Protein AF-A0A9W6PNP7-F1 (afdb_monomer)

pLDDT: mean 78.69, std 16.57, range [25.91, 98.0]

Sequence (503 aa):
MKEPVLPIDPDLLVRPLHLAGPGTGTDDTIADLVDHFGWRLHRNPHADPILRCPQQMAWLARRVDLLGDSPGWEVDFSNPTWTRDPWWFAFDDATPGEVTATVLPDLAHRPEHSPGEAFRPAPGWDGALALLREGGWALGQRDGHDVLLAPDRLAALTRSLHDEGAPTVLTGAAAHGTWKVTFSSHAPGFLLHSAAAALLRPAVRSPDQVPAAHRERMSLEPLPPSPGPRVLVSPRYLAGPGARGPQPPSPSALWHATEPGQVVSSCGRARVEASPEGGLRVYASPHPLDINSAWRARFTPNTPVEITDAWLEDFLTDSVAADLDLGTAGTFVRDADMMLGEAVEPLTSAGWSAYSDATCLRLLAPGGYASASIPHGRAPHHPSTTTAEALASPLRWGADFDVTAPTGRWHAHLTDHTPPHLVRALISELTDPAALPRDSDRIPRQLLTSVRLASIPPDLSPAAAASRVRSLHAGLPLHTDPSDPQRSPAPTDLSAGRAVRTR

Foldseek 3Di:
DDDDPPPQAFKWWKPQQLQQWAAPQPVVLVVCCCPPLVWDWDDDVPAFIWTAGPVRQKIKTWDCPDPHNFIKIKIWGHDPPDDPDTKMKMWGSGHHSLLVSQLSVVLSPCCVPPVVLQHFADALVVLLVVLVVVVVWDWDDDPQWIWTADPVRQWIWIDGNPDLQAWIKTWGDGLPGIIIMTITSRGRSVSSNRSSVSSSGIDIGRPVSRRPVCVVVMDIDRDDPDQAFKKFKPPPQQQWAAVFFAAADDDDPQWDDDDVRKIAGPQQFKIKGADPQGWIKIFGDQHHPDPDGPKMKTKHRGGYNQLNCCLRVPPVSVLSVVCVVVVGSVQSFEDFPDFQLNLCVLVVVLVWDWWDALFWIKTAHPVRQKIKTFGLDDDSPDGDCGSVNSRRGGGQDKMWIWGQHLQGIIIMTMDGRGYSVSSSSSSCSSNPRQTDIHRPVSGDPVCPVPIDIDGDPPPDDRVRVSVVSVVVVVPDDDPPPPPDPPDDDDDDDDDDDDYDDDD

Mean predicted aligned error: 17.07 Å

Structure (mmCIF, N/CA/C/O backbone):
data_AF-A0A9W6PNP7-F1
#
_entry.id   AF-A0A9W6PNP7-F1
#
loop_
_atom_site.group_PDB
_atom_site.id
_atom_site.type_symbol
_atom_site.label_atom_id
_atom_site.label_alt_id
_atom_site.label_comp_id
_atom_site.label_asym_id
_atom_site.label_entity_id
_atom_site.label_seq_id
_atom_site.pdbx_PDB_ins_code
_atom_site.Cartn_x
_atom_site.Cartn_y
_atom_site.Cartn_z
_atom_site.occupancy
_atom_site.B_iso_or_equiv
_atom_site.auth_seq_id
_atom_site.auth_comp_id
_atom_site.auth_asym_id
_atom_site.auth_atom_id
_atom_site.pdbx_PDB_model_num
ATOM 1 N N . MET A 1 1 ? 29.586 2.158 -1.334 1.00 35.62 1 MET A N 1
ATOM 2 C CA . MET A 1 1 ? 29.034 1.364 -0.217 1.00 35.62 1 MET A CA 1
ATOM 3 C C . MET A 1 1 ? 27.553 1.183 -0.510 1.00 35.62 1 MET A C 1
ATOM 5 O O . MET A 1 1 ? 26.856 2.184 -0.543 1.00 35.62 1 MET A O 1
ATOM 9 N N . LYS A 1 2 ? 27.112 -0.027 -0.883 1.00 32.75 2 LYS A N 1
ATOM 10 C CA . LYS A 1 2 ? 25.686 -0.333 -1.081 1.00 32.75 2 LYS A CA 1
ATOM 11 C C . LYS A 1 2 ? 25.062 -0.478 0.303 1.00 32.75 2 LYS A C 1
ATOM 13 O O . LYS A 1 2 ? 25.510 -1.329 1.065 1.00 32.75 2 LYS A O 1
ATOM 18 N N . GLU A 1 3 ? 24.081 0.352 0.620 1.00 25.91 3 GLU A N 1
ATOM 19 C CA . GLU A 1 3 ? 23.180 0.091 1.738 1.00 25.91 3 GLU A CA 1
ATOM 20 C C . GLU A 1 3 ? 22.341 -1.141 1.356 1.00 25.91 3 GLU A C 1
ATOM 22 O O . GLU A 1 3 ? 21.745 -1.148 0.272 1.00 25.91 3 GLU A O 1
ATOM 27 N N . PRO A 1 4 ? 22.364 -2.232 2.137 1.00 31.20 4 PRO A N 1
ATOM 28 C CA . PRO A 1 4 ? 21.500 -3.368 1.870 1.00 31.20 4 PRO A CA 1
ATOM 29 C C . PRO A 1 4 ? 20.049 -2.930 2.082 1.00 31.20 4 PRO A C 1
ATOM 31 O O . PRO A 1 4 ? 19.698 -2.424 3.145 1.00 31.20 4 PRO A O 1
ATOM 34 N N . VAL A 1 5 ? 19.209 -3.129 1.065 1.00 35.69 5 VAL A N 1
ATOM 35 C CA . VAL A 1 5 ? 17.754 -3.048 1.217 1.00 35.69 5 VAL A CA 1
ATOM 36 C C . VAL A 1 5 ? 17.372 -4.156 2.193 1.00 35.69 5 VAL A C 1
ATOM 38 O O . VAL A 1 5 ? 17.458 -5.336 1.851 1.00 35.69 5 VAL A O 1
ATOM 41 N N . LEU A 1 6 ? 17.058 -3.783 3.434 1.00 34.44 6 LEU A N 1
ATOM 42 C CA . LEU A 1 6 ? 16.580 -4.728 4.435 1.00 34.44 6 LEU A CA 1
ATOM 43 C C . LEU A 1 6 ? 15.274 -5.350 3.917 1.00 34.44 6 LEU A C 1
ATOM 45 O O . LEU A 1 6 ? 14.422 -4.612 3.410 1.00 34.44 6 LEU A O 1
ATOM 49 N N . PRO A 1 7 ? 15.112 -6.683 3.987 1.00 46.88 7 PRO A N 1
ATOM 50 C CA . PRO A 1 7 ? 13.827 -7.300 3.702 1.00 46.88 7 PRO A CA 1
ATOM 51 C C . PRO A 1 7 ? 12.785 -6.679 4.636 1.00 46.88 7 PRO A C 1
ATOM 53 O O . PRO A 1 7 ? 13.013 -6.578 5.838 1.00 46.88 7 PRO A O 1
ATOM 56 N N . ILE A 1 8 ? 11.677 -6.204 4.065 1.00 58.50 8 ILE A N 1
ATOM 57 C CA . ILE A 1 8 ? 10.535 -5.736 4.849 1.00 58.50 8 ILE A CA 1
ATOM 58 C C . ILE A 1 8 ? 10.006 -6.971 5.574 1.00 58.50 8 ILE A C 1
ATOM 60 O O . ILE A 1 8 ? 9.550 -7.912 4.918 1.00 58.50 8 ILE A O 1
ATOM 64 N N . ASP A 1 9 ? 10.133 -7.002 6.899 1.00 71.75 9 ASP A N 1
ATOM 65 C CA . ASP A 1 9 ? 9.554 -8.087 7.678 1.00 71.75 9 ASP A CA 1
ATOM 66 C C . ASP A 1 9 ? 8.027 -8.071 7.482 1.00 71.75 9 ASP A C 1
ATOM 68 O O . ASP A 1 9 ? 7.419 -6.997 7.535 1.00 71.75 9 ASP A O 1
ATOM 72 N N . PRO A 1 10 ? 7.394 -9.226 7.214 1.00 79.50 10 PRO A N 1
ATOM 73 C CA . PRO A 1 10 ? 5.962 -9.277 6.961 1.00 79.50 10 PRO A CA 1
ATOM 74 C C . PRO A 1 10 ? 5.176 -8.875 8.211 1.00 79.50 10 PRO A C 1
ATOM 76 O O . PRO A 1 10 ? 5.578 -9.184 9.338 1.00 79.50 10 PRO A O 1
ATOM 79 N N . ASP A 1 11 ? 4.024 -8.238 7.999 1.00 86.31 11 ASP A N 1
ATOM 80 C CA . ASP A 1 11 ? 3.065 -7.988 9.069 1.00 86.31 11 ASP A CA 1
ATOM 81 C C . ASP A 1 11 ? 2.650 -9.304 9.741 1.00 86.31 11 ASP A C 1
ATOM 83 O O . ASP A 1 11 ? 2.642 -10.379 9.138 1.00 86.31 11 ASP A O 1
ATOM 87 N N . LEU A 1 12 ? 2.303 -9.223 11.018 1.00 90.50 12 LEU A N 1
ATOM 88 C CA . LEU A 1 12 ? 1.948 -10.347 11.867 1.00 90.50 12 LEU A CA 1
ATOM 89 C C . LEU A 1 12 ? 0.468 -10.269 12.230 1.00 90.50 12 LEU A C 1
ATOM 91 O O . LEU A 1 12 ? -0.022 -9.234 12.679 1.00 90.50 12 LEU A O 1
ATOM 95 N N . LEU A 1 13 ? -0.227 -11.393 12.104 1.00 91.88 13 LEU A N 1
ATOM 96 C CA . LEU A 1 13 ? -1.511 -11.624 12.742 1.00 91.88 13 LEU A CA 1
ATOM 97 C C . LEU A 1 13 ? -1.263 -11.965 14.221 1.00 91.88 13 LEU A C 1
ATOM 99 O O . LEU A 1 13 ? -0.628 -12.971 14.542 1.00 91.88 13 LEU A O 1
ATOM 103 N N . VAL A 1 14 ? -1.758 -11.120 15.123 1.00 93.56 14 VAL A N 1
ATOM 104 C CA . VAL A 1 14 ? -1.504 -11.176 16.567 1.00 93.56 14 VAL A CA 1
ATOM 105 C C . VAL A 1 14 ? -2.765 -11.573 17.328 1.00 93.56 14 VAL A C 1
ATOM 107 O O . VAL A 1 14 ? -3.831 -10.977 17.148 1.00 93.56 14 VAL A O 1
ATOM 110 N N . ARG A 1 15 ? -2.647 -12.567 18.217 1.00 94.38 15 ARG A N 1
ATOM 111 C CA . ARG A 1 15 ? -3.708 -12.989 19.148 1.00 94.38 15 ARG A CA 1
ATOM 112 C C . ARG A 1 15 ? -3.141 -13.286 20.541 1.00 94.38 15 ARG A C 1
ATOM 114 O O . ARG A 1 15 ? -2.076 -13.889 20.611 1.00 94.38 15 ARG A O 1
ATOM 121 N N . PRO A 1 16 ? -3.859 -12.991 21.637 1.00 95.44 16 PRO A N 1
ATOM 122 C CA . PRO A 1 16 ? -5.150 -12.297 21.696 1.00 95.44 16 PRO A CA 1
ATOM 123 C C . PRO A 1 16 ? -5.010 -10.764 21.572 1.00 95.44 16 PRO A C 1
ATOM 125 O O . PRO A 1 16 ? -3.956 -10.210 21.884 1.00 95.44 16 PRO A O 1
ATOM 128 N N . LEU A 1 17 ? -6.075 -10.070 21.136 1.00 94.25 17 LEU A N 1
ATOM 129 C CA . LEU A 1 17 ? -6.038 -8.620 20.874 1.00 94.25 17 LEU A CA 1
ATOM 130 C C . LEU A 1 17 ? -5.675 -7.795 22.112 1.00 94.25 17 LEU A C 1
ATOM 132 O O . LEU A 1 17 ? -4.952 -6.809 21.999 1.00 94.25 17 LEU A O 1
ATOM 136 N N . HIS A 1 18 ? -6.139 -8.198 23.300 1.00 94.81 18 HIS A N 1
ATOM 137 C CA . HIS A 1 18 ? -5.904 -7.440 24.534 1.00 94.81 18 HIS A CA 1
ATOM 138 C C . HIS A 1 18 ? -4.426 -7.321 24.925 1.00 94.81 18 HIS A C 1
ATOM 140 O O . HIS A 1 18 ? -4.122 -6.540 25.821 1.00 94.81 18 HIS A O 1
ATOM 146 N N . LEU A 1 19 ? -3.522 -8.053 24.262 1.00 95.75 19 LEU A N 1
ATOM 147 C CA . LEU A 1 19 ? -2.071 -7.954 24.439 1.00 95.75 19 LEU A CA 1
ATOM 148 C C . LEU A 1 19 ? -1.347 -7.295 23.252 1.00 95.75 19 LEU A C 1
ATOM 150 O O . LEU A 1 19 ? -0.149 -7.034 23.345 1.00 95.75 19 LEU A O 1
ATOM 154 N N . ALA A 1 20 ? -2.044 -7.006 22.149 1.00 92.12 20 ALA A N 1
ATOM 155 C CA . ALA A 1 20 ? -1.444 -6.553 20.890 1.00 92.12 20 ALA A CA 1
ATOM 156 C C . ALA A 1 20 ? -0.937 -5.097 20.914 1.00 92.12 20 ALA A C 1
ATOM 158 O O . ALA A 1 20 ? -0.336 -4.639 19.941 1.00 92.12 20 ALA A O 1
ATOM 159 N N . GLY A 1 21 ? -1.180 -4.366 22.007 1.00 90.81 21 GLY A N 1
ATOM 160 C CA . GLY A 1 21 ? -0.845 -2.949 22.135 1.00 90.81 21 GLY A CA 1
ATOM 161 C C . GLY A 1 21 ? -1.712 -2.031 21.257 1.00 90.81 21 GLY A C 1
ATOM 162 O O . GLY A 1 21 ? -2.571 -2.513 20.510 1.00 90.81 21 GLY A O 1
ATOM 163 N N . PRO A 1 22 ? -1.481 -0.708 21.331 1.00 89.00 22 PRO A N 1
ATOM 164 C CA . PRO A 1 22 ? -2.344 0.296 20.704 1.00 89.00 22 PRO A CA 1
ATOM 165 C C . PRO A 1 22 ? -2.311 0.279 19.168 1.00 89.00 22 PRO A C 1
ATOM 167 O O . PRO A 1 22 ? -3.296 0.641 18.530 1.00 89.00 22 PRO A O 1
ATOM 170 N N . GLY A 1 23 ? -1.221 -0.197 18.553 1.00 84.44 23 GLY A N 1
ATOM 171 C CA . GLY A 1 23 ? -1.043 -0.129 17.098 1.0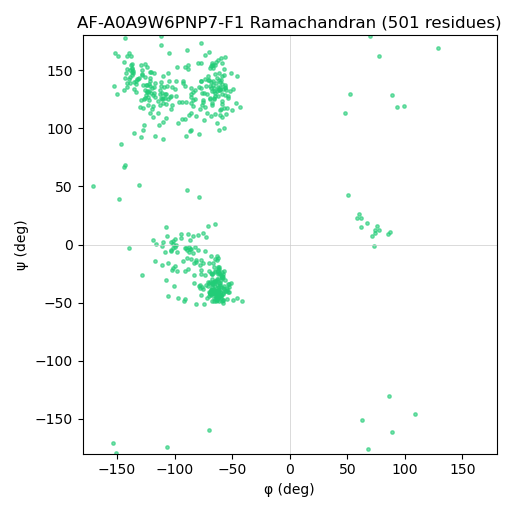0 84.44 23 GLY A CA 1
ATOM 172 C C . GLY A 1 23 ? -0.994 1.322 16.597 1.00 84.44 23 GLY A C 1
ATOM 173 O O . GLY A 1 23 ? -0.581 2.215 17.334 1.00 84.44 23 GLY A O 1
ATOM 174 N N . THR A 1 24 ? -1.414 1.561 15.352 1.00 71.25 24 THR A N 1
ATOM 175 C CA . THR A 1 24 ? -1.529 2.913 14.755 1.00 71.25 24 THR A CA 1
ATOM 176 C C . THR A 1 24 ? -2.965 3.447 14.733 1.00 71.25 24 THR A C 1
ATOM 178 O O . THR A 1 24 ? -3.200 4.570 14.299 1.00 71.25 24 THR A O 1
ATOM 181 N N . GLY A 1 25 ? -3.938 2.648 15.186 1.00 64.06 25 GLY A N 1
ATOM 182 C CA . GLY A 1 25 ? -5.338 2.800 14.782 1.00 64.06 25 GLY A CA 1
ATOM 183 C C . GLY A 1 25 ? -6.057 4.052 15.286 1.00 64.06 25 GLY A C 1
ATOM 184 O O . GLY A 1 25 ? -7.018 4.477 14.651 1.00 64.06 25 GLY A O 1
ATOM 185 N N . THR A 1 26 ? -5.636 4.666 16.395 1.00 67.88 26 THR A N 1
ATOM 186 C CA . THR A 1 26 ? -6.401 5.777 16.991 1.00 67.88 26 THR A CA 1
ATOM 187 C C . THR A 1 26 ? -6.391 7.036 16.120 1.00 67.88 26 THR A C 1
ATOM 189 O O . THR A 1 26 ? -7.449 7.630 15.913 1.00 67.88 26 THR A O 1
ATOM 192 N N . ASP A 1 27 ? -5.238 7.416 15.563 1.00 70.31 27 ASP A N 1
ATOM 193 C CA . ASP A 1 27 ? -5.130 8.603 14.701 1.00 70.31 27 ASP A CA 1
ATOM 194 C C . ASP A 1 27 ? -5.862 8.394 13.365 1.00 70.31 27 ASP A C 1
ATOM 196 O O . ASP A 1 27 ? -6.590 9.282 12.912 1.00 70.31 27 ASP A O 1
ATOM 200 N N . ASP A 1 28 ? -5.741 7.195 12.785 1.00 74.62 28 ASP A N 1
ATOM 201 C CA . ASP A 1 28 ? -6.436 6.815 11.550 1.00 74.62 28 ASP A CA 1
ATOM 202 C C . ASP A 1 28 ? -7.964 6.825 11.752 1.00 74.62 28 ASP A C 1
ATOM 204 O O . ASP A 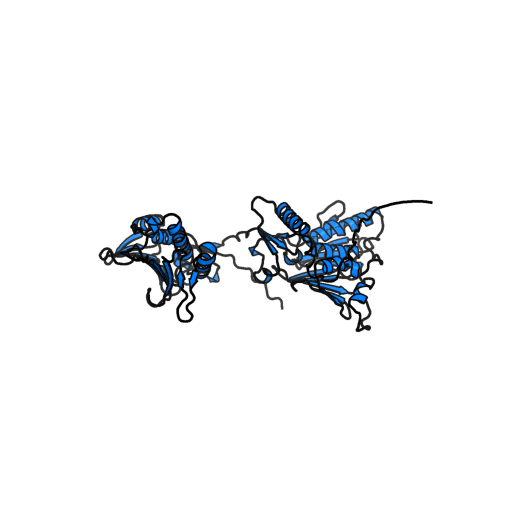1 28 ? -8.704 7.376 10.939 1.00 74.62 28 ASP A O 1
ATOM 208 N N . THR A 1 29 ? -8.447 6.324 12.895 1.00 78.00 29 THR A N 1
ATOM 209 C CA . THR A 1 29 ? -9.886 6.314 13.214 1.00 78.00 29 THR A CA 1
ATOM 210 C C . THR A 1 29 ? -10.449 7.730 13.375 1.00 78.00 29 THR A C 1
ATOM 212 O O . THR A 1 29 ? -11.589 8.001 12.996 1.00 78.00 29 THR A O 1
ATOM 215 N N . ILE A 1 30 ? -9.670 8.664 13.932 1.00 79.81 30 ILE A N 1
ATOM 216 C CA . ILE A 1 30 ? -10.089 10.068 14.044 1.00 79.81 30 ILE A CA 1
ATOM 217 C C . ILE A 1 30 ? -10.198 10.712 12.659 1.00 79.81 30 ILE A C 1
ATOM 219 O O . ILE A 1 30 ? -11.156 11.453 12.414 1.00 79.81 30 ILE A O 1
ATOM 223 N N . ALA A 1 31 ? -9.248 10.434 11.760 1.00 80.69 31 ALA A N 1
ATOM 224 C CA . ALA A 1 31 ? -9.328 10.886 10.374 1.00 80.69 31 ALA A CA 1
ATOM 225 C C . ALA A 1 31 ? -10.584 10.324 9.689 1.00 80.69 31 ALA A C 1
ATOM 227 O O . ALA A 1 31 ? -11.343 11.088 9.093 1.00 80.69 31 ALA A O 1
ATOM 228 N N . ASP A 1 32 ? -10.886 9.038 9.891 1.00 79.88 32 ASP A N 1
ATOM 229 C CA . ASP A 1 32 ? -12.082 8.403 9.336 1.00 79.88 32 ASP A CA 1
ATOM 230 C C . ASP A 1 32 ? -13.383 9.068 9.797 1.00 79.88 32 ASP A C 1
ATOM 232 O O . ASP A 1 32 ? -14.280 9.293 8.980 1.00 79.88 32 ASP A O 1
ATOM 236 N N . LEU A 1 33 ? -13.495 9.450 11.075 1.00 83.12 33 LEU A N 1
ATOM 237 C CA . LEU A 1 33 ? -14.661 10.189 11.579 1.00 83.12 33 LEU A CA 1
ATOM 238 C C . LEU A 1 33 ? -14.892 11.506 10.823 1.00 83.12 33 LEU A C 1
ATOM 240 O O . LEU A 1 33 ? -16.040 11.886 10.573 1.00 83.12 33 LEU A O 1
ATOM 244 N N . VAL A 1 34 ? -13.820 12.208 10.455 1.00 83.31 34 VAL A N 1
ATOM 245 C CA . VAL A 1 34 ? -13.903 13.464 9.698 1.00 83.31 34 VAL A CA 1
ATOM 246 C C . VAL A 1 34 ? -14.246 13.192 8.238 1.00 83.31 34 VAL A C 1
ATOM 248 O O . VAL A 1 34 ? -15.199 13.775 7.716 1.00 83.31 34 VAL A O 1
ATOM 251 N N . ASP A 1 35 ? -13.499 12.293 7.604 1.00 81.38 35 ASP A N 1
ATOM 252 C CA . ASP A 1 35 ? -13.529 12.093 6.157 1.00 81.38 35 ASP A CA 1
ATOM 253 C C . ASP A 1 35 ? -14.776 11.327 5.695 1.00 81.38 35 ASP A C 1
ATOM 255 O O . ASP A 1 35 ? -15.350 11.650 4.653 1.00 81.38 35 ASP A O 1
ATOM 259 N N . HIS A 1 36 ? -15.240 10.354 6.485 1.00 81.62 36 HIS A N 1
ATOM 260 C CA . HIS A 1 36 ? -16.327 9.449 6.098 1.00 81.62 36 HIS A CA 1
ATOM 261 C C . HIS A 1 36 ? -17.646 9.724 6.828 1.00 81.62 36 HIS A C 1
ATOM 263 O O . HIS A 1 36 ? -18.715 9.513 6.257 1.00 81.62 36 HIS A O 1
ATOM 269 N N . PHE A 1 37 ? -17.593 10.227 8.065 1.00 81.12 37 PHE A N 1
ATOM 270 C CA . PHE A 1 37 ? -18.782 10.428 8.909 1.00 81.12 37 PHE A CA 1
ATOM 271 C C . PHE A 1 37 ? -19.150 11.901 9.120 1.00 81.12 37 PHE A C 1
ATOM 273 O O . PHE A 1 37 ? -20.085 12.222 9.856 1.00 81.12 37 PHE A O 1
ATOM 280 N N . GLY A 1 38 ? -18.409 12.823 8.499 1.00 86.31 38 GLY A N 1
ATOM 281 C CA . GLY A 1 38 ? -18.695 14.255 8.535 1.00 86.31 38 GLY A CA 1
ATOM 282 C C . GLY A 1 38 ? -18.519 14.908 9.909 1.00 86.31 38 GLY A C 1
ATOM 283 O O . GLY A 1 38 ? -19.060 15.999 10.136 1.00 86.31 38 GLY A O 1
ATOM 284 N N . TRP A 1 39 ? -17.789 14.275 10.836 1.00 88.50 39 TRP A N 1
ATOM 285 C CA . TRP A 1 39 ? -17.453 14.902 12.111 1.00 88.50 39 TRP A CA 1
ATOM 286 C C . TRP A 1 39 ? -16.590 16.136 11.867 1.00 88.50 39 TRP A C 1
ATOM 288 O O . TRP A 1 39 ? -15.741 16.184 10.979 1.00 88.50 39 TRP A O 1
ATOM 298 N N . ARG A 1 40 ? -16.809 17.176 12.668 1.00 89.06 40 ARG A N 1
ATOM 299 C CA . ARG A 1 40 ? -16.112 18.453 12.507 1.00 89.06 40 ARG A CA 1
ATOM 300 C C . ARG A 1 40 ? -15.102 18.641 13.617 1.00 89.06 40 ARG A C 1
ATOM 302 O O . ARG A 1 40 ? -15.473 18.708 14.788 1.00 89.06 40 ARG A O 1
ATOM 309 N N . LEU A 1 41 ? -13.840 18.789 13.228 1.00 86.12 41 LEU A N 1
ATOM 310 C CA . LEU A 1 41 ? -12.762 19.170 14.129 1.00 86.12 41 LEU A CA 1
ATOM 311 C C . LEU A 1 41 ? -12.908 20.647 14.521 1.00 86.12 41 LEU A C 1
ATOM 313 O O . LEU A 1 41 ? -12.741 21.547 13.696 1.00 86.12 41 LEU A O 1
ATOM 317 N N . HIS A 1 42 ? -13.194 20.904 15.791 1.00 81.44 42 HIS A N 1
ATOM 318 C CA . HIS A 1 42 ? -13.208 22.235 16.375 1.00 81.44 42 HIS A CA 1
ATOM 319 C C . HIS A 1 42 ? -11.872 22.487 17.078 1.00 81.44 42 HIS A C 1
ATOM 321 O O . HIS A 1 42 ? -11.595 21.945 18.150 1.00 81.44 42 HIS A O 1
ATOM 327 N N . ARG A 1 43 ? -11.017 23.297 16.448 1.00 76.25 43 ARG A N 1
ATOM 328 C CA . ARG A 1 43 ? -9.728 23.692 17.022 1.00 76.25 43 ARG A CA 1
ATOM 329 C C . ARG A 1 43 ? -9.923 24.925 17.893 1.00 76.25 43 ARG A C 1
ATOM 331 O O . ARG A 1 43 ? -10.187 26.008 17.376 1.00 76.25 43 ARG A O 1
ATOM 338 N N . ASN A 1 44 ? -9.766 24.761 19.199 1.00 68.88 44 ASN A N 1
ATOM 339 C CA . ASN A 1 44 ? -9.576 25.881 20.107 1.00 68.88 44 ASN A CA 1
ATOM 340 C C . ASN A 1 44 ? -8.060 26.090 20.276 1.00 68.88 44 ASN A C 1
ATOM 342 O O . ASN A 1 44 ? -7.382 25.155 20.681 1.00 68.88 44 ASN A O 1
ATOM 346 N N . PRO A 1 45 ? -7.494 27.274 19.984 1.00 63.22 45 PRO A N 1
ATOM 347 C CA . PRO A 1 45 ? -6.054 27.514 20.133 1.00 63.22 45 PRO A CA 1
ATOM 348 C C . PRO A 1 45 ? -5.544 27.384 21.580 1.00 63.22 45 PRO A C 1
ATOM 350 O O . PRO A 1 45 ? -4.336 27.361 21.798 1.00 63.22 45 PRO A O 1
ATOM 353 N N . HIS A 1 46 ? -6.447 27.308 22.561 1.00 64.75 46 HIS A N 1
ATOM 354 C CA . HIS A 1 46 ? -6.128 27.222 23.985 1.00 64.75 46 HIS A CA 1
ATOM 355 C C . HIS A 1 46 ? -6.638 25.942 24.662 1.00 64.75 46 HIS A C 1
ATOM 357 O O . HIS A 1 46 ? -6.511 25.826 25.878 1.00 64.75 46 HIS A O 1
ATOM 363 N N . ALA A 1 47 ? -7.233 25.007 23.917 1.00 70.31 47 ALA A N 1
ATOM 364 C CA . ALA A 1 47 ? -7.732 23.750 24.469 1.00 70.31 47 ALA A CA 1
ATOM 365 C C . ALA A 1 47 ? -7.475 22.587 23.510 1.00 70.31 47 ALA A C 1
ATOM 367 O O . ALA A 1 47 ? -7.239 22.793 22.318 1.00 70.31 47 ALA A O 1
ATOM 368 N N . ASP A 1 48 ? -7.548 21.366 24.034 1.00 74.88 48 ASP A N 1
ATOM 369 C CA . ASP A 1 48 ? -7.423 20.167 23.216 1.00 74.88 48 ASP A CA 1
ATOM 370 C C . ASP A 1 48 ? -8.478 20.142 22.096 1.00 74.88 48 ASP A C 1
ATOM 372 O O . ASP A 1 48 ? -9.593 20.656 22.266 1.00 74.88 48 ASP A O 1
ATOM 376 N N . PRO A 1 49 ? -8.134 19.588 20.919 1.00 76.00 49 PRO A N 1
ATOM 377 C CA . PRO A 1 49 ? -9.062 19.491 19.805 1.00 76.00 49 PRO A CA 1
ATOM 378 C C . PRO A 1 49 ? -10.312 18.703 20.205 1.00 76.00 49 PRO A C 1
ATOM 380 O O . PRO A 1 49 ? -10.222 17.620 20.782 1.00 76.00 49 PRO A O 1
ATOM 383 N N . ILE A 1 50 ? -11.480 19.238 19.843 1.00 85.88 50 ILE A N 1
ATOM 384 C CA . ILE A 1 50 ? -12.772 18.586 20.064 1.00 85.88 50 ILE A CA 1
ATOM 385 C C . ILE A 1 50 ? -13.367 18.244 18.703 1.00 85.88 50 ILE A C 1
ATOM 387 O O . ILE A 1 50 ? -13.574 19.138 17.882 1.00 85.88 50 ILE A O 1
ATOM 391 N N . LEU A 1 51 ? -13.686 16.978 18.457 1.00 87.69 51 LEU A N 1
ATOM 392 C CA . LEU A 1 51 ? -14.493 16.585 17.305 1.00 87.69 51 LEU A CA 1
ATOM 393 C C . LEU A 1 51 ? -15.964 16.563 17.697 1.00 87.69 51 LEU A C 1
ATOM 395 O O . LEU A 1 51 ? -16.321 16.069 18.761 1.00 87.69 51 LEU A O 1
ATOM 399 N N . ARG A 1 52 ? -16.829 17.093 16.835 1.00 89.06 52 ARG A N 1
ATOM 400 C CA . ARG A 1 52 ? -18.280 17.068 17.041 1.00 89.06 52 ARG A CA 1
ATOM 401 C C . ARG A 1 52 ? -18.963 16.295 15.935 1.00 89.06 52 ARG A C 1
ATOM 403 O O . ARG A 1 52 ? -18.671 16.536 14.762 1.00 89.06 52 ARG A O 1
ATOM 410 N N . CYS A 1 53 ? -19.913 15.441 16.301 1.00 88.06 53 CYS A N 1
ATOM 411 C CA . CYS A 1 53 ? -20.730 14.760 15.307 1.00 88.06 53 CYS A CA 1
ATOM 412 C C . CYS A 1 53 ? -21.590 15.772 14.513 1.00 88.06 53 CYS A C 1
ATOM 414 O O . CYS A 1 53 ? -21.868 16.877 15.010 1.00 88.06 53 CYS A O 1
ATOM 416 N N . PRO A 1 54 ? -22.038 15.431 13.289 1.00 85.06 54 PRO A N 1
ATOM 417 C CA . PRO A 1 54 ? -22.832 16.331 12.447 1.00 85.06 54 PRO A CA 1
ATOM 418 C C . PRO A 1 54 ? -24.073 16.896 13.149 1.00 85.06 54 PRO A C 1
ATOM 420 O O . PRO A 1 54 ? -24.404 18.070 12.985 1.00 85.06 54 PRO A O 1
ATOM 423 N N . GLN A 1 55 ? -24.718 16.084 13.989 1.00 81.44 55 GLN A N 1
ATOM 424 C CA . GLN A 1 55 ? -25.933 16.438 14.723 1.00 81.44 55 GLN A CA 1
ATOM 425 C C . GLN A 1 55 ? -25.656 17.236 16.013 1.00 81.44 55 GLN A C 1
ATOM 427 O O . GLN A 1 55 ? -26.599 17.638 16.688 1.00 81.44 55 GLN A O 1
ATOM 432 N N . GLN A 1 56 ? -24.385 17.494 16.356 1.00 81.69 56 GLN A N 1
ATOM 433 C CA . GLN A 1 56 ? -23.952 18.242 17.551 1.00 81.69 56 GLN A CA 1
ATOM 434 C C . GLN A 1 56 ? -24.395 17.622 18.890 1.00 81.69 56 GLN A C 1
ATOM 436 O O . GLN A 1 56 ? -24.542 18.330 19.882 1.00 81.69 56 GLN A O 1
ATOM 441 N N . MET A 1 57 ? -24.610 16.307 18.917 1.00 79.31 57 MET A N 1
ATOM 442 C CA . MET A 1 57 ? -25.115 15.575 20.090 1.00 79.31 57 MET A CA 1
ATOM 443 C C . MET A 1 57 ? -24.021 14.820 20.846 1.00 79.31 57 MET A C 1
ATOM 445 O O . MET A 1 57 ? -24.191 14.495 22.015 1.00 79.31 57 MET A O 1
ATOM 449 N N . ALA A 1 58 ? -22.916 14.539 20.159 1.00 84.88 58 ALA A N 1
ATOM 450 C CA . ALA A 1 58 ? -21.739 13.888 20.697 1.00 84.88 58 ALA A CA 1
ATOM 451 C C . ALA A 1 58 ? -20.519 14.758 20.425 1.00 84.88 58 ALA A C 1
ATOM 453 O O . ALA A 1 58 ? -20.403 15.371 19.351 1.00 84.88 58 ALA A O 1
ATOM 454 N N . TRP A 1 59 ? -19.595 14.768 21.373 1.00 88.56 59 TRP A N 1
ATOM 455 C CA . TRP A 1 59 ? -18.266 15.306 21.159 1.00 88.56 59 TRP A CA 1
ATOM 456 C C . TRP A 1 59 ? -17.209 14.329 21.661 1.00 88.56 59 TRP A C 1
ATOM 458 O O . TRP A 1 59 ? -17.403 13.658 22.666 1.00 88.56 59 TRP A O 1
ATOM 468 N N . LEU A 1 60 ? -16.106 14.248 20.924 1.00 90.31 60 LEU A N 1
ATOM 469 C CA . LEU A 1 60 ? -14.914 13.474 21.245 1.00 90.31 60 LEU A CA 1
ATOM 470 C C . LEU A 1 60 ? -13.804 14.471 21.574 1.00 90.31 60 LEU A C 1
ATOM 472 O O . LEU A 1 60 ? -13.484 15.320 20.739 1.00 90.31 60 LEU A O 1
ATOM 476 N N . ALA A 1 61 ? -13.224 14.392 22.767 1.00 88.69 61 ALA A N 1
ATOM 477 C CA . ALA A 1 61 ? -12.073 15.210 23.137 1.00 88.69 61 ALA A CA 1
ATOM 478 C C . ALA A 1 61 ? -11.027 14.389 23.877 1.00 88.69 61 ALA A C 1
ATOM 480 O O . ALA A 1 61 ? -11.336 13.396 24.535 1.00 88.69 61 ALA A O 1
ATOM 481 N N . ARG A 1 62 ? -9.782 14.851 23.804 1.00 86.00 62 ARG A N 1
ATOM 482 C CA . ARG A 1 62 ? -8.707 14.320 24.632 1.00 86.00 62 ARG A CA 1
ATOM 483 C C . ARG A 1 62 ? -8.814 14.905 26.041 1.00 86.00 62 ARG A C 1
ATOM 485 O O . ARG A 1 62 ? -9.052 16.102 26.191 1.00 86.00 62 ARG A O 1
ATOM 492 N N . ARG A 1 63 ? -8.668 14.069 27.067 1.00 81.81 63 ARG A N 1
ATOM 493 C CA . ARG A 1 63 ? -8.681 14.452 28.484 1.00 81.81 63 ARG A CA 1
ATOM 494 C C . ARG A 1 63 ? -7.550 13.749 29.228 1.00 81.81 63 ARG A C 1
ATOM 496 O O . ARG A 1 63 ? -7.290 12.570 29.009 1.00 81.81 63 ARG A O 1
ATOM 503 N N . VAL A 1 64 ? -6.899 14.482 30.127 1.00 69.75 64 VAL A N 1
ATOM 504 C CA . VAL A 1 64 ? -5.731 13.990 30.878 1.00 69.75 64 VAL A CA 1
ATOM 505 C C . VAL A 1 64 ? -6.125 13.323 32.206 1.00 69.75 64 VAL A C 1
ATOM 507 O O . VAL A 1 64 ? -5.402 12.451 32.665 1.00 69.75 64 VAL A O 1
ATOM 510 N N . ASP A 1 65 ? -7.302 13.638 32.767 1.00 64.81 65 ASP A N 1
ATOM 511 C CA . ASP A 1 65 ? -7.616 13.314 34.174 1.00 64.81 65 ASP A CA 1
ATOM 512 C C . ASP A 1 65 ? -8.697 12.228 34.387 1.00 64.81 65 ASP A C 1
ATOM 514 O O . ASP A 1 65 ? -9.043 11.906 35.523 1.00 64.81 65 ASP A O 1
ATOM 518 N N . LEU A 1 66 ? -9.295 11.669 33.329 1.00 61.94 66 LEU A N 1
ATOM 519 C CA . LEU A 1 66 ? -10.508 10.838 33.474 1.00 61.94 66 LEU A CA 1
ATOM 520 C C . LEU A 1 66 ? -10.254 9.377 33.846 1.00 61.94 66 LEU A C 1
ATOM 522 O O . LEU A 1 66 ? -11.084 8.747 34.503 1.00 61.94 66 LEU A O 1
ATOM 526 N N . LEU A 1 67 ? -9.146 8.803 33.378 1.00 62.12 67 LEU A N 1
ATOM 527 C CA . LEU A 1 67 ? -8.851 7.374 33.529 1.00 62.12 67 LEU A CA 1
ATOM 528 C C . LEU A 1 67 ? -7.746 7.102 34.561 1.00 62.12 67 LEU A C 1
ATOM 530 O O . LEU A 1 67 ? -7.356 5.947 34.732 1.00 62.12 67 LEU A O 1
ATOM 534 N N . GLY A 1 68 ? -7.308 8.133 35.290 1.00 68.62 68 GLY A N 1
ATOM 535 C CA . GLY A 1 68 ? -6.140 8.121 36.175 1.00 68.62 68 GLY A CA 1
ATOM 536 C C . GLY A 1 68 ? -5.006 8.960 35.583 1.00 68.62 68 GLY A C 1
ATOM 537 O O . GLY A 1 68 ? -5.274 9.939 34.900 1.00 68.62 68 GLY A O 1
ATOM 538 N N . ASP A 1 69 ? -3.754 8.549 35.796 1.00 65.69 69 ASP A N 1
ATOM 539 C CA . ASP A 1 69 ? -2.546 9.275 35.350 1.00 65.69 69 ASP A CA 1
ATOM 540 C C . ASP A 1 69 ? -2.248 9.155 33.836 1.00 65.69 69 ASP A C 1
ATOM 542 O O . ASP A 1 69 ? -1.152 9.496 33.389 1.00 65.69 69 ASP A O 1
ATOM 546 N N . SER A 1 70 ? -3.167 8.603 33.037 1.00 68.06 70 SER A N 1
ATOM 547 C CA . SER A 1 70 ? -2.936 8.326 31.613 1.00 68.06 70 SER A CA 1
ATOM 548 C C . SER A 1 70 ? -3.808 9.208 30.722 1.00 68.06 70 SER A C 1
ATOM 550 O O . SER A 1 70 ? -5.025 9.241 30.920 1.00 68.06 70 SER A O 1
ATOM 552 N N . PRO A 1 71 ? -3.218 9.881 29.714 1.00 73.88 71 PRO A N 1
ATOM 553 C CA . PRO A 1 71 ? -3.990 10.619 28.730 1.00 73.88 71 PRO A CA 1
ATOM 554 C C . PRO A 1 71 ? -4.922 9.666 27.978 1.00 73.88 71 PRO A C 1
ATOM 556 O O . PRO A 1 71 ? -4.553 8.540 27.629 1.00 73.88 71 PRO A O 1
ATOM 559 N N . GLY A 1 72 ? -6.140 10.132 27.734 1.00 84.56 72 GLY A N 1
ATOM 560 C CA . GLY A 1 72 ? -7.138 9.366 27.012 1.00 84.56 72 GLY A CA 1
ATOM 561 C C . GLY A 1 72 ? -8.111 10.245 26.254 1.00 84.56 72 GLY A C 1
ATOM 562 O O . GLY A 1 72 ? -8.035 11.473 26.250 1.00 84.56 72 GLY A O 1
ATOM 563 N N . TRP A 1 73 ? -9.040 9.581 25.599 1.00 89.69 73 TRP A N 1
ATOM 564 C CA . TRP A 1 73 ? -10.110 10.166 24.823 1.00 89.69 73 TRP A CA 1
ATOM 565 C C . TRP A 1 73 ? -11.431 9.903 25.518 1.00 89.69 73 TRP A C 1
ATOM 567 O O . TRP A 1 73 ? -11.669 8.810 26.025 1.00 89.69 73 TRP A O 1
ATOM 577 N N . GLU A 1 74 ? -12.297 10.905 25.521 1.00 91.12 74 GLU A N 1
ATOM 578 C CA . GLU A 1 74 ? -13.654 10.821 26.037 1.00 91.12 74 GLU A CA 1
ATOM 579 C C . GLU A 1 74 ? -14.625 11.204 24.939 1.00 91.12 74 GLU A C 1
ATOM 581 O O . GLU A 1 74 ? -14.476 12.244 24.292 1.00 91.12 74 GLU A O 1
ATOM 586 N N . VAL A 1 75 ? -15.635 10.364 24.764 1.00 89.81 75 VAL A N 1
ATOM 587 C CA . VAL A 1 75 ? -16.852 10.721 24.059 1.00 89.81 75 VAL A CA 1
ATOM 588 C C . VAL A 1 75 ? -17.926 10.986 25.089 1.00 89.81 75 VAL A C 1
ATOM 590 O O . VAL A 1 75 ? -18.318 10.089 25.835 1.00 89.81 75 VAL A O 1
ATOM 593 N N . ASP A 1 76 ? -18.441 12.201 25.072 1.00 87.94 76 ASP A N 1
ATOM 594 C CA . ASP A 1 76 ? -19.604 12.595 25.847 1.00 87.94 76 ASP A CA 1
ATOM 595 C C . ASP A 1 76 ? -20.769 12.784 24.884 1.00 87.94 76 ASP A C 1
ATOM 597 O O . ASP A 1 76 ? -20.668 13.450 23.843 1.00 87.94 76 ASP A O 1
ATOM 601 N N . PHE A 1 77 ? -21.874 12.142 25.234 1.00 83.94 77 PHE A N 1
ATOM 602 C CA . PHE A 1 77 ? -23.115 12.238 24.513 1.00 83.94 77 PHE A CA 1
ATOM 603 C C . PHE A 1 77 ? -24.146 12.943 25.393 1.00 83.94 77 PHE A C 1
ATOM 605 O O . PHE A 1 77 ? -24.761 12.367 26.296 1.00 83.94 77 PHE A O 1
ATOM 612 N N . SER A 1 78 ? -24.368 14.213 25.081 1.00 75.12 78 SER A N 1
ATOM 613 C CA . SER A 1 78 ? -25.269 15.099 25.803 1.00 75.12 78 SER A CA 1
ATOM 614 C C . SER A 1 78 ? -26.253 15.711 24.810 1.00 75.12 78 SER A C 1
ATOM 616 O O . SER A 1 78 ? -25.931 16.623 24.052 1.00 75.12 78 SER A O 1
ATOM 618 N N . ASN A 1 79 ? -27.491 15.204 24.795 1.00 64.94 79 ASN A N 1
ATOM 619 C CA . ASN A 1 79 ? -28.549 15.814 23.997 1.00 64.94 79 ASN A CA 1
ATOM 620 C C . ASN A 1 79 ? -29.204 16.952 24.804 1.00 64.94 79 ASN A C 1
ATOM 622 O O . ASN A 1 79 ? -29.929 16.663 25.760 1.00 64.94 79 ASN A O 1
ATOM 626 N N . PRO A 1 80 ? -29.063 18.228 24.394 1.00 58.12 80 PRO A N 1
ATOM 627 C CA . PRO A 1 80 ? -29.645 19.363 25.116 1.00 58.12 80 PRO A CA 1
ATOM 628 C C . PRO A 1 80 ? -31.181 19.345 25.160 1.00 58.12 80 PRO A C 1
ATOM 630 O O . PRO A 1 80 ? -31.782 20.093 25.925 1.00 58.12 80 PRO A O 1
ATOM 633 N N . THR A 1 81 ? -31.826 18.506 24.344 1.00 58.34 81 THR A N 1
ATOM 634 C CA . THR A 1 81 ? -33.286 18.438 24.225 1.00 58.34 81 THR A CA 1
ATOM 635 C C . THR A 1 81 ? -33.936 17.214 24.887 1.00 58.34 81 THR A C 1
ATOM 637 O O . THR A 1 81 ? -35.146 17.262 25.091 1.00 58.34 81 THR A O 1
ATOM 640 N N . TRP A 1 82 ? -33.199 16.142 25.242 1.00 56.97 82 TRP A N 1
ATOM 641 C CA . TRP A 1 82 ? -33.834 14.849 25.600 1.00 56.97 82 TRP A CA 1
ATOM 642 C C . TRP A 1 82 ? -33.277 14.026 26.773 1.00 56.97 82 TRP A C 1
ATOM 644 O O . TRP A 1 82 ? -33.890 13.005 27.075 1.00 56.97 82 TRP A O 1
ATOM 654 N N . THR A 1 83 ? -32.198 14.375 27.471 1.00 53.97 83 THR A N 1
ATOM 655 C CA . THR A 1 83 ? -31.626 13.411 28.441 1.00 53.97 83 THR A CA 1
ATOM 656 C C . THR A 1 83 ? -31.718 13.872 29.888 1.00 53.97 83 THR A C 1
ATOM 658 O O . THR A 1 83 ? -31.041 14.811 30.295 1.00 53.97 83 THR A O 1
ATOM 661 N N . ARG A 1 84 ? -32.533 13.150 30.675 1.00 59.16 84 ARG A N 1
ATOM 662 C CA . ARG A 1 84 ? -32.378 13.074 32.136 1.00 59.16 84 ARG A CA 1
ATOM 663 C C . ARG A 1 84 ? -31.061 12.387 32.525 1.00 59.16 84 ARG A C 1
ATOM 665 O O . ARG A 1 84 ? -30.540 12.722 33.578 1.00 59.16 84 ARG A O 1
ATOM 672 N N . ASP A 1 85 ? -30.491 11.562 31.638 1.00 71.06 85 ASP A N 1
ATOM 673 C CA . ASP A 1 85 ? -29.281 10.780 31.909 1.00 71.06 85 ASP A CA 1
ATOM 674 C C . ASP A 1 85 ? -28.295 10.864 30.720 1.00 71.06 85 ASP A C 1
ATOM 676 O O . ASP A 1 85 ? -28.475 10.158 29.723 1.00 71.06 85 ASP A O 1
ATOM 680 N N . PRO A 1 86 ? -27.296 11.770 30.743 1.00 84.62 86 PRO A N 1
ATOM 681 C CA . PRO A 1 86 ? -26.223 11.778 29.750 1.00 84.62 86 PRO A CA 1
ATOM 682 C C . PRO A 1 86 ? -25.352 10.526 29.896 1.00 84.62 86 PRO A C 1
ATOM 684 O O . PRO A 1 86 ? -25.203 9.975 30.992 1.00 84.62 86 PRO A O 1
ATOM 687 N N . TRP A 1 87 ? -24.739 10.089 28.799 1.00 89.12 87 TRP A N 1
ATOM 688 C CA . TRP A 1 87 ? -23.796 8.979 28.828 1.00 89.12 87 TRP A CA 1
ATOM 689 C C . TRP A 1 87 ? -22.463 9.366 28.212 1.00 89.12 87 TRP A C 1
ATOM 691 O O . TRP A 1 87 ? -22.369 10.276 27.392 1.00 89.12 87 TRP A O 1
ATOM 701 N N . TRP A 1 88 ? -21.423 8.661 28.633 1.00 90.69 88 TRP A N 1
ATOM 702 C CA . TRP A 1 88 ? -20.073 8.873 28.143 1.00 90.69 88 TRP A CA 1
ATOM 703 C C . TRP A 1 88 ? -19.343 7.537 28.047 1.00 90.69 88 TRP A C 1
ATOM 705 O O . TRP A 1 88 ? -19.694 6.563 28.724 1.00 90.69 88 TRP A O 1
ATOM 715 N N . PHE A 1 89 ? -18.320 7.489 27.204 1.00 92.75 89 PHE A N 1
ATOM 716 C CA . PHE A 1 89 ? -17.303 6.451 27.274 1.00 92.75 89 PHE A CA 1
ATOM 717 C C . PHE A 1 89 ? -15.923 7.064 27.078 1.00 92.75 89 PHE A C 1
ATOM 719 O O . PHE A 1 89 ? -15.778 8.088 26.416 1.00 92.75 89 PHE A O 1
ATOM 726 N N . ALA A 1 90 ? -14.910 6.433 27.652 1.00 93.62 90 ALA A N 1
ATOM 727 C CA . ALA A 1 90 ? -13.534 6.881 27.546 1.00 93.62 90 ALA A CA 1
ATOM 728 C C . ALA A 1 90 ? -12.588 5.708 27.298 1.00 93.62 90 ALA A C 1
ATOM 730 O O . ALA A 1 90 ? -12.860 4.591 27.735 1.00 93.62 90 ALA A O 1
ATOM 731 N N . PHE A 1 91 ? -11.474 5.964 26.625 1.00 93.88 91 PHE A N 1
ATOM 732 C CA . PHE A 1 91 ? -10.396 5.002 26.399 1.00 93.88 91 PHE A CA 1
ATOM 733 C C . PHE A 1 91 ? -9.043 5.703 26.488 1.00 93.88 91 PHE A C 1
ATOM 735 O O . PHE A 1 91 ? -8.938 6.880 26.157 1.00 93.88 91 PHE A O 1
ATOM 742 N N . ASP A 1 92 ? -8.012 5.011 26.957 1.00 91.88 92 ASP A N 1
ATOM 743 C CA . ASP A 1 92 ? -6.660 5.573 27.024 1.00 91.88 92 ASP A CA 1
ATOM 744 C C . ASP A 1 92 ? -5.852 5.334 25.741 1.00 91.88 92 ASP A C 1
ATOM 746 O O . ASP A 1 92 ? -6.213 4.523 24.886 1.00 91.88 92 ASP A O 1
ATOM 750 N N . ASP A 1 93 ? -4.719 6.028 25.619 1.00 89.25 93 ASP A N 1
ATOM 751 C CA . ASP A 1 93 ? -3.806 5.894 24.473 1.00 89.25 93 ASP A CA 1
ATOM 752 C C . ASP A 1 93 ? -3.153 4.496 24.372 1.00 89.25 93 ASP A C 1
ATOM 754 O O . ASP A 1 93 ? -2.544 4.161 23.357 1.00 89.25 93 ASP A O 1
ATOM 758 N N . ALA A 1 94 ? -3.263 3.666 25.416 1.00 91.50 94 ALA A N 1
ATOM 759 C CA . ALA A 1 94 ? -2.751 2.298 25.436 1.00 91.50 94 ALA A CA 1
ATOM 760 C C . ALA A 1 94 ? -3.772 1.266 24.914 1.00 91.50 94 ALA A C 1
ATOM 762 O O . ALA A 1 94 ? -3.407 0.107 24.685 1.00 91.50 94 ALA A O 1
ATOM 763 N N . THR A 1 95 ? -5.031 1.672 24.732 1.00 93.25 95 THR A N 1
ATOM 764 C CA . THR A 1 95 ? -6.120 0.817 24.253 1.00 93.25 95 THR A CA 1
ATOM 765 C C . THR A 1 95 ? -5.823 0.318 22.833 1.00 93.25 95 THR A C 1
ATOM 767 O O . THR A 1 95 ? -5.446 1.125 21.982 1.00 93.25 95 THR A O 1
ATOM 770 N N . PRO A 1 96 ? -5.999 -0.988 22.530 1.00 93.94 96 PRO A N 1
ATOM 771 C CA . PRO A 1 96 ? -5.805 -1.510 21.179 1.00 93.94 96 PRO A CA 1
ATOM 772 C C . PRO A 1 96 ? -6.631 -0.751 20.136 1.00 93.94 96 PRO A C 1
ATOM 774 O O . PRO A 1 96 ? -7.850 -0.626 20.283 1.00 93.94 96 PRO A O 1
ATOM 777 N N . GLY A 1 97 ? -5.982 -0.285 19.066 1.00 90.25 97 GLY A N 1
ATOM 778 C CA . GLY A 1 97 ? -6.611 0.532 18.028 1.00 90.25 97 GLY A CA 1
ATOM 779 C C . GLY A 1 97 ? -7.805 -0.139 17.344 1.00 90.25 97 GLY A C 1
ATOM 780 O O . GLY A 1 97 ? -8.718 0.535 16.900 1.00 90.25 97 GLY A O 1
ATOM 781 N N . GLU A 1 98 ? -7.880 -1.468 17.310 1.00 92.06 98 GLU A N 1
ATOM 782 C CA . GLU A 1 98 ? -9.033 -2.201 16.776 1.00 92.06 98 GLU A CA 1
ATOM 783 C C . GLU A 1 98 ? -10.297 -2.028 17.623 1.00 92.06 98 GLU A C 1
ATOM 785 O O . GLU A 1 98 ? -11.413 -2.098 17.098 1.00 92.06 98 GLU A O 1
ATOM 790 N N . VAL A 1 99 ? -10.141 -1.811 18.934 1.00 92.56 99 VAL A N 1
ATOM 791 C CA . VAL A 1 99 ? -11.268 -1.513 19.824 1.00 92.56 99 VAL A CA 1
ATOM 792 C C . VAL A 1 99 ? -11.837 -0.148 19.451 1.00 92.56 99 VAL A C 1
ATOM 794 O O . VAL A 1 99 ? -13.040 -0.035 19.217 1.00 92.56 99 VAL A O 1
ATOM 797 N N . THR A 1 100 ? -10.986 0.869 19.311 1.00 91.12 100 THR A N 1
ATOM 798 C CA . THR A 1 100 ? -11.412 2.230 18.953 1.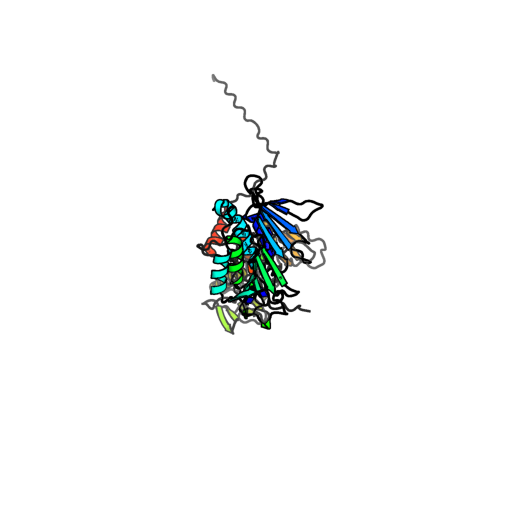00 91.12 100 THR A CA 1
ATOM 799 C C . THR A 1 100 ? -11.945 2.295 17.518 1.00 91.12 100 THR A C 1
ATOM 801 O O . THR A 1 100 ? -13.030 2.836 17.308 1.00 91.12 100 THR A O 1
ATOM 804 N N . ALA A 1 101 ? -11.282 1.631 16.568 1.00 87.44 101 ALA A N 1
ATOM 805 C CA . ALA A 1 101 ? -11.687 1.514 15.165 1.00 87.44 101 ALA A CA 1
ATOM 806 C C . ALA A 1 101 ? -12.979 0.709 14.948 1.00 87.44 101 ALA A C 1
ATOM 808 O O . ALA A 1 101 ? -13.582 0.793 13.884 1.00 87.44 101 ALA A O 1
ATOM 809 N N . THR A 1 102 ? -13.436 -0.071 15.932 1.00 89.69 102 THR A N 1
ATOM 810 C CA . THR A 1 102 ? -14.770 -0.694 15.883 1.00 89.69 102 THR A CA 1
ATOM 811 C C . THR A 1 102 ? -15.813 0.199 16.552 1.00 89.69 102 THR A C 1
ATOM 813 O O . THR A 1 102 ? -16.876 0.449 15.991 1.00 89.69 102 THR A O 1
ATOM 816 N N . VAL A 1 103 ? -15.521 0.691 17.758 1.00 91.69 103 VAL A N 1
ATOM 817 C CA . VAL A 1 103 ? -16.498 1.412 18.585 1.00 91.69 103 VAL A CA 1
ATOM 818 C C . VAL A 1 103 ? -16.860 2.774 17.987 1.00 91.69 103 VAL A C 1
ATOM 820 O O . VAL A 1 103 ? -18.033 3.146 17.996 1.00 91.69 103 VAL A O 1
ATOM 823 N N . LEU A 1 104 ? -15.885 3.524 17.462 1.00 91.06 104 LEU A N 1
ATOM 824 C CA . LEU A 1 104 ? -16.115 4.879 16.950 1.00 91.06 104 LEU A CA 1
ATOM 825 C C . LEU A 1 104 ? -16.937 4.902 15.645 1.00 91.06 104 LEU A C 1
ATOM 827 O O . LEU A 1 104 ? -17.884 5.689 15.578 1.00 91.06 104 LEU A O 1
ATOM 831 N N . PRO A 1 105 ? -16.683 4.041 14.641 1.00 87.44 105 PRO A N 1
ATOM 832 C CA . PRO A 1 105 ? -17.570 3.934 13.481 1.00 87.44 105 PRO A CA 1
ATOM 833 C C . PRO A 1 105 ? -18.980 3.446 13.829 1.00 87.44 105 PRO A C 1
ATOM 835 O O . PRO A 1 105 ? -19.957 3.997 13.320 1.00 87.44 105 PRO A O 1
ATOM 838 N N . ASP A 1 106 ? -19.118 2.474 14.739 1.00 87.44 106 ASP A N 1
ATOM 839 C CA . ASP A 1 106 ? -20.436 2.005 15.193 1.00 87.44 106 ASP A CA 1
ATOM 840 C C . ASP A 1 106 ? -21.228 3.126 15.878 1.00 87.44 106 ASP A C 1
ATOM 842 O O . ASP A 1 106 ? -22.430 3.293 15.637 1.00 87.44 106 ASP A O 1
ATOM 846 N N . LEU A 1 107 ? -20.546 3.938 16.692 1.00 88.81 107 LEU A N 1
ATOM 847 C CA . LEU A 1 107 ? -21.106 5.157 17.262 1.00 88.81 107 LEU A CA 1
ATOM 848 C C . LEU A 1 107 ? -21.551 6.137 16.174 1.00 88.81 107 LEU A C 1
ATOM 850 O O . LEU A 1 107 ? -22.607 6.747 16.313 1.00 88.81 107 LEU A O 1
ATOM 854 N N . ALA A 1 108 ? -20.748 6.336 15.131 1.00 86.25 108 ALA A N 1
ATOM 855 C CA . ALA A 1 108 ? -21.041 7.312 14.091 1.00 86.25 108 ALA A CA 1
ATOM 856 C C . ALA A 1 108 ? -22.215 6.878 13.190 1.00 86.25 108 ALA A C 1
ATOM 858 O O . ALA A 1 108 ? -23.038 7.715 12.826 1.00 86.25 108 ALA A O 1
ATOM 859 N N . HIS A 1 109 ? -22.354 5.581 12.896 1.00 81.19 109 HIS A N 1
ATOM 860 C CA . HIS A 1 109 ? -23.437 5.047 12.060 1.00 81.19 109 HIS A CA 1
ATOM 861 C C . HIS A 1 109 ? -24.803 4.972 12.761 1.00 81.19 109 HIS A C 1
ATOM 863 O O . HIS A 1 109 ? -25.844 5.186 12.129 1.00 81.19 109 HIS A O 1
ATOM 869 N N . ARG A 1 110 ? -24.845 4.618 14.053 1.00 78.69 110 ARG A N 1
ATOM 870 C CA . ARG A 1 110 ? -26.104 4.300 14.760 1.00 78.69 110 ARG A CA 1
ATOM 871 C C . ARG A 1 110 ? -27.101 5.464 14.862 1.00 78.69 110 ARG A C 1
ATOM 873 O O . ARG A 1 110 ? -28.283 5.206 14.638 1.00 78.69 110 ARG A O 1
ATOM 880 N N . PRO A 1 111 ? -26.704 6.718 15.153 1.00 69.88 111 PRO A N 1
ATOM 881 C CA . PRO A 1 111 ? -27.632 7.846 15.215 1.00 69.88 111 PRO A CA 1
ATOM 882 C C . PRO A 1 111 ? -28.395 8.089 13.908 1.00 69.88 111 PRO A C 1
ATOM 884 O O . PRO A 1 111 ? -29.523 8.573 13.949 1.00 69.88 111 PRO A O 1
ATOM 887 N N . GLU A 1 112 ? -27.805 7.735 12.763 1.00 67.25 112 GLU A N 1
ATOM 888 C CA . GLU A 1 112 ? -28.420 7.905 11.442 1.00 67.25 112 GLU A CA 1
ATOM 889 C C . GLU A 1 112 ? -29.457 6.817 11.132 1.00 67.25 112 GLU A C 1
ATOM 891 O O . GLU A 1 112 ? -30.486 7.098 10.522 1.00 67.25 112 GLU A O 1
ATOM 896 N N . HIS A 1 113 ? -29.205 5.583 11.578 1.00 70.31 113 HIS A N 1
ATOM 897 C CA . HIS A 1 113 ? -29.999 4.409 11.198 1.00 70.31 113 HIS A CA 1
ATOM 898 C C . HIS A 1 113 ? -31.015 3.993 12.271 1.00 70.31 113 HIS A C 1
ATOM 900 O O . HIS A 1 113 ? -32.128 3.581 11.950 1.00 70.31 113 HIS A O 1
ATOM 906 N N . SER A 1 114 ? -30.647 4.138 13.545 1.00 71.19 114 SER A N 1
ATOM 907 C CA . SER A 1 114 ? -31.430 3.712 14.707 1.00 71.19 114 SER A CA 1
ATOM 908 C C . SER A 1 114 ? -31.262 4.699 15.871 1.00 71.19 114 SER A C 1
ATOM 910 O O . SER A 1 114 ? -30.722 4.338 16.921 1.00 71.19 114 SER A O 1
ATOM 912 N N . PRO A 1 115 ? -31.749 5.949 15.744 1.00 70.06 115 PRO A N 1
ATOM 913 C CA . PRO A 1 115 ? -31.590 6.973 16.776 1.00 70.06 115 PRO A CA 1
ATOM 914 C C . PRO A 1 115 ? -32.061 6.485 18.154 1.00 70.06 115 PRO A C 1
ATOM 916 O O . PRO A 1 115 ? -31.381 6.686 19.154 1.00 70.06 115 PRO A O 1
ATOM 919 N N . GLY A 1 116 ? -33.177 5.751 18.216 1.00 71.38 116 GLY A N 1
ATOM 920 C CA . GLY A 1 116 ? -33.720 5.223 19.471 1.00 71.38 116 GLY A CA 1
ATOM 921 C C . GLY A 1 116 ? -32.752 4.343 20.274 1.00 71.38 116 GLY A C 1
ATOM 922 O O . GLY A 1 116 ? -32.816 4.364 21.499 1.00 71.38 116 GLY A O 1
ATOM 923 N N . GLU A 1 117 ? -31.843 3.621 19.617 1.00 70.81 117 GLU A N 1
ATOM 924 C CA . GLU A 1 117 ? -30.846 2.757 20.270 1.00 70.81 117 GLU A CA 1
ATOM 925 C C . GLU A 1 117 ? -29.607 3.532 20.730 1.00 70.81 117 GLU A C 1
ATOM 927 O O . GLU A 1 117 ? -28.963 3.141 21.699 1.00 70.81 117 GLU A O 1
ATOM 932 N N . ALA A 1 118 ? -29.292 4.652 20.074 1.00 68.31 118 ALA A N 1
ATOM 933 C CA . ALA A 1 118 ? -28.247 5.569 20.524 1.00 68.31 118 ALA A CA 1
ATOM 934 C C . ALA A 1 118 ? -28.679 6.383 21.762 1.00 68.31 118 ALA A C 1
ATOM 936 O O . ALA A 1 118 ? -27.834 6.802 22.553 1.00 68.31 118 ALA A O 1
ATOM 937 N N . PHE A 1 119 ? -29.992 6.595 21.944 1.00 68.56 119 PHE A N 1
ATOM 938 C CA . PHE A 1 119 ? -30.544 7.409 23.037 1.00 68.56 119 PHE A CA 1
ATOM 939 C C . PHE A 1 119 ? -31.114 6.617 24.212 1.00 68.56 119 PHE A C 1
ATOM 941 O O . PHE A 1 119 ? -31.296 7.194 25.283 1.00 68.56 119 PHE A O 1
ATOM 948 N N . ARG A 1 120 ? -31.460 5.337 24.037 1.00 66.62 120 ARG A N 1
ATOM 949 C CA . ARG A 1 120 ? -31.996 4.521 25.131 1.00 66.62 120 ARG A CA 1
ATOM 950 C C . ARG A 1 120 ? -30.915 3.586 25.659 1.00 66.62 120 ARG A C 1
ATOM 952 O O . ARG A 1 120 ? -30.507 2.696 24.913 1.00 66.62 120 ARG A O 1
ATOM 959 N N . PRO A 1 121 ? -30.495 3.729 26.928 1.00 63.59 121 PRO A N 1
ATOM 960 C CA . PRO A 1 121 ? -29.652 2.729 27.555 1.00 63.59 121 PRO A CA 1
ATOM 961 C C . PRO A 1 121 ? -30.398 1.394 27.539 1.00 63.59 121 PRO A C 1
ATOM 963 O O . PRO A 1 121 ? -31.424 1.216 28.194 1.00 63.59 121 PRO A O 1
ATOM 966 N N . ALA A 1 122 ? -29.907 0.469 26.724 1.00 64.06 122 ALA A N 1
ATOM 967 C CA . ALA A 1 122 ? -30.233 -0.940 26.832 1.00 64.06 122 ALA A CA 1
ATOM 968 C C . ALA A 1 122 ? -29.078 -1.610 27.582 1.00 64.06 122 ALA A C 1
ATOM 970 O O . ALA A 1 122 ? -27.921 -1.260 27.319 1.00 64.06 122 ALA A O 1
ATOM 971 N N . PRO A 1 123 ? -29.348 -2.568 28.484 1.00 62.41 123 PRO A N 1
ATOM 972 C CA . PRO A 1 123 ? -28.291 -3.295 29.170 1.00 62.41 123 PRO A CA 1
ATOM 973 C C . PRO A 1 123 ? -27.438 -4.059 28.144 1.00 62.41 123 PRO A C 1
ATOM 975 O O . PRO A 1 123 ? -27.806 -5.129 27.675 1.00 62.41 123 PRO A O 1
ATOM 978 N N . GLY A 1 124 ? -26.285 -3.496 27.768 1.00 67.81 124 GLY A N 1
ATOM 979 C CA . GLY A 1 124 ? -25.328 -4.136 26.850 1.00 67.81 124 GLY A CA 1
ATOM 980 C C . GLY A 1 124 ? -24.486 -5.220 27.486 1.00 67.81 124 GLY A C 1
ATOM 981 O O . GLY A 1 124 ? -23.830 -5.987 26.782 1.00 67.81 124 GLY A O 1
ATOM 982 N N . TRP A 1 125 ? -24.505 -5.271 28.816 1.00 81.56 125 TRP A N 1
ATOM 983 C CA . TRP A 1 125 ? -23.743 -6.224 29.600 1.00 81.56 125 TRP A CA 1
ATOM 984 C C . TRP A 1 125 ? -24.025 -7.661 29.171 1.00 81.56 125 TRP A C 1
ATOM 986 O O . TRP A 1 125 ? -23.083 -8.401 28.922 1.00 81.56 125 TRP A O 1
ATOM 996 N N . ASP A 1 126 ? -25.294 -8.041 29.004 1.00 86.50 126 ASP A N 1
ATOM 997 C CA . ASP A 1 126 ? -25.658 -9.427 28.690 1.00 86.50 126 ASP A CA 1
ATOM 998 C C . ASP A 1 126 ? -25.155 -9.854 27.304 1.00 86.50 126 ASP A C 1
ATOM 1000 O O . ASP A 1 126 ? -24.650 -10.965 27.140 1.00 86.50 126 ASP A O 1
ATOM 1004 N N . GLY A 1 127 ? -25.221 -8.952 26.318 1.00 87.12 127 GLY A N 1
ATOM 1005 C CA . GLY A 1 127 ? -24.728 -9.205 24.963 1.00 87.12 127 GLY A CA 1
ATOM 1006 C C . GLY A 1 127 ? -23.203 -9.303 24.892 1.00 87.12 127 GLY A C 1
ATOM 1007 O O . GLY A 1 127 ? -22.672 -10.189 24.225 1.00 87.12 127 GLY A O 1
ATOM 1008 N N . ALA A 1 128 ? -22.485 -8.419 25.588 1.00 91.50 128 ALA A N 1
ATOM 1009 C CA . ALA A 1 128 ? -21.027 -8.487 25.679 1.00 91.50 128 ALA A CA 1
ATOM 1010 C C . ALA A 1 128 ? -20.559 -9.710 26.484 1.00 91.50 128 ALA A C 1
ATOM 1012 O O . ALA A 1 128 ? -19.603 -10.381 26.100 1.00 91.50 128 ALA A O 1
ATOM 1013 N N . LEU A 1 129 ? -21.266 -10.043 27.568 1.00 90.75 129 LEU A N 1
ATOM 1014 C CA . LEU A 1 129 ? -20.992 -11.202 28.410 1.00 90.75 129 LEU A CA 1
ATOM 1015 C C . LEU A 1 129 ? -21.182 -12.510 27.644 1.00 90.75 129 LEU A C 1
ATOM 1017 O O . LEU A 1 129 ? -20.326 -13.387 27.744 1.00 90.75 129 LEU A O 1
ATOM 1021 N N . ALA A 1 130 ? -22.266 -12.648 26.877 1.00 92.19 130 ALA A N 1
ATOM 1022 C CA . ALA A 1 130 ? -22.487 -13.821 26.035 1.00 92.19 130 ALA A CA 1
ATOM 1023 C C . ALA A 1 130 ? -21.333 -14.005 25.037 1.00 92.19 130 ALA A C 1
ATOM 1025 O O . ALA A 1 130 ? -20.709 -15.065 25.012 1.00 92.19 130 ALA A O 1
ATOM 1026 N N . LEU A 1 131 ? -20.982 -12.939 24.311 1.00 95.19 131 LEU A N 1
ATOM 1027 C CA . LEU A 1 131 ? -19.933 -12.957 23.294 1.00 95.19 131 LEU A CA 1
ATOM 1028 C C . LEU A 1 131 ? -18.556 -13.306 23.883 1.00 95.19 131 LEU A C 1
ATOM 1030 O O . LEU A 1 131 ? -17.875 -14.204 23.395 1.00 95.19 131 LEU A O 1
ATOM 1034 N N . LEU A 1 132 ? -18.145 -12.664 24.979 1.00 95.81 132 LEU A N 1
ATOM 1035 C CA . LEU A 1 132 ? -16.849 -12.956 25.600 1.00 95.81 132 LEU A CA 1
ATOM 1036 C C . LEU A 1 132 ? -16.791 -14.371 26.196 1.00 95.81 132 LEU A C 1
ATOM 1038 O O . LEU A 1 132 ? -15.744 -15.018 26.134 1.00 95.81 132 LEU A O 1
ATOM 1042 N N . ARG A 1 133 ? -17.903 -14.889 26.733 1.00 96.12 133 ARG A N 1
ATOM 1043 C CA . ARG A 1 133 ? -17.978 -16.281 27.208 1.00 96.12 133 ARG A CA 1
ATOM 1044 C C . ARG A 1 133 ? -17.839 -17.289 26.073 1.00 96.12 133 ARG A C 1
ATOM 1046 O O . ARG A 1 133 ? -17.167 -18.299 26.264 1.00 96.12 133 ARG A O 1
ATOM 1053 N N . GLU A 1 134 ? -18.421 -17.016 24.906 1.00 94.00 134 GLU A N 1
ATOM 1054 C CA . GLU A 1 134 ? -18.179 -17.810 23.691 1.00 94.00 134 GLU A CA 1
ATOM 1055 C C . GLU A 1 134 ? -16.697 -17.770 23.286 1.00 94.00 134 GLU A C 1
ATOM 1057 O O . GLU A 1 134 ? -16.135 -18.789 22.889 1.00 94.00 134 GLU A O 1
ATOM 1062 N N . GLY A 1 135 ? -16.030 -16.631 23.498 1.00 92.75 135 GLY A N 1
ATOM 1063 C CA . GLY A 1 135 ? -14.577 -16.468 23.379 1.00 92.75 135 GLY A CA 1
ATOM 1064 C C . GLY A 1 135 ? -13.741 -17.102 24.503 1.00 92.75 135 GLY A C 1
ATOM 1065 O O . GLY A 1 135 ? -12.531 -16.883 24.558 1.00 92.75 135 GLY A O 1
ATOM 1066 N N . GLY A 1 136 ? -14.354 -17.862 25.417 1.00 96.50 136 GLY A N 1
ATOM 1067 C CA . GLY A 1 136 ? -13.673 -18.582 26.497 1.00 96.50 136 GLY A CA 1
ATOM 1068 C C . GLY A 1 136 ? -13.413 -17.773 27.771 1.00 96.50 136 GLY A C 1
ATOM 1069 O O . GLY A 1 136 ? -12.709 -18.260 28.657 1.00 96.50 136 GLY A O 1
ATOM 1070 N N . TRP A 1 137 ? -13.959 -16.560 27.898 1.00 97.69 137 TRP A N 1
ATOM 1071 C CA . TRP A 1 137 ? -13.820 -15.766 29.120 1.00 97.69 137 TRP A CA 1
ATOM 1072 C C . TRP A 1 137 ? -14.643 -16.369 30.263 1.00 97.69 137 TRP A C 1
ATOM 1074 O O . TRP A 1 137 ? -15.769 -16.838 30.077 1.00 97.69 137 TRP A O 1
ATOM 1084 N N . ALA A 1 138 ? -14.086 -16.335 31.471 1.00 97.56 138 ALA A N 1
ATOM 1085 C CA . ALA A 1 138 ? -14.710 -16.898 32.661 1.00 97.56 138 ALA A CA 1
ATOM 1086 C C . ALA A 1 138 ? -15.402 -15.809 33.488 1.00 97.56 138 ALA A C 1
ATOM 1088 O O . ALA A 1 138 ? -14.777 -14.816 33.856 1.00 97.56 138 ALA A O 1
ATOM 1089 N N . LEU A 1 139 ? -16.680 -16.022 33.817 1.00 96.62 139 LEU A N 1
ATOM 1090 C CA . LEU A 1 139 ? -17.429 -15.174 34.745 1.00 96.62 139 LEU A CA 1
ATOM 1091 C C . LEU A 1 139 ? -17.132 -15.570 36.192 1.00 96.62 139 LEU A C 1
ATOM 1093 O O . LEU A 1 139 ? -17.204 -16.746 36.551 1.00 96.62 139 LEU A O 1
ATOM 1097 N N . GLY A 1 140 ? -16.867 -14.574 37.025 1.00 94.88 140 GLY A N 1
ATOM 1098 C CA . GLY A 1 140 ? -16.795 -14.696 38.471 1.00 94.88 140 GLY A CA 1
ATOM 1099 C C . GLY A 1 140 ? -17.353 -13.457 39.161 1.00 94.88 140 GLY A C 1
ATOM 1100 O O . GLY A 1 140 ? -17.745 -12.485 38.517 1.00 94.88 140 GLY A O 1
ATOM 1101 N N . GLN A 1 141 ? -17.364 -13.498 40.489 1.00 95.25 141 GLN A N 1
ATOM 1102 C CA . GLN A 1 141 ? -17.708 -12.359 41.332 1.00 95.25 141 GLN A CA 1
ATOM 1103 C C . GLN A 1 141 ? -16.569 -12.087 42.303 1.00 95.25 141 GLN A C 1
ATOM 1105 O O . GLN A 1 141 ? -15.989 -13.019 42.866 1.00 95.25 141 GLN A O 1
ATOM 1110 N N . ARG A 1 142 ? -16.231 -10.812 42.489 1.00 93.81 142 ARG A N 1
ATOM 1111 C CA . ARG A 1 142 ? -15.161 -10.386 43.389 1.00 93.81 142 ARG A CA 1
ATOM 1112 C C . ARG A 1 142 ? -15.464 -9.006 43.953 1.00 93.81 142 ARG A C 1
ATOM 1114 O O . ARG A 1 142 ? -15.755 -8.094 43.193 1.00 93.81 142 ARG A O 1
ATOM 1121 N N . ASP A 1 143 ? -15.378 -8.866 45.274 1.00 93.38 143 ASP A N 1
ATOM 1122 C CA . ASP A 1 143 ? -15.473 -7.578 45.975 1.00 93.38 143 ASP A CA 1
ATOM 1123 C C . ASP A 1 143 ? -16.706 -6.743 45.559 1.00 93.38 143 ASP A C 1
ATOM 1125 O O . ASP A 1 143 ? -16.608 -5.545 45.310 1.00 93.38 143 ASP A O 1
ATOM 1129 N N . GLY A 1 144 ? -17.871 -7.389 45.415 1.00 93.94 144 GLY A N 1
ATOM 1130 C CA . GLY A 1 144 ? -19.117 -6.721 45.009 1.00 93.94 144 GLY A CA 1
ATOM 1131 C C . GLY A 1 144 ? -19.212 -6.369 43.519 1.00 93.94 144 GLY A C 1
ATOM 1132 O O . GLY A 1 144 ? -20.051 -5.556 43.143 1.00 93.94 144 GLY A O 1
ATOM 1133 N N . HIS A 1 145 ? -18.367 -6.960 42.674 1.00 94.62 145 HIS A N 1
ATOM 1134 C CA . HIS A 1 145 ? -18.372 -6.766 41.226 1.00 94.62 145 HIS A CA 1
ATOM 1135 C C . HIS A 1 145 ? -18.567 -8.097 40.497 1.00 94.62 145 HIS A C 1
ATOM 1137 O O . HIS A 1 145 ? -17.998 -9.117 40.896 1.00 94.62 145 HIS A O 1
ATOM 1143 N N . ASP A 1 146 ? -19.310 -8.068 39.391 1.00 94.94 146 ASP A N 1
ATOM 1144 C CA . ASP A 1 146 ? -19.194 -9.091 38.357 1.00 94.94 146 ASP A CA 1
ATOM 1145 C C . ASP A 1 146 ? -17.892 -8.844 37.591 1.00 94.94 146 ASP A C 1
ATOM 1147 O O . ASP A 1 146 ? -17.614 -7.722 37.155 1.00 94.94 146 ASP A O 1
ATOM 1151 N N . VAL A 1 147 ? -17.089 -9.894 37.431 1.00 96.56 147 VAL A N 1
ATOM 1152 C CA . VAL A 1 147 ? -15.800 -9.838 36.739 1.00 96.56 147 VAL A CA 1
ATOM 1153 C C . VAL A 1 147 ? -15.741 -10.953 35.706 1.00 96.56 147 VAL A C 1
ATOM 1155 O O . VAL A 1 147 ? -15.786 -12.135 36.047 1.00 96.56 147 VAL A O 1
ATOM 1158 N N . LEU A 1 148 ? -15.604 -10.578 34.439 1.00 97.19 148 LEU A N 1
ATOM 1159 C CA . LEU A 1 148 ? -15.287 -11.489 33.347 1.00 97.19 148 LEU A CA 1
ATOM 1160 C C . LEU A 1 148 ? -13.780 -11.451 33.098 1.00 97.19 148 LEU A C 1
ATOM 1162 O O . LEU A 1 148 ? -13.248 -10.382 32.821 1.00 97.19 148 LEU A O 1
ATOM 1166 N N . LEU A 1 149 ? -13.090 -12.586 33.181 1.00 98.00 149 LEU A N 1
ATOM 1167 C CA . LEU A 1 149 ? -11.642 -12.669 32.965 1.00 98.00 149 LEU A CA 1
ATOM 1168 C C . LEU A 1 149 ? -11.324 -13.376 31.651 1.00 98.00 149 LEU A C 1
ATOM 1170 O O . LEU A 1 149 ? -11.874 -14.445 31.374 1.00 98.00 149 LEU A O 1
ATOM 1174 N N . ALA A 1 150 ? -10.380 -12.819 30.894 1.00 97.25 150 ALA A N 1
ATOM 1175 C CA . ALA A 1 150 ? -9.789 -13.496 29.748 1.00 97.25 150 ALA A CA 1
ATOM 1176 C C . ALA A 1 150 ? -9.122 -14.823 30.174 1.00 97.25 150 ALA A C 1
ATOM 1178 O O . ALA A 1 150 ? -8.714 -14.956 31.336 1.00 97.25 150 ALA A O 1
ATOM 1179 N N . PRO A 1 151 ? -8.960 -15.803 29.264 1.00 96.31 151 PRO A N 1
ATOM 1180 C CA . PRO A 1 151 ? -8.360 -17.103 29.589 1.00 96.31 151 PRO A CA 1
ATOM 1181 C C . PRO A 1 151 ? -6.975 -17.018 30.253 1.00 96.31 151 PRO A C 1
ATOM 1183 O O . PRO A 1 151 ? -6.649 -17.815 31.131 1.00 96.31 151 PRO A O 1
ATOM 1186 N N . ASP A 1 152 ? -6.176 -16.022 29.868 1.00 95.06 152 ASP A N 1
ATOM 1187 C CA . ASP A 1 152 ? -4.842 -15.743 30.411 1.00 95.06 152 ASP A CA 1
ATOM 1188 C C . ASP A 1 152 ? -4.853 -14.852 31.668 1.00 95.06 152 ASP A C 1
ATOM 1190 O O . ASP A 1 152 ? -3.804 -14.619 32.273 1.00 95.06 152 ASP A O 1
ATOM 1194 N N . ARG A 1 153 ? -6.037 -14.372 32.073 1.00 96.25 153 ARG A N 1
ATOM 1195 C CA . ARG A 1 153 ? -6.280 -13.447 33.190 1.00 96.25 153 ARG A CA 1
ATOM 1196 C C . ARG A 1 153 ? -5.539 -12.112 33.068 1.00 96.25 153 ARG A C 1
ATOM 1198 O O . ARG A 1 153 ? -5.320 -11.449 34.080 1.00 96.25 153 ARG A O 1
ATOM 1205 N N . LEU A 1 154 ? -5.157 -11.719 31.852 1.00 96.38 154 LEU A N 1
ATOM 1206 C CA . LEU A 1 154 ? -4.498 -10.440 31.571 1.00 96.38 154 LEU A CA 1
ATOM 1207 C C . LEU A 1 154 ? -5.449 -9.366 31.045 1.00 96.38 154 LEU A C 1
ATOM 1209 O O . LEU A 1 154 ? -5.014 -8.246 30.795 1.00 96.38 154 LEU A O 1
ATOM 1213 N N . ALA A 1 155 ? -6.730 -9.686 30.898 1.00 97.50 155 ALA A N 1
ATOM 1214 C CA . ALA A 1 155 ? -7.784 -8.722 30.637 1.00 97.50 155 ALA A CA 1
ATOM 1215 C C . ALA A 1 155 ? -9.034 -9.057 31.449 1.00 97.50 155 ALA A C 1
ATOM 1217 O O . ALA A 1 155 ? -9.279 -10.221 31.791 1.00 97.50 155 ALA A O 1
ATOM 1218 N N . ALA A 1 156 ? -9.792 -8.019 31.788 1.00 97.50 156 ALA A N 1
ATOM 1219 C CA . ALA A 1 156 ? -10.979 -8.124 32.614 1.00 97.50 156 ALA A CA 1
ATOM 1220 C C . ALA A 1 156 ? -12.070 -7.157 32.152 1.00 97.50 156 ALA A C 1
ATOM 1222 O O . ALA A 1 156 ? -11.791 -6.021 31.787 1.00 97.50 156 ALA A O 1
ATOM 1223 N N . LEU A 1 157 ? -13.320 -7.601 32.230 1.00 97.25 157 LEU A N 1
ATOM 1224 C CA . LEU A 1 157 ? -14.504 -6.759 32.122 1.00 97.25 157 LEU A CA 1
ATOM 1225 C C . LEU A 1 157 ? -15.198 -6.737 33.488 1.00 97.25 157 LEU A C 1
ATOM 1227 O O . LEU A 1 157 ? -15.584 -7.791 33.992 1.00 97.25 157 LEU A O 1
ATOM 1231 N N . THR A 1 158 ? -15.346 -5.562 34.097 1.00 95.94 158 THR A N 1
ATOM 1232 C CA . THR A 1 158 ? -15.873 -5.397 35.456 1.00 95.94 158 THR A CA 1
ATOM 1233 C C . THR A 1 158 ? -17.124 -4.522 35.493 1.00 95.94 158 THR A C 1
ATOM 1235 O O . THR A 1 158 ? -17.214 -3.508 34.798 1.00 95.94 158 THR A O 1
ATOM 1238 N N . ARG A 1 159 ? -18.089 -4.906 36.337 1.00 94.50 159 ARG A N 1
ATOM 1239 C CA . ARG A 1 159 ? -19.318 -4.147 36.623 1.00 94.50 159 ARG A CA 1
ATOM 1240 C C . ARG A 1 159 ? -19.673 -4.251 38.104 1.00 94.50 159 ARG A C 1
ATOM 1242 O O . ARG A 1 159 ? -19.640 -5.344 38.662 1.00 94.50 159 ARG A O 1
ATOM 1249 N N . SER A 1 160 ? -20.037 -3.135 38.733 1.00 93.06 160 SER A N 1
ATOM 1250 C CA . SER A 1 160 ? -20.506 -3.123 40.128 1.00 93.06 160 SER A CA 1
ATOM 1251 C C . SER A 1 160 ? -21.867 -3.811 40.270 1.00 93.06 160 SER A C 1
ATOM 1253 O O . SER A 1 160 ? -22.752 -3.619 39.440 1.00 93.06 160 SER A O 1
ATOM 1255 N N . LEU A 1 161 ? -22.047 -4.591 41.338 1.00 90.12 161 LEU A N 1
ATOM 1256 C CA . LEU A 1 161 ? -23.333 -5.192 41.722 1.00 90.12 161 LEU A CA 1
ATOM 1257 C C . LEU A 1 161 ? -24.123 -4.330 42.715 1.00 90.12 161 LEU A C 1
ATOM 1259 O O . LEU A 1 161 ? -25.295 -4.602 42.964 1.00 90.12 161 LEU A O 1
ATOM 1263 N N . HIS A 1 162 ? -23.475 -3.339 43.332 1.00 90.44 162 HIS A N 1
ATOM 1264 C CA . HIS A 1 162 ? -24.049 -2.552 44.429 1.00 90.44 162 HIS A CA 1
ATOM 1265 C C . HIS A 1 162 ? -24.352 -1.104 44.054 1.00 90.44 162 HIS A C 1
ATOM 1267 O O . HIS A 1 162 ? -25.109 -0.441 44.758 1.00 90.44 162 HIS A O 1
ATOM 1273 N N . ASP A 1 163 ? -23.759 -0.622 42.969 1.00 89.44 163 ASP A N 1
ATOM 1274 C CA . ASP A 1 163 ? -23.923 0.740 42.485 1.00 89.44 163 ASP A CA 1
ATOM 1275 C C . ASP A 1 163 ? -24.325 0.685 41.012 1.00 89.44 163 ASP A C 1
ATOM 1277 O O . ASP A 1 163 ? -23.479 0.502 40.138 1.00 89.44 163 ASP A O 1
ATOM 1281 N N . GLU A 1 164 ? -25.627 0.818 40.744 1.00 82.88 164 GLU A N 1
ATOM 1282 C CA . GLU A 1 164 ? -26.163 0.885 39.377 1.00 82.88 164 GLU A CA 1
ATOM 1283 C C . GLU A 1 164 ? -25.617 2.095 38.602 1.00 82.88 164 GLU A C 1
ATOM 1285 O O . GLU A 1 164 ? -25.618 2.089 37.373 1.00 82.88 164 GLU A O 1
ATOM 1290 N N . GLY A 1 165 ? -25.121 3.123 39.301 1.00 86.62 165 GLY A N 1
ATOM 1291 C CA . GLY A 1 165 ? -24.476 4.288 38.707 1.00 86.62 165 GLY A CA 1
ATOM 1292 C C . GLY A 1 165 ? -23.010 4.062 38.331 1.00 86.62 165 GLY A C 1
ATOM 1293 O O . GLY A 1 165 ? -22.448 4.874 37.593 1.00 86.62 165 GLY A O 1
ATOM 1294 N N . ALA A 1 166 ? -22.387 2.978 38.801 1.00 90.31 166 ALA A N 1
ATOM 1295 C CA . ALA A 1 166 ? -20.978 2.724 38.552 1.00 90.31 166 ALA A CA 1
ATOM 1296 C C . ALA A 1 166 ? -20.721 2.374 37.077 1.00 90.31 166 ALA A C 1
ATOM 1298 O O . ALA A 1 166 ? -21.496 1.640 36.453 1.00 90.31 166 ALA A O 1
ATOM 1299 N N . PRO A 1 167 ? -19.607 2.858 36.504 1.00 92.50 167 PRO A N 1
ATOM 1300 C CA . PRO A 1 167 ? -19.266 2.551 35.131 1.00 92.50 167 PRO A CA 1
ATOM 1301 C C . PRO A 1 167 ? -18.884 1.076 34.961 1.00 92.50 167 PRO A C 1
ATOM 1303 O O . PRO A 1 167 ? -18.337 0.434 35.860 1.00 92.50 167 PRO A O 1
ATOM 1306 N N . THR A 1 168 ? -19.117 0.560 33.758 1.00 94.38 168 THR A N 1
ATOM 1307 C CA . THR A 1 168 ? -18.545 -0.711 33.312 1.00 94.38 168 THR A CA 1
ATOM 1308 C C . THR A 1 168 ? -17.143 -0.458 32.773 1.00 94.38 168 THR A C 1
ATOM 1310 O O . THR A 1 168 ? -16.941 0.443 31.959 1.00 94.38 168 THR A O 1
ATOM 1313 N N . VAL A 1 169 ? -16.163 -1.244 33.215 1.00 95.25 169 VAL A N 1
ATOM 1314 C CA . VAL A 1 169 ? -14.753 -1.029 32.877 1.00 95.25 169 VAL A CA 1
ATOM 1315 C C . VAL A 1 169 ? -14.180 -2.271 32.209 1.00 95.25 169 VAL A C 1
ATOM 1317 O O . VAL A 1 169 ? -14.239 -3.369 32.754 1.00 95.25 169 VAL A O 1
ATOM 1320 N N . LEU A 1 170 ? -13.588 -2.088 31.036 1.00 96.44 170 LEU A N 1
ATOM 1321 C CA . LEU A 1 170 ? -12.812 -3.094 30.328 1.00 96.44 170 LEU A CA 1
ATOM 1322 C C . LEU A 1 170 ? -11.326 -2.737 30.440 1.00 96.44 170 LEU A C 1
ATOM 1324 O O . LEU A 1 170 ? -10.932 -1.630 30.085 1.00 96.44 170 LEU A O 1
ATOM 1328 N N . THR A 1 171 ? -10.501 -3.658 30.924 1.00 96.50 171 THR A N 1
ATOM 1329 C CA . THR A 1 171 ? -9.053 -3.466 31.074 1.00 96.50 171 THR A CA 1
ATOM 1330 C C . THR A 1 171 ? -8.267 -4.606 30.458 1.00 96.50 171 THR A C 1
ATOM 1332 O O . THR A 1 171 ? -8.739 -5.742 30.388 1.00 96.50 171 THR A O 1
ATOM 1335 N N . GLY A 1 172 ? -7.028 -4.317 30.073 1.00 95.81 172 GLY A N 1
ATOM 1336 C CA . GLY A 1 172 ? -6.066 -5.335 29.675 1.00 95.81 172 GLY A CA 1
ATOM 1337 C C . GLY A 1 172 ? -4.626 -4.918 29.925 1.00 95.81 172 GLY A C 1
ATOM 1338 O O . GLY A 1 172 ? -4.326 -3.755 30.193 1.00 95.81 172 GLY A O 1
ATOM 1339 N N . ALA A 1 173 ? -3.721 -5.891 29.887 1.00 94.06 173 ALA A N 1
ATOM 1340 C CA . ALA A 1 173 ? -2.299 -5.650 30.065 1.00 94.06 173 ALA A CA 1
ATOM 1341 C C . ALA A 1 173 ? -1.727 -4.854 28.882 1.00 94.06 173 ALA A C 1
ATOM 1343 O O . ALA A 1 173 ? -1.929 -5.202 27.721 1.00 94.06 173 ALA A O 1
ATOM 1344 N N . ALA A 1 174 ? -0.963 -3.807 29.184 1.00 89.19 174 ALA A N 1
ATOM 1345 C CA . ALA A 1 174 ? -0.241 -3.002 28.203 1.00 89.19 174 ALA A CA 1
ATOM 1346 C C . ALA A 1 174 ? 1.274 -3.205 28.354 1.00 89.19 174 ALA A C 1
ATOM 1348 O O . ALA A 1 174 ? 1.732 -3.844 29.304 1.00 89.19 174 ALA A O 1
ATOM 1349 N N . ALA A 1 175 ? 2.076 -2.669 27.427 1.00 85.19 175 ALA A N 1
ATOM 1350 C CA . ALA A 1 175 ? 3.540 -2.687 27.553 1.00 85.19 175 ALA A CA 1
ATOM 1351 C C . ALA A 1 175 ? 4.010 -2.004 28.854 1.00 85.19 175 ALA A C 1
ATOM 1353 O O . ALA A 1 175 ? 4.961 -2.452 29.494 1.00 85.19 175 ALA A O 1
ATOM 1354 N N . HIS A 1 176 ? 3.299 -0.948 29.259 1.00 85.31 176 HIS A N 1
ATOM 1355 C CA . HIS A 1 176 ? 3.543 -0.184 30.475 1.00 85.31 176 HIS A CA 1
ATOM 1356 C C . HIS A 1 176 ? 2.232 -0.047 31.262 1.00 85.31 176 HIS A C 1
ATOM 1358 O O . HIS A 1 176 ? 1.449 0.862 31.017 1.00 85.31 176 HIS A O 1
ATOM 1364 N N . GLY A 1 177 ? 1.977 -0.973 32.190 1.00 89.31 177 GLY A N 1
ATOM 1365 C CA . GLY A 1 177 ? 0.776 -0.957 33.032 1.00 89.31 177 GLY A CA 1
ATOM 1366 C C . GLY A 1 177 ? -0.427 -1.646 32.385 1.00 89.31 177 GLY A C 1
ATOM 1367 O O . GLY A 1 177 ? -0.331 -2.791 31.936 1.00 89.31 177 GLY A O 1
ATOM 1368 N N . THR A 1 178 ? -1.571 -0.967 32.374 1.00 92.62 178 THR A N 1
ATOM 1369 C CA . THR A 1 178 ? -2.842 -1.485 31.853 1.00 92.62 178 THR A CA 1
ATOM 1370 C C . THR A 1 178 ? -3.489 -0.459 30.947 1.00 92.62 178 THR A C 1
ATOM 1372 O O . THR A 1 178 ? -3.463 0.721 31.281 1.00 92.62 178 THR A O 1
ATOM 1375 N N . TRP A 1 179 ? -4.111 -0.913 29.866 1.00 94.25 179 TRP A N 1
ATOM 1376 C CA . TRP A 1 179 ? -5.043 -0.090 29.107 1.00 94.25 179 TRP A CA 1
ATOM 1377 C C . TRP A 1 179 ? -6.457 -0.234 29.674 1.00 94.25 179 TRP A C 1
ATOM 1379 O O . TRP A 1 179 ? -6.788 -1.253 30.299 1.00 94.25 179 TRP A O 1
ATOM 1389 N N . LYS A 1 180 ? -7.293 0.783 29.467 1.00 94.62 180 LYS A N 1
ATOM 1390 C CA . LYS A 1 180 ? -8.635 0.885 30.036 1.00 94.62 180 LYS A CA 1
ATOM 1391 C C . LYS A 1 180 ? -9.614 1.541 29.068 1.00 94.62 180 LYS A C 1
ATOM 1393 O O . LYS A 1 180 ? -9.378 2.635 28.569 1.00 94.62 180 LYS A O 1
ATOM 1398 N N . VAL A 1 181 ? -10.777 0.912 28.926 1.00 95.38 181 VAL A N 1
ATOM 1399 C CA . VAL A 1 181 ? -11.979 1.475 28.306 1.00 95.38 181 VAL A CA 1
ATOM 1400 C C . VAL A 1 181 ? -13.088 1.511 29.352 1.00 95.38 181 VAL A C 1
ATOM 1402 O O . VAL A 1 181 ? -13.356 0.520 30.026 1.00 95.38 181 VAL A O 1
ATOM 1405 N N . THR A 1 182 ? -13.722 2.663 29.525 1.00 94.75 182 THR A N 1
ATOM 1406 C CA . THR A 1 182 ? -14.755 2.891 30.538 1.00 94.75 182 THR A CA 1
ATOM 1407 C C . THR A 1 182 ? -16.037 3.336 29.879 1.00 94.75 182 THR A C 1
ATOM 1409 O O . THR A 1 182 ? -16.024 4.249 29.064 1.00 94.75 182 THR A O 1
ATOM 1412 N N . PHE A 1 183 ? -17.140 2.717 30.267 1.00 93.75 183 PHE A N 1
ATOM 1413 C CA . PHE A 1 183 ? -18.480 3.030 29.802 1.00 93.75 183 PHE A CA 1
ATOM 1414 C C . PHE A 1 183 ? -19.295 3.492 31.004 1.00 93.75 183 PHE A C 1
ATOM 1416 O O . PHE A 1 183 ? -19.336 2.786 32.014 1.00 93.75 183 PHE A O 1
ATOM 1423 N N . SER A 1 184 ? -19.940 4.655 30.925 1.00 92.31 184 SER A N 1
ATOM 1424 C CA . SER A 1 184 ? -20.861 5.073 31.984 1.00 92.31 184 SER A CA 1
ATOM 1425 C C . SER A 1 184 ? -22.003 4.060 32.145 1.00 92.31 184 SER A C 1
ATOM 1427 O O . SER A 1 184 ? -22.293 3.277 31.239 1.00 92.31 184 SER A O 1
ATOM 1429 N N . SER A 1 185 ? -22.690 4.075 33.287 1.00 88.81 185 SER A N 1
ATOM 1430 C CA . SER A 1 185 ? -23.852 3.207 33.543 1.00 88.81 185 SER A CA 1
ATOM 1431 C C . SER A 1 185 ? -24.986 3.360 32.518 1.00 88.81 185 SER A C 1
ATOM 1433 O O . SER A 1 185 ? -25.771 2.437 32.315 1.00 88.81 185 SER A O 1
ATOM 1435 N N . HIS A 1 186 ? -25.040 4.504 31.833 1.00 88.44 186 HIS A N 1
ATOM 1436 C CA . HIS A 1 186 ? -26.028 4.823 30.804 1.00 88.44 186 HIS A CA 1
ATOM 1437 C C . HIS A 1 186 ? -25.492 4.659 29.373 1.00 88.44 186 HIS A C 1
ATOM 1439 O O . HIS A 1 186 ? -26.206 4.967 28.417 1.00 88.44 186 HIS A O 1
ATOM 1445 N N . ALA A 1 187 ? -24.247 4.204 29.199 1.00 89.62 187 ALA A N 1
ATOM 1446 C CA . ALA A 1 187 ? -23.673 3.999 27.876 1.00 89.62 187 ALA A CA 1
ATOM 1447 C C . ALA A 1 187 ? -24.491 2.956 27.087 1.00 89.62 187 ALA A C 1
ATOM 1449 O O . ALA A 1 187 ? -24.825 1.894 27.625 1.00 89.62 187 ALA A O 1
ATOM 1450 N N . PRO A 1 188 ? -24.815 3.219 25.808 1.00 89.31 188 PRO A N 1
ATOM 1451 C CA . PRO A 1 188 ? -25.561 2.291 24.982 1.00 89.31 188 PRO A CA 1
ATOM 1452 C C . PRO A 1 188 ? -24.890 0.928 24.901 1.00 89.31 188 PRO A C 1
ATOM 1454 O O . PRO A 1 188 ? -23.691 0.808 24.637 1.00 89.31 188 PRO A O 1
ATOM 1457 N N . GLY A 1 189 ? -25.692 -0.121 25.059 1.00 88.62 189 GLY A N 1
ATOM 1458 C CA . GLY A 1 189 ? -25.166 -1.469 25.155 1.00 88.62 189 GLY A CA 1
ATOM 1459 C C . GLY A 1 189 ? -24.394 -1.966 23.931 1.00 88.62 189 GLY A C 1
ATOM 1460 O O . GLY A 1 189 ? -23.516 -2.820 24.064 1.00 88.62 189 GLY A O 1
ATOM 1461 N N . PHE A 1 190 ? -24.674 -1.406 22.751 1.00 89.31 190 PHE A N 1
ATOM 1462 C CA . PHE A 1 190 ? -23.949 -1.752 21.533 1.00 89.31 190 PHE A CA 1
ATOM 1463 C C . PHE A 1 190 ? -22.472 -1.343 21.600 1.00 89.31 190 PHE A C 1
ATOM 1465 O O . PHE A 1 190 ? -21.652 -2.069 21.065 1.00 89.31 190 PHE A O 1
ATOM 1472 N N . LEU A 1 191 ? -22.106 -0.256 22.295 1.00 93.00 191 LEU A N 1
ATOM 1473 C CA . LEU A 1 191 ? -20.704 0.179 22.397 1.00 93.00 191 LEU A CA 1
ATOM 1474 C C . LEU A 1 191 ? -19.862 -0.865 23.134 1.00 93.00 191 LEU A C 1
ATOM 1476 O O . LEU A 1 191 ? -18.785 -1.249 22.676 1.00 93.00 191 LEU A O 1
ATOM 1480 N N . LEU A 1 192 ? -20.391 -1.369 24.252 1.00 93.88 192 LEU A N 1
ATOM 1481 C CA . LEU A 1 192 ? -19.749 -2.430 25.018 1.00 93.88 192 LEU A CA 1
ATOM 1482 C C . LEU A 1 192 ? -19.692 -3.739 24.216 1.00 93.88 192 LEU A C 1
ATOM 1484 O O . LEU A 1 192 ? -18.671 -4.425 24.227 1.00 93.88 192 LEU A O 1
ATOM 1488 N N . HIS A 1 193 ? -20.765 -4.071 23.492 1.00 92.88 193 HIS A N 1
ATOM 1489 C CA . HIS A 1 193 ? -20.794 -5.234 22.607 1.00 92.88 193 HIS A CA 1
ATOM 1490 C C . HIS A 1 193 ? -19.743 -5.136 21.488 1.00 92.88 193 HIS A C 1
ATOM 1492 O O . HIS A 1 193 ? -19.012 -6.096 21.258 1.00 92.88 193 HIS A O 1
ATOM 1498 N N . SER A 1 194 ? -19.607 -3.979 20.838 1.00 93.50 194 SER A N 1
ATOM 1499 C CA . SER A 1 194 ? -18.622 -3.725 19.781 1.00 93.50 194 SER A CA 1
ATOM 1500 C C . SER A 1 194 ? -17.187 -3.805 20.298 1.00 93.50 194 SER A C 1
ATOM 1502 O O . SER A 1 194 ? -16.338 -4.435 19.663 1.00 93.50 194 SER A O 1
ATOM 1504 N N . ALA A 1 195 ? -16.918 -3.252 21.486 1.00 95.50 195 ALA A N 1
ATOM 1505 C CA . ALA A 1 195 ? -15.622 -3.390 22.148 1.00 95.50 195 ALA A CA 1
ATOM 1506 C C . ALA A 1 195 ? -15.298 -4.862 22.458 1.00 95.50 195 ALA A C 1
ATOM 1508 O O . ALA A 1 195 ? -14.204 -5.338 22.157 1.00 95.50 195 ALA A O 1
ATOM 1509 N N . ALA A 1 196 ? -16.266 -5.613 22.988 1.00 95.50 196 ALA A N 1
ATOM 1510 C CA . ALA A 1 196 ? -16.117 -7.044 23.236 1.00 95.50 196 ALA A CA 1
ATOM 1511 C C . ALA A 1 196 ? -15.867 -7.838 21.938 1.00 95.50 196 ALA A C 1
ATOM 1513 O O . ALA A 1 196 ? -14.975 -8.684 21.889 1.00 95.50 196 ALA A O 1
ATOM 1514 N N . ALA A 1 197 ? -16.601 -7.530 20.866 1.00 93.12 197 ALA A N 1
ATOM 1515 C CA . ALA A 1 197 ? -16.429 -8.148 19.552 1.00 93.12 197 ALA A CA 1
ATOM 1516 C C . ALA A 1 197 ? -15.069 -7.825 18.919 1.00 93.12 197 ALA A C 1
ATOM 1518 O O . ALA A 1 197 ? -14.518 -8.641 18.178 1.00 93.12 197 ALA A O 1
ATOM 1519 N N . ALA A 1 198 ? -14.505 -6.645 19.188 1.00 93.50 198 ALA A N 1
ATOM 1520 C CA . ALA A 1 198 ? -13.140 -6.319 18.791 1.00 93.50 198 ALA A CA 1
ATOM 1521 C C . ALA A 1 198 ? -12.126 -7.235 19.494 1.00 93.50 198 ALA A C 1
ATOM 1523 O O . ALA A 1 198 ? -11.294 -7.828 18.816 1.00 93.50 198 ALA A O 1
ATOM 1524 N N . LEU A 1 199 ? -12.246 -7.453 20.810 1.00 95.06 199 LEU A N 1
ATOM 1525 C CA . LEU A 1 199 ? -11.308 -8.289 21.582 1.00 95.06 199 LEU A CA 1
ATOM 1526 C C . LEU A 1 199 ? -11.178 -9.739 21.108 1.00 95.06 199 LEU A C 1
ATOM 1528 O O . LEU A 1 199 ? -10.135 -10.357 21.322 1.00 95.06 199 LEU A O 1
ATOM 1532 N N . LEU A 1 200 ? -12.216 -10.286 20.477 1.00 93.00 200 LEU A N 1
ATOM 1533 C CA . LEU A 1 200 ? -12.190 -11.651 19.949 1.00 93.00 200 LEU A CA 1
ATOM 1534 C C . LEU A 1 200 ? -11.563 -11.757 18.551 1.00 93.00 200 LEU A C 1
ATOM 1536 O O . LEU A 1 200 ? -11.362 -12.867 18.051 1.00 93.00 200 LEU A O 1
ATOM 1540 N N . ARG A 1 201 ? -11.247 -10.631 17.904 1.00 91.56 201 ARG A N 1
ATOM 1541 C CA . ARG A 1 201 ? -10.613 -10.599 16.583 1.00 91.56 201 ARG A CA 1
ATOM 1542 C C . ARG A 1 201 ? -9.083 -10.564 16.702 1.00 91.56 201 ARG A C 1
ATOM 1544 O O . ARG A 1 201 ? -8.551 -10.104 17.706 1.00 91.56 201 ARG A O 1
ATOM 1551 N N . PRO A 1 202 ? -8.346 -11.079 15.702 1.00 91.94 202 PRO A N 1
ATOM 1552 C CA . PRO A 1 202 ? -6.911 -10.831 15.611 1.00 91.94 202 PRO A CA 1
ATOM 1553 C C . PRO A 1 202 ? -6.603 -9.360 15.300 1.00 91.94 202 PRO A C 1
ATOM 1555 O O . PRO A 1 202 ? -7.397 -8.691 14.642 1.00 91.94 202 PRO A O 1
ATOM 1558 N N . ALA A 1 203 ? -5.413 -8.914 15.701 1.00 90.19 203 ALA A N 1
ATOM 1559 C CA . ALA A 1 203 ? -4.799 -7.663 15.257 1.00 90.19 203 ALA A CA 1
ATOM 1560 C C . ALA A 1 203 ? -3.792 -7.916 14.130 1.00 90.19 203 ALA A C 1
ATOM 1562 O O . ALA A 1 203 ? -3.179 -8.981 14.086 1.00 90.19 203 ALA A O 1
ATOM 1563 N N . VAL A 1 204 ? -3.572 -6.923 13.269 1.00 88.94 204 VAL A N 1
ATOM 1564 C CA . VAL A 1 204 ? -2.426 -6.905 12.345 1.00 88.94 204 VAL A CA 1
ATOM 1565 C C . VAL A 1 204 ? -1.386 -5.936 12.897 1.00 88.94 204 VAL A C 1
ATOM 1567 O O . VAL A 1 204 ? -1.719 -4.807 13.258 1.00 88.94 204 VAL A O 1
ATOM 1570 N N . ARG A 1 205 ? -0.137 -6.382 13.031 1.00 88.44 205 ARG A N 1
ATOM 1571 C CA . ARG A 1 205 ? 0.963 -5.585 13.590 1.00 88.44 205 ARG A CA 1
ATOM 1572 C C . ARG A 1 205 ? 2.230 -5.791 12.789 1.00 88.44 205 ARG A C 1
ATOM 1574 O O . ARG A 1 205 ? 2.579 -6.933 12.503 1.00 88.44 205 ARG A O 1
ATOM 1581 N N . SER A 1 206 ? 2.979 -4.725 12.551 1.00 88.19 206 SER A N 1
ATOM 1582 C CA . SER A 1 206 ? 4.371 -4.890 12.146 1.00 88.19 206 SER A CA 1
ATOM 1583 C C . SER A 1 206 ? 5.192 -5.461 13.323 1.00 88.19 206 SER A C 1
ATOM 1585 O O . SER A 1 206 ? 4.816 -5.294 14.492 1.00 88.19 206 SER A O 1
ATOM 1587 N N . PRO A 1 207 ? 6.308 -6.171 13.078 1.00 87.75 207 PRO A N 1
ATOM 1588 C CA . PRO A 1 207 ? 7.061 -6.840 14.147 1.00 87.75 207 PRO A CA 1
ATOM 1589 C C . PRO A 1 207 ? 7.577 -5.923 15.266 1.00 87.75 207 PRO A C 1
ATOM 1591 O O . PRO A 1 207 ? 7.740 -6.376 16.404 1.00 87.75 207 PRO A O 1
ATOM 1594 N N . ASP A 1 208 ? 7.825 -4.652 14.961 1.00 87.06 208 ASP A N 1
ATOM 1595 C CA . ASP A 1 208 ? 8.246 -3.601 15.891 1.00 87.06 208 ASP A CA 1
ATOM 1596 C C . ASP A 1 208 ? 7.099 -3.063 16.762 1.00 87.06 208 ASP A C 1
ATOM 1598 O O . ASP A 1 208 ? 7.345 -2.567 17.860 1.00 87.06 208 ASP A O 1
ATOM 1602 N N . GLN A 1 209 ? 5.846 -3.225 16.328 1.00 87.19 209 GLN A N 1
ATOM 1603 C CA . GLN A 1 209 ? 4.663 -2.808 17.084 1.00 87.19 209 GLN A CA 1
ATOM 1604 C C . GLN A 1 209 ? 4.215 -3.835 18.128 1.00 87.19 209 GLN A C 1
ATOM 1606 O O . GLN A 1 209 ? 3.421 -3.500 19.006 1.00 87.19 209 GLN A O 1
ATOM 1611 N N . VAL A 1 210 ? 4.689 -5.084 18.052 1.00 90.50 210 VAL A N 1
ATOM 1612 C CA . VAL A 1 210 ? 4.294 -6.140 18.996 1.00 90.50 210 VAL A CA 1
ATOM 1613 C C . VAL A 1 210 ? 4.969 -5.907 20.356 1.00 90.50 210 VAL A C 1
ATOM 1615 O O . VAL A 1 210 ? 6.200 -5.984 20.438 1.00 90.50 210 VAL A O 1
ATOM 1618 N N . PRO A 1 211 ? 4.209 -5.697 21.452 1.00 91.31 211 PRO A N 1
ATOM 1619 C CA . PRO A 1 211 ? 4.786 -5.460 22.773 1.00 91.31 211 PRO A CA 1
ATOM 1620 C C . PRO A 1 211 ? 5.713 -6.591 23.233 1.00 91.31 211 PRO A C 1
ATOM 1622 O O . PRO A 1 211 ? 5.277 -7.720 23.471 1.00 91.31 211 PRO A O 1
ATOM 1625 N N . ALA A 1 212 ? 6.997 -6.275 23.429 1.00 90.94 212 ALA A N 1
ATOM 1626 C CA . ALA A 1 212 ? 8.010 -7.261 23.810 1.00 90.94 212 ALA A CA 1
ATOM 1627 C C . ALA A 1 212 ? 7.658 -8.008 25.111 1.00 90.94 212 ALA A C 1
ATOM 1629 O O . ALA A 1 212 ? 7.859 -9.217 25.191 1.00 90.94 212 ALA A O 1
ATOM 1630 N N . ALA A 1 213 ? 7.074 -7.309 26.092 1.00 90.75 213 ALA A N 1
ATOM 1631 C CA . ALA A 1 213 ? 6.697 -7.864 27.396 1.00 90.75 213 ALA A CA 1
ATOM 1632 C C . ALA A 1 213 ? 5.664 -9.004 27.318 1.00 90.75 213 ALA A C 1
ATOM 1634 O O . ALA A 1 213 ? 5.601 -9.841 28.216 1.00 90.75 213 ALA A O 1
ATOM 1635 N N . HIS A 1 214 ? 4.870 -9.046 26.246 1.00 91.06 214 HIS A N 1
ATOM 1636 C CA . HIS A 1 214 ? 3.754 -9.981 26.096 1.00 91.06 214 HIS A CA 1
ATOM 1637 C C . HIS A 1 214 ? 3.949 -10.959 24.934 1.00 91.06 214 HIS A C 1
ATOM 1639 O O . HIS A 1 214 ? 3.097 -11.815 24.710 1.00 91.06 214 HIS A O 1
ATOM 1645 N N . ARG A 1 215 ? 5.070 -10.867 24.205 1.00 91.81 215 ARG A N 1
ATOM 1646 C CA . ARG A 1 215 ? 5.339 -11.647 22.986 1.00 91.81 215 ARG A CA 1
ATOM 1647 C C . ARG A 1 215 ? 5.226 -13.160 23.205 1.00 91.81 215 ARG A C 1
ATOM 1649 O O . ARG A 1 215 ? 4.644 -13.844 22.377 1.00 91.81 215 ARG A O 1
ATOM 1656 N N . GLU A 1 216 ? 5.711 -13.674 24.336 1.00 92.94 216 GLU A N 1
ATOM 1657 C CA . GLU A 1 216 ? 5.636 -15.107 24.683 1.00 92.94 216 GLU A CA 1
ATOM 1658 C C . GLU A 1 216 ? 4.213 -15.597 25.002 1.00 92.94 216 GLU A C 1
ATOM 1660 O O . GLU A 1 216 ? 3.959 -16.798 25.042 1.00 92.94 216 GLU A O 1
ATOM 1665 N N . ARG A 1 217 ? 3.280 -14.671 25.249 1.00 92.69 217 ARG A N 1
ATOM 1666 C CA . ARG A 1 217 ? 1.873 -14.956 25.571 1.00 92.69 217 ARG A CA 1
ATOM 1667 C C . ARG A 1 217 ? 0.949 -14.755 24.371 1.00 92.69 217 ARG A C 1
ATOM 1669 O O . ARG A 1 217 ? -0.259 -14.938 24.502 1.00 92.69 217 ARG A O 1
ATOM 1676 N N . MET A 1 218 ? 1.508 -14.374 23.224 1.00 94.12 218 MET A N 1
ATOM 1677 C CA . MET A 1 218 ? 0.776 -14.147 21.987 1.00 94.12 218 MET A CA 1
ATOM 1678 C C . MET A 1 218 ? 1.084 -15.226 20.951 1.00 94.12 218 MET A C 1
ATOM 1680 O O . MET A 1 218 ? 2.208 -15.706 20.825 1.00 94.12 218 MET A O 1
ATOM 1684 N N . SER A 1 219 ? 0.075 -15.567 20.161 1.00 94.88 219 SER A N 1
ATOM 1685 C CA . SER A 1 219 ? 0.251 -16.227 18.876 1.00 94.88 219 SER A CA 1
ATOM 1686 C C . SER A 1 219 ? 0.569 -15.162 17.830 1.00 94.88 219 SER A C 1
ATOM 1688 O O . SER A 1 219 ? -0.171 -14.185 17.697 1.00 94.88 219 SER A O 1
ATOM 1690 N N . LEU A 1 220 ? 1.689 -15.353 17.132 1.00 94.00 220 LEU A N 1
ATOM 1691 C CA . LEU A 1 220 ? 2.164 -14.502 16.048 1.00 94.00 220 LEU A CA 1
ATOM 1692 C C . LEU A 1 220 ? 2.237 -15.348 14.780 1.00 94.00 220 LEU A C 1
ATOM 1694 O O . LEU A 1 220 ? 3.082 -16.237 14.675 1.00 94.00 220 LEU A O 1
ATOM 1698 N N . GLU A 1 221 ? 1.341 -15.090 13.838 1.00 91.81 221 GLU A N 1
ATOM 1699 C CA . GLU A 1 221 ? 1.315 -15.763 12.541 1.00 91.81 221 GLU A CA 1
ATOM 1700 C C . GLU A 1 221 ? 1.719 -14.758 11.453 1.00 91.81 221 GLU A C 1
ATOM 1702 O O . GLU A 1 221 ? 1.120 -13.687 11.389 1.00 91.81 221 GLU A O 1
ATOM 1707 N N . PRO A 1 222 ? 2.726 -15.044 10.608 1.00 87.81 222 PRO A N 1
ATOM 1708 C CA . PRO A 1 222 ? 3.069 -14.163 9.497 1.00 87.81 222 PRO A CA 1
ATOM 1709 C C . PRO A 1 222 ? 1.869 -13.996 8.568 1.00 87.81 222 PRO A C 1
ATOM 1711 O O . PRO A 1 222 ? 1.362 -14.975 8.017 1.00 87.81 222 PRO A O 1
ATOM 1714 N N . LEU A 1 223 ? 1.419 -12.759 8.386 1.00 78.81 223 LEU A N 1
ATOM 1715 C CA . LEU A 1 223 ? 0.378 -12.450 7.427 1.00 78.81 223 LEU A CA 1
ATOM 1716 C C . LEU A 1 223 ? 1.012 -12.503 6.029 1.00 78.81 223 LEU A C 1
ATOM 1718 O O . LEU A 1 223 ? 1.990 -11.792 5.773 1.00 78.81 223 LEU A O 1
ATOM 1722 N N . PRO A 1 224 ? 0.508 -13.343 5.105 1.00 69.50 224 PRO A N 1
ATOM 1723 C CA . PRO A 1 224 ? 0.966 -13.276 3.728 1.00 69.50 224 PRO A CA 1
ATOM 1724 C C . PRO A 1 224 ? 0.683 -11.862 3.201 1.00 69.50 224 PRO A C 1
ATOM 1726 O O . PRO A 1 224 ? -0.389 -11.327 3.496 1.00 69.50 224 PRO A O 1
ATOM 1729 N N . PRO A 1 225 ? 1.608 -11.246 2.440 1.00 60.09 225 PRO A N 1
ATOM 1730 C CA . PRO A 1 225 ? 1.388 -9.915 1.891 1.00 60.09 225 PRO A CA 1
ATOM 1731 C C . PRO A 1 225 ? 0.090 -9.941 1.088 1.00 60.09 225 PRO A C 1
ATOM 1733 O O . PRO A 1 225 ? -0.019 -10.650 0.083 1.00 60.09 225 PRO A O 1
ATOM 1736 N N . SER A 1 226 ? -0.922 -9.227 1.579 1.00 54.03 226 SER A N 1
ATOM 1737 C CA . SER A 1 226 ? -2.179 -9.091 0.858 1.00 54.03 226 SER A CA 1
ATOM 1738 C C . SER A 1 226 ? -1.871 -8.259 -0.384 1.00 54.03 226 SER A C 1
ATOM 1740 O O . SER A 1 226 ? -1.367 -7.146 -0.225 1.00 54.03 226 SER A O 1
ATOM 1742 N N . PRO A 1 227 ? -2.097 -8.766 -1.609 1.00 56.69 227 PRO A N 1
ATOM 1743 C CA . PRO A 1 227 ? -1.868 -7.961 -2.797 1.00 56.69 227 PRO A CA 1
ATOM 1744 C C . PRO A 1 227 ? -2.787 -6.742 -2.704 1.00 56.69 227 PRO A C 1
ATOM 1746 O O . PRO A 1 227 ? -4.011 -6.890 -2.656 1.00 56.69 227 PRO A O 1
ATOM 1749 N N . GLY A 1 228 ? -2.199 -5.546 -2.611 1.00 60.69 228 GLY A N 1
ATOM 1750 C CA . GLY A 1 228 ? -2.960 -4.304 -2.537 1.00 60.69 228 GLY A CA 1
ATOM 1751 C C . GLY A 1 228 ? -3.916 -4.163 -3.730 1.00 60.69 228 GLY A C 1
ATOM 1752 O O . GLY A 1 228 ? -3.741 -4.836 -4.754 1.00 60.69 228 GLY A O 1
ATOM 1753 N N . PRO A 1 229 ? -4.944 -3.297 -3.643 1.00 69.75 229 PRO A N 1
ATOM 1754 C CA . PRO A 1 229 ? -5.806 -3.032 -4.785 1.00 69.75 229 PRO A CA 1
ATOM 1755 C C . PRO A 1 229 ? -4.961 -2.665 -6.008 1.00 69.75 229 PRO A C 1
ATOM 1757 O O . PRO A 1 229 ? -4.045 -1.841 -5.943 1.00 69.75 229 PRO A O 1
ATOM 1760 N N . ARG A 1 230 ? -5.267 -3.293 -7.146 1.00 78.62 230 ARG A N 1
ATOM 1761 C CA . ARG A 1 230 ? -4.576 -2.988 -8.395 1.00 78.62 230 ARG A CA 1
ATOM 1762 C C . ARG A 1 230 ? -4.970 -1.594 -8.873 1.00 78.62 230 ARG A C 1
ATOM 1764 O O . ARG A 1 230 ? -6.149 -1.288 -9.060 1.00 78.62 230 ARG A O 1
ATOM 1771 N N . VAL A 1 231 ? -3.966 -0.768 -9.115 1.00 85.31 231 VAL A N 1
ATOM 1772 C CA . VAL A 1 231 ? -4.092 0.596 -9.623 1.00 85.31 231 VAL A CA 1
ATOM 1773 C C . VAL A 1 231 ? -3.389 0.713 -10.967 1.00 85.31 231 VAL A C 1
ATOM 1775 O O . VAL A 1 231 ? -2.397 0.044 -11.234 1.00 85.31 231 VAL A O 1
ATOM 1778 N N . LEU A 1 232 ? -3.905 1.567 -11.837 1.00 86.12 232 LEU A N 1
ATOM 1779 C CA . LEU A 1 232 ? -3.211 1.996 -13.042 1.00 86.12 232 LEU A CA 1
ATOM 1780 C C . LEU A 1 232 ? -2.301 3.171 -12.695 1.00 86.12 232 LEU A C 1
ATOM 1782 O O . LEU A 1 232 ? -2.774 4.159 -12.136 1.00 86.12 232 LEU A O 1
ATOM 1786 N N . VAL A 1 233 ? -1.026 3.061 -13.054 1.00 86.12 233 VAL A N 1
ATOM 1787 C CA . VAL A 1 233 ? 0.021 4.053 -12.804 1.00 86.12 233 VAL A CA 1
ATOM 1788 C C . VAL A 1 233 ? 0.408 4.724 -14.115 1.00 86.12 233 VAL A C 1
ATOM 1790 O O . VAL A 1 233 ? 0.760 4.058 -15.089 1.00 86.12 233 VAL A O 1
ATOM 1793 N N . SER A 1 234 ? 0.354 6.052 -14.140 1.00 86.06 234 SER A N 1
ATOM 1794 C CA . SER A 1 234 ? 0.843 6.880 -15.246 1.00 86.06 234 SER A CA 1
ATOM 1795 C C . SER A 1 234 ? 1.689 8.030 -14.689 1.00 86.06 234 SER A C 1
ATOM 1797 O O . SER A 1 234 ? 1.308 8.588 -13.657 1.00 86.06 234 SER A O 1
ATOM 1799 N N . PRO A 1 235 ? 2.810 8.412 -15.327 1.00 85.69 235 PRO A N 1
ATOM 1800 C CA . PRO A 1 235 ? 3.362 7.877 -16.581 1.00 85.69 235 PRO A CA 1
ATOM 1801 C C . PRO A 1 235 ? 4.081 6.520 -16.426 1.00 85.69 235 PRO A C 1
ATOM 1803 O O . PRO A 1 235 ? 4.561 6.188 -15.342 1.00 85.69 235 PRO A O 1
ATOM 1806 N N . ARG A 1 236 ? 4.178 5.739 -17.521 1.00 87.69 236 ARG A N 1
ATOM 1807 C CA . ARG A 1 236 ? 4.702 4.349 -17.534 1.00 87.69 236 ARG A CA 1
ATOM 1808 C C . ARG A 1 236 ? 6.082 4.208 -16.905 1.00 87.69 236 ARG A C 1
ATOM 1810 O O . ARG A 1 236 ? 6.324 3.269 -16.151 1.00 87.69 236 ARG A O 1
ATOM 1817 N N . TYR A 1 237 ? 6.976 5.159 -17.174 1.00 86.75 237 TYR A N 1
ATOM 1818 C CA . TYR A 1 237 ? 8.345 5.129 -16.656 1.00 86.75 237 TYR A CA 1
ATOM 1819 C C . TYR A 1 237 ? 8.415 5.194 -15.118 1.00 86.75 237 TYR A C 1
ATOM 1821 O O . TYR A 1 237 ? 9.397 4.730 -14.539 1.00 86.75 237 TYR A O 1
ATOM 1829 N N . LEU A 1 238 ? 7.369 5.693 -14.444 1.00 87.12 238 LEU A N 1
ATOM 1830 C CA . LEU A 1 238 ? 7.245 5.702 -12.981 1.00 87.12 238 LEU A CA 1
ATOM 1831 C C . LEU A 1 238 ? 6.475 4.500 -12.426 1.00 87.12 238 LEU A C 1
ATOM 1833 O O . LEU A 1 238 ? 6.234 4.453 -11.229 1.00 87.12 238 LEU A O 1
ATOM 1837 N N . ALA A 1 239 ? 6.081 3.517 -13.235 1.00 84.12 239 ALA A N 1
ATOM 1838 C CA . ALA A 1 239 ? 5.339 2.364 -12.727 1.00 84.12 239 ALA A CA 1
ATOM 1839 C C . ALA A 1 239 ? 6.221 1.366 -11.951 1.00 84.12 239 ALA A C 1
ATOM 1841 O O . ALA A 1 239 ? 5.697 0.505 -11.248 1.00 84.12 239 ALA A O 1
ATOM 1842 N N . GLY A 1 240 ? 7.550 1.451 -12.081 1.00 79.62 240 GLY A N 1
ATOM 1843 C CA . GLY A 1 240 ? 8.475 0.453 -11.534 1.00 79.62 240 GLY A CA 1
ATOM 1844 C C . GLY A 1 240 ? 8.374 -0.920 -12.233 1.00 79.62 240 GLY A C 1
ATOM 1845 O O . GLY A 1 240 ? 7.619 -1.071 -13.203 1.00 79.62 240 GLY A O 1
ATOM 1846 N N . PRO A 1 241 ? 9.122 -1.934 -11.763 1.00 76.31 241 PRO A N 1
ATOM 1847 C CA . PRO A 1 241 ? 9.082 -3.295 -12.255 1.00 76.31 241 PRO A CA 1
ATOM 1848 C C . PRO A 1 241 ? 7.697 -3.881 -11.982 1.00 76.31 241 PRO A C 1
ATOM 1850 O O . PRO A 1 241 ? 7.089 -3.653 -10.932 1.00 76.31 241 PRO A O 1
ATOM 1853 N N . GLY A 1 242 ? 7.181 -4.622 -12.958 1.00 75.38 242 GLY A N 1
ATOM 1854 C CA . GLY A 1 242 ? 5.918 -5.333 -12.813 1.00 75.38 242 GLY A CA 1
ATOM 1855 C C . GLY A 1 242 ? 6.033 -6.508 -11.837 1.00 75.38 242 GLY A C 1
ATOM 1856 O O . GLY A 1 242 ? 6.952 -6.616 -11.025 1.00 75.38 242 GLY A O 1
ATOM 1857 N N . ALA A 1 243 ? 5.106 -7.461 -11.941 1.00 71.62 243 ALA A N 1
ATOM 1858 C CA . ALA A 1 243 ? 5.189 -8.712 -11.178 1.00 71.62 243 ALA A CA 1
ATOM 1859 C C . ALA A 1 243 ? 6.448 -9.540 -11.514 1.00 71.62 243 ALA A C 1
ATOM 1861 O O . ALA A 1 243 ? 6.841 -10.414 -10.743 1.00 71.62 243 ALA A O 1
ATOM 1862 N N . ARG A 1 244 ? 7.066 -9.270 -12.668 1.00 79.06 244 ARG A N 1
ATOM 1863 C CA . ARG A 1 244 ? 8.304 -9.881 -13.149 1.00 79.06 244 ARG A CA 1
ATOM 1864 C C . ARG A 1 244 ? 9.276 -8.768 -13.537 1.00 79.06 244 ARG A C 1
ATOM 1866 O O . ARG A 1 244 ? 8.844 -7.704 -13.976 1.00 79.06 244 ARG A O 1
ATOM 1873 N N . GLY A 1 245 ? 10.570 -9.017 -13.347 1.00 78.88 245 GLY A N 1
ATOM 1874 C CA . GLY A 1 245 ? 11.616 -8.154 -13.895 1.00 78.88 245 GLY A CA 1
ATOM 1875 C C . GLY A 1 245 ? 11.810 -8.395 -15.398 1.00 78.88 245 GLY A C 1
ATOM 1876 O O . GLY A 1 245 ? 11.249 -9.357 -15.927 1.00 78.88 245 GLY A O 1
ATOM 1877 N N . PRO A 1 246 ? 12.636 -7.575 -16.067 1.00 85.75 246 PRO A N 1
ATOM 1878 C CA . PRO A 1 246 ? 12.970 -7.735 -17.482 1.00 85.75 246 PRO A CA 1
ATOM 1879 C C . PRO A 1 246 ? 13.403 -9.166 -17.832 1.00 85.75 246 PRO A C 1
ATOM 1881 O O . PRO A 1 246 ? 14.212 -9.752 -17.105 1.00 85.75 246 PRO A O 1
ATOM 1884 N N . GLN A 1 247 ? 12.877 -9.728 -18.924 1.00 87.62 247 GLN A N 1
ATOM 1885 C CA . GLN A 1 247 ? 13.230 -11.061 -19.429 1.00 87.62 247 GLN A CA 1
ATOM 1886 C C . GLN A 1 247 ? 13.709 -11.010 -20.890 1.00 87.62 247 GLN A C 1
ATOM 1888 O O . GLN A 1 247 ? 13.326 -10.102 -21.624 1.00 87.62 247 GLN A O 1
ATOM 1893 N N . PRO A 1 248 ? 14.560 -11.958 -21.325 1.00 89.12 248 PRO A N 1
ATOM 1894 C CA . PRO A 1 248 ? 14.891 -12.100 -22.739 1.00 89.12 248 PRO A CA 1
ATOM 1895 C C . PRO A 1 248 ? 13.644 -12.451 -23.573 1.00 89.12 248 PRO A C 1
ATOM 1897 O O . PRO A 1 248 ? 12.703 -13.024 -23.013 1.00 89.12 248 PRO A O 1
ATOM 1900 N N . PRO A 1 249 ? 13.667 -12.190 -24.896 1.00 88.19 249 PRO A N 1
ATOM 1901 C CA . PRO A 1 249 ? 12.615 -12.624 -25.806 1.00 88.19 249 PRO A CA 1
ATOM 1902 C C . PRO A 1 249 ? 12.303 -14.111 -25.669 1.00 88.19 249 PRO A C 1
ATOM 1904 O O . PRO A 1 249 ? 13.196 -14.932 -25.415 1.00 88.19 249 PRO A O 1
ATOM 1907 N N . SER A 1 250 ? 11.043 -14.474 -25.888 1.00 87.38 250 SER A N 1
ATOM 1908 C CA . SER A 1 250 ? 10.654 -15.884 -25.875 1.00 87.38 250 SER A CA 1
ATOM 1909 C C . SER A 1 250 ? 11.285 -16.640 -27.056 1.00 87.38 250 SER A C 1
ATOM 1911 O O . SER A 1 250 ? 11.335 -16.111 -28.170 1.00 87.38 250 SER A O 1
ATOM 1913 N N . PRO A 1 251 ? 11.743 -17.896 -26.869 1.00 89.12 251 PRO A N 1
ATOM 1914 C CA . PRO A 1 251 ? 12.254 -18.704 -27.973 1.00 89.12 251 PRO A CA 1
ATOM 1915 C C . PRO A 1 251 ? 11.230 -18.838 -29.107 1.00 89.12 251 PRO A C 1
ATOM 1917 O O . PRO A 1 251 ? 10.059 -19.140 -28.871 1.00 89.12 251 PRO A O 1
ATOM 1920 N N . SER A 1 252 ? 11.678 -18.631 -30.343 1.00 90.12 252 SER A N 1
ATOM 1921 C CA . SER A 1 252 ? 10.832 -18.573 -31.537 1.00 90.12 252 SER A CA 1
ATOM 1922 C C . SER A 1 252 ? 11.614 -18.974 -32.797 1.00 90.12 252 SER A C 1
ATOM 1924 O O . SER A 1 252 ? 12.745 -19.453 -32.723 1.00 90.12 252 SER A O 1
ATOM 1926 N N . ALA A 1 253 ? 11.024 -18.782 -33.983 1.00 89.00 253 ALA A N 1
ATOM 1927 C CA . ALA A 1 253 ? 11.743 -18.952 -35.249 1.00 89.00 253 ALA A CA 1
ATOM 1928 C C . ALA A 1 253 ? 12.887 -17.931 -35.428 1.00 89.00 253 ALA A C 1
ATOM 1930 O O . ALA A 1 253 ? 13.832 -18.197 -36.167 1.00 89.00 253 ALA A O 1
ATOM 1931 N N . LEU A 1 254 ? 12.802 -16.780 -34.753 1.00 89.69 254 LEU A N 1
ATOM 1932 C CA . LEU A 1 254 ? 13.792 -15.703 -34.825 1.00 89.69 254 LEU A CA 1
ATOM 1933 C C . LEU A 1 254 ? 14.759 -15.699 -33.638 1.00 89.69 254 LEU A C 1
ATOM 1935 O O . LEU A 1 254 ? 15.828 -15.107 -33.754 1.00 89.69 254 LEU A O 1
ATOM 1939 N N . TRP A 1 255 ? 14.419 -16.365 -32.530 1.00 92.69 255 TRP A N 1
ATOM 1940 C CA . TRP A 1 255 ? 15.215 -16.387 -31.301 1.00 92.69 255 TRP A CA 1
ATOM 1941 C C . TRP A 1 255 ? 15.456 -17.811 -30.806 1.00 92.69 255 TRP A C 1
ATOM 1943 O O . TRP A 1 255 ? 14.522 -18.561 -30.528 1.00 92.69 255 TRP A O 1
ATOM 1953 N N . HIS A 1 256 ? 16.720 -18.177 -30.622 1.00 93.19 256 HIS A N 1
ATOM 1954 C CA . HIS A 1 256 ? 17.125 -19.491 -30.136 1.00 93.19 256 HIS A CA 1
ATOM 1955 C C . HIS A 1 256 ? 17.719 -19.381 -28.735 1.00 93.19 256 HIS A C 1
ATOM 1957 O O . HIS A 1 256 ? 18.668 -18.630 -28.515 1.00 93.19 256 HIS A O 1
ATOM 1963 N N . ALA A 1 257 ? 17.178 -20.150 -27.789 1.00 92.62 257 ALA A N 1
ATOM 1964 C CA . ALA A 1 257 ? 17.778 -20.287 -26.467 1.00 92.62 257 ALA A CA 1
ATOM 1965 C C . ALA A 1 257 ? 19.098 -21.060 -26.571 1.00 92.62 257 ALA A C 1
ATOM 1967 O O . ALA A 1 257 ? 19.125 -22.174 -27.097 1.00 92.62 257 ALA A O 1
ATOM 1968 N N . THR A 1 258 ? 20.180 -20.470 -26.069 1.00 89.00 258 THR A N 1
ATOM 1969 C CA . THR A 1 258 ? 21.520 -21.081 -26.064 1.00 89.00 258 THR A CA 1
ATOM 1970 C C . THR A 1 258 ? 21.910 -21.560 -24.673 1.00 89.00 258 THR A C 1
ATOM 1972 O O . THR A 1 258 ? 22.381 -22.682 -24.510 1.00 89.00 258 THR A O 1
ATOM 1975 N N . GLU A 1 259 ? 21.653 -20.732 -23.663 1.00 87.25 259 GLU A N 1
ATOM 1976 C CA . GLU A 1 259 ? 21.926 -20.996 -22.251 1.00 87.25 259 GLU A CA 1
ATOM 1977 C C . GLU A 1 259 ? 20.760 -20.476 -21.389 1.00 87.25 259 GLU A C 1
ATOM 1979 O O . GLU A 1 259 ? 19.934 -19.692 -21.872 1.00 87.25 259 GLU A O 1
ATOM 1984 N N . PRO A 1 260 ? 20.646 -20.884 -20.111 1.00 84.56 260 PRO A N 1
ATOM 1985 C CA . PRO A 1 260 ? 19.623 -20.350 -19.217 1.00 84.56 260 PRO A CA 1
ATOM 1986 C C . PRO A 1 260 ? 19.671 -18.816 -19.142 1.00 84.56 260 PRO A C 1
ATOM 1988 O O . PRO A 1 260 ? 20.656 -18.235 -18.694 1.00 84.56 260 PRO A O 1
ATOM 1991 N N . GLY A 1 261 ? 18.591 -18.158 -19.572 1.00 84.50 261 GLY A N 1
ATOM 1992 C CA . GLY A 1 261 ? 18.497 -16.695 -19.588 1.00 84.50 261 GLY A CA 1
ATOM 1993 C C . GLY A 1 261 ? 19.243 -16.015 -20.741 1.00 84.50 261 GLY A C 1
ATOM 1994 O O . GLY A 1 261 ? 19.404 -14.798 -20.695 1.00 84.50 261 GLY A O 1
ATOM 1995 N N . GLN A 1 262 ? 19.680 -16.763 -21.759 1.00 92.38 262 GLN A N 1
ATOM 1996 C CA . GLN A 1 262 ? 20.328 -16.235 -22.957 1.00 92.38 262 GLN A CA 1
ATOM 1997 C C . GLN A 1 262 ? 19.613 -16.707 -24.226 1.00 92.38 262 GLN A C 1
ATOM 1999 O O . GLN A 1 262 ? 19.344 -17.898 -24.406 1.00 92.38 262 GLN A O 1
ATOM 2004 N N . VAL A 1 263 ? 19.358 -15.765 -25.133 1.00 93.94 263 VAL A N 1
ATOM 2005 C CA . VAL A 1 263 ? 18.845 -16.039 -26.476 1.00 93.94 263 VAL A CA 1
ATOM 2006 C C . VAL A 1 263 ? 19.701 -15.351 -27.533 1.00 93.94 263 VAL A C 1
ATOM 2008 O O . VAL A 1 263 ? 20.229 -14.255 -27.327 1.00 93.94 263 VAL A O 1
ATOM 2011 N N . VAL A 1 264 ? 19.838 -16.005 -28.681 1.00 93.12 264 VAL A N 1
ATOM 2012 C CA . VAL A 1 264 ? 20.571 -15.509 -29.849 1.00 93.12 264 VAL A CA 1
ATOM 2013 C C . VAL A 1 264 ? 19.621 -15.472 -31.036 1.00 93.12 264 VAL A C 1
ATOM 2015 O O . VAL A 1 264 ? 18.819 -16.389 -31.216 1.00 93.12 264 VAL A O 1
ATOM 2018 N N . SER A 1 265 ? 19.689 -14.412 -31.835 1.00 92.19 265 SER A N 1
ATOM 2019 C CA . SER A 1 265 ? 18.861 -14.297 -33.030 1.00 92.19 265 SER A CA 1
ATOM 2020 C C . SER A 1 265 ? 19.223 -15.366 -34.065 1.00 92.19 265 SER A C 1
ATOM 2022 O O . SER A 1 265 ? 20.362 -15.830 -34.128 1.00 92.19 265 SER A O 1
ATOM 2024 N N . SER A 1 266 ? 18.281 -15.734 -34.929 1.00 89.62 266 SER A N 1
ATOM 2025 C CA . SER A 1 266 ? 18.486 -16.720 -36.000 1.00 89.62 266 SER A CA 1
ATOM 2026 C C . SER A 1 266 ? 19.597 -16.318 -36.978 1.00 89.62 266 SER A C 1
ATOM 2028 O O . SER A 1 266 ? 20.321 -17.169 -37.491 1.00 89.62 266 SER A O 1
ATOM 2030 N N . CYS A 1 267 ? 19.799 -15.013 -37.184 1.00 85.69 267 CYS A N 1
ATOM 2031 C CA . CYS A 1 267 ? 20.907 -14.473 -37.972 1.00 85.69 267 CYS A CA 1
ATOM 2032 C C . CYS A 1 267 ? 22.246 -14.416 -37.208 1.00 85.69 267 CYS A C 1
ATOM 2034 O O . CYS A 1 267 ? 23.264 -14.046 -37.791 1.00 85.69 267 CYS A O 1
ATOM 2036 N N . GLY A 1 268 ? 22.268 -14.755 -35.914 1.00 87.31 268 GLY A N 1
ATOM 2037 C CA . GLY A 1 268 ? 23.457 -14.792 -35.055 1.00 87.31 268 GLY A CA 1
ATOM 2038 C C . GLY A 1 268 ? 24.034 -13.423 -34.688 1.00 87.31 268 GLY A C 1
ATOM 2039 O O . GLY A 1 268 ? 25.130 -13.353 -34.132 1.00 87.31 268 GLY A O 1
ATOM 2040 N N . ARG A 1 269 ? 23.342 -12.335 -35.034 1.00 86.81 269 ARG A N 1
ATOM 2041 C CA . ARG A 1 269 ? 23.846 -10.956 -34.928 1.00 86.81 269 ARG A CA 1
ATOM 2042 C C . ARG A 1 269 ? 23.391 -10.223 -33.685 1.00 86.81 269 ARG A C 1
ATOM 2044 O O . ARG A 1 269 ? 24.069 -9.286 -33.286 1.00 86.81 269 ARG A O 1
ATOM 2051 N N . ALA A 1 270 ? 22.286 -10.643 -33.078 1.00 90.31 270 ALA A N 1
ATOM 2052 C CA . ALA A 1 270 ? 21.797 -10.098 -31.824 1.00 90.31 270 ALA A CA 1
ATOM 2053 C C . ALA A 1 270 ? 21.808 -11.186 -30.750 1.00 90.31 270 ALA A C 1
ATOM 2055 O O . ALA A 1 270 ? 21.443 -12.336 -30.997 1.00 90.31 270 ALA A O 1
ATOM 2056 N N . ARG A 1 271 ? 22.222 -10.816 -29.543 1.00 92.44 271 ARG A N 1
ATOM 2057 C CA . ARG A 1 271 ? 22.200 -11.672 -28.361 1.00 92.44 271 ARG A CA 1
ATOM 2058 C C . ARG A 1 271 ? 21.613 -10.899 -27.198 1.00 92.44 271 ARG A C 1
ATOM 2060 O O . ARG A 1 271 ? 22.049 -9.783 -26.923 1.00 92.44 271 ARG A O 1
ATOM 2067 N N . VAL A 1 272 ? 20.667 -11.516 -26.503 1.00 93.56 272 VAL A N 1
ATOM 2068 C CA . VAL A 1 272 ? 20.057 -10.980 -25.288 1.00 93.56 272 VAL A CA 1
ATOM 2069 C C . VAL A 1 272 ? 20.362 -11.934 -24.147 1.00 93.56 272 VAL A C 1
ATOM 2071 O O . VAL A 1 272 ? 20.160 -13.139 -24.274 1.00 93.56 272 VAL A O 1
ATOM 2074 N N . GLU A 1 273 ? 20.858 -11.407 -23.036 1.00 93.38 273 GLU A N 1
ATOM 2075 C CA . GLU A 1 273 ? 21.169 -12.199 -21.850 1.00 93.38 273 GLU A CA 1
ATOM 2076 C C . GLU A 1 273 ? 20.718 -11.509 -20.564 1.00 93.38 273 GLU A C 1
ATOM 2078 O O . GLU A 1 273 ? 20.774 -10.281 -20.427 1.00 93.38 273 GLU A O 1
ATOM 2083 N N . ALA A 1 274 ? 20.291 -12.316 -19.597 1.00 89.62 274 ALA A N 1
ATOM 2084 C CA . ALA A 1 274 ? 20.068 -11.870 -18.235 1.00 89.62 274 ALA A CA 1
ATOM 2085 C C . ALA A 1 274 ? 21.397 -11.430 -17.602 1.00 89.62 274 ALA A C 1
ATOM 2087 O O . ALA A 1 274 ? 22.408 -12.131 -17.645 1.00 89.62 274 ALA A O 1
ATOM 2088 N N . SER A 1 275 ? 21.406 -10.246 -16.993 1.00 84.88 275 SER A N 1
ATOM 2089 C CA . SER A 1 275 ? 22.586 -9.731 -16.296 1.00 84.88 275 SER A CA 1
ATOM 2090 C C . SER A 1 275 ? 22.750 -10.426 -14.932 1.00 84.88 275 SER A C 1
ATOM 2092 O O . SER A 1 275 ? 21.758 -10.577 -14.219 1.00 84.88 275 SER A O 1
ATOM 2094 N N . PRO A 1 276 ? 23.981 -10.758 -14.488 1.00 76.19 276 PRO A N 1
ATOM 2095 C CA . PRO A 1 276 ? 24.229 -11.340 -13.159 1.00 76.19 276 PRO A CA 1
ATOM 2096 C C . PRO A 1 276 ? 23.763 -10.459 -11.991 1.00 76.19 276 PRO A C 1
ATOM 2098 O O . PRO A 1 276 ? 23.433 -10.950 -10.919 1.00 76.19 276 PRO A O 1
ATOM 2101 N N . GLU A 1 277 ? 23.728 -9.142 -12.200 1.00 77.56 277 GLU A N 1
ATOM 2102 C CA . GLU A 1 277 ? 23.230 -8.155 -11.229 1.00 77.56 277 GLU A CA 1
ATOM 2103 C C . GLU A 1 277 ? 21.696 -7.987 -11.290 1.00 77.56 277 GLU A C 1
ATOM 2105 O O . GLU A 1 277 ? 21.146 -7.081 -10.667 1.00 77.56 277 GLU A O 1
ATOM 2110 N N . GLY A 1 278 ? 21.024 -8.834 -12.077 1.00 79.38 278 GLY A N 1
ATOM 2111 C CA . GLY A 1 278 ? 19.647 -8.692 -12.536 1.00 79.38 278 GLY A CA 1
ATOM 2112 C C . GLY A 1 278 ? 19.501 -7.679 -13.684 1.00 79.38 278 GLY A C 1
ATOM 2113 O O . GLY A 1 278 ? 20.389 -6.856 -13.937 1.00 79.38 278 GLY A O 1
ATOM 2114 N N . GLY A 1 279 ? 18.371 -7.754 -14.394 1.00 87.44 279 GLY A N 1
ATOM 2115 C CA . GLY A 1 279 ? 18.099 -6.974 -15.607 1.00 87.44 279 GLY A CA 1
ATOM 2116 C C . GLY A 1 279 ? 18.578 -7.664 -16.890 1.00 87.44 279 GLY A C 1
ATOM 2117 O O . GLY A 1 279 ? 18.824 -8.870 -16.894 1.00 87.44 279 GLY A O 1
ATOM 2118 N N . LEU A 1 280 ? 18.733 -6.903 -17.974 1.00 93.69 280 LEU A N 1
ATOM 2119 C CA . LEU A 1 280 ? 19.057 -7.423 -19.308 1.00 93.69 280 LEU A CA 1
ATOM 2120 C C . LEU A 1 280 ? 20.251 -6.719 -19.938 1.00 93.69 280 LEU A C 1
ATOM 2122 O O . LEU A 1 280 ? 20.490 -5.530 -19.711 1.00 93.69 280 LEU A O 1
ATOM 2126 N N . ARG A 1 281 ? 20.978 -7.460 -20.772 1.00 94.06 281 ARG A N 1
ATOM 2127 C CA . ARG A 1 281 ? 21.997 -6.937 -21.679 1.00 94.06 281 ARG A CA 1
ATOM 2128 C C . ARG A 1 281 ? 21.715 -7.418 -23.088 1.00 94.06 281 ARG A C 1
ATOM 2130 O O . ARG A 1 281 ? 21.411 -8.588 -23.299 1.00 94.06 281 ARG A O 1
ATOM 2137 N N . VAL A 1 282 ? 21.856 -6.508 -24.037 1.00 93.56 282 VAL A N 1
ATOM 2138 C CA . VAL A 1 282 ? 21.726 -6.773 -25.464 1.00 93.56 282 VAL A CA 1
ATOM 2139 C C . VAL A 1 282 ? 23.040 -6.440 -26.134 1.00 93.56 282 VAL A C 1
ATOM 2141 O O . VAL A 1 282 ? 23.636 -5.395 -25.869 1.00 93.56 282 VAL A O 1
ATOM 2144 N N . TYR A 1 283 ? 23.479 -7.337 -27.000 1.00 91.75 283 TYR A N 1
ATOM 2145 C CA . TYR A 1 283 ? 24.672 -7.205 -27.814 1.00 91.75 283 TYR A CA 1
ATOM 2146 C C . TYR A 1 283 ? 24.261 -7.378 -29.262 1.00 91.75 283 TYR A C 1
ATOM 2148 O O . TYR A 1 283 ? 23.592 -8.357 -29.586 1.00 91.75 283 TYR A O 1
ATOM 2156 N N . ALA A 1 284 ? 24.689 -6.466 -30.126 1.00 89.44 284 ALA A N 1
ATOM 2157 C CA . ALA A 1 284 ? 24.479 -6.613 -31.554 1.00 89.44 284 ALA A CA 1
ATOM 2158 C C . ALA A 1 284 ? 25.772 -6.383 -32.330 1.00 89.44 284 ALA A C 1
ATOM 2160 O O . ALA A 1 284 ? 26.577 -5.520 -31.969 1.00 89.44 284 ALA A O 1
ATOM 2161 N N . SER A 1 285 ? 25.969 -7.152 -33.398 1.00 86.06 285 SER A N 1
ATOM 2162 C CA . SER A 1 285 ? 27.104 -7.023 -34.310 1.00 86.06 285 SER A CA 1
ATOM 2163 C C . SER A 1 285 ? 26.661 -7.110 -35.777 1.00 86.06 285 SER A C 1
ATOM 2165 O O . SER A 1 285 ? 25.711 -7.831 -36.086 1.00 86.06 285 SER A O 1
ATOM 2167 N N . PRO A 1 286 ? 27.352 -6.429 -36.714 1.00 79.44 286 PRO A N 1
ATOM 2168 C CA . PRO A 1 286 ? 27.111 -6.575 -38.147 1.00 79.44 286 PRO A CA 1
ATOM 2169 C C . PRO A 1 286 ? 27.381 -7.998 -38.647 1.00 79.44 286 PRO A C 1
ATOM 2171 O O . PRO A 1 286 ? 26.821 -8.412 -39.663 1.00 79.44 286 PRO A O 1
ATOM 2174 N N . HIS A 1 287 ? 28.242 -8.745 -37.949 1.00 81.12 287 HIS A N 1
ATOM 2175 C CA . HIS A 1 287 ? 28.644 -10.093 -38.327 1.00 81.12 287 HIS A CA 1
ATOM 2176 C C . HIS A 1 287 ? 28.104 -11.132 -37.335 1.00 81.12 287 HIS A C 1
ATOM 2178 O O . HIS A 1 287 ? 28.177 -10.917 -36.122 1.00 81.12 287 HIS A O 1
ATOM 2184 N N . PRO A 1 288 ? 27.565 -12.267 -37.825 1.00 80.19 288 PRO A N 1
ATOM 2185 C CA . PRO A 1 288 ? 27.094 -13.336 -36.953 1.00 80.19 288 PRO A CA 1
ATOM 2186 C C . PRO A 1 288 ? 28.202 -13.820 -36.013 1.00 80.19 288 PRO A C 1
ATOM 2188 O O . PRO A 1 288 ? 29.322 -14.062 -36.461 1.00 80.19 288 PRO A O 1
ATOM 2191 N N . LEU A 1 289 ? 27.867 -14.011 -34.734 1.00 70.75 289 LEU A N 1
ATOM 2192 C CA . LEU A 1 289 ? 28.748 -14.568 -33.696 1.00 70.75 289 LEU A CA 1
ATOM 2193 C C . LEU A 1 289 ? 30.017 -13.751 -33.398 1.00 70.75 289 LEU A C 1
ATOM 2195 O O . LEU A 1 289 ? 30.934 -14.258 -32.749 1.00 70.75 289 LEU A O 1
ATOM 2199 N N . ASP A 1 290 ? 30.082 -12.494 -33.835 1.00 76.50 290 ASP A N 1
ATOM 2200 C CA . ASP A 1 290 ? 31.206 -11.628 -33.498 1.00 76.50 290 ASP A CA 1
ATOM 2201 C C . ASP A 1 290 ? 31.225 -11.319 -31.993 1.00 76.50 290 ASP A C 1
ATOM 2203 O O . ASP A 1 290 ? 30.208 -11.026 -31.358 1.00 76.50 290 ASP A O 1
ATOM 2207 N N . ILE A 1 291 ? 32.424 -11.366 -31.422 1.00 70.56 291 ILE A N 1
ATOM 2208 C CA . ILE A 1 291 ? 32.687 -11.054 -30.017 1.00 70.56 291 ILE A CA 1
ATOM 2209 C C . ILE A 1 291 ? 32.677 -9.527 -29.817 1.00 70.56 291 ILE A C 1
ATOM 2211 O O . ILE A 1 291 ? 32.365 -9.033 -28.728 1.00 70.56 291 ILE A O 1
ATOM 2215 N N . ASN A 1 292 ? 32.966 -8.766 -30.878 1.00 78.12 292 ASN A N 1
ATOM 2216 C CA . ASN A 1 292 ? 32.935 -7.311 -30.882 1.00 78.12 292 ASN A CA 1
ATOM 2217 C C . ASN A 1 292 ? 31.544 -6.808 -31.278 1.00 78.12 292 ASN A C 1
ATOM 2219 O O . ASN A 1 292 ? 31.217 -6.631 -32.448 1.00 78.12 292 ASN A O 1
ATOM 2223 N N . SER A 1 293 ? 30.710 -6.552 -30.274 1.00 81.81 293 SER A N 1
ATOM 2224 C CA . SER A 1 293 ? 29.426 -5.878 -30.476 1.00 81.81 293 SER A CA 1
ATOM 2225 C C . SER A 1 293 ? 29.637 -4.458 -31.021 1.00 81.81 293 SER A C 1
ATOM 2227 O O . SER A 1 293 ? 30.354 -3.677 -30.387 1.00 81.81 293 SER A O 1
ATOM 2229 N N . ALA A 1 294 ? 28.972 -4.104 -32.120 1.00 84.44 294 ALA A N 1
ATOM 2230 C CA . ALA A 1 294 ? 28.942 -2.735 -32.634 1.00 84.44 294 ALA A CA 1
ATOM 2231 C C . ALA A 1 294 ? 28.190 -1.782 -31.699 1.00 84.44 294 ALA A C 1
ATOM 2233 O O . ALA A 1 294 ? 28.580 -0.626 -31.573 1.00 84.44 294 ALA A O 1
ATOM 2234 N N . TRP A 1 295 ? 27.159 -2.275 -31.014 1.00 89.19 295 TRP A N 1
ATOM 2235 C CA . TRP A 1 295 ? 26.456 -1.539 -29.969 1.00 89.19 295 TRP A CA 1
ATOM 2236 C C . TRP A 1 295 ? 25.909 -2.490 -28.902 1.00 89.19 295 TRP A C 1
ATOM 2238 O O . TRP A 1 295 ? 25.828 -3.711 -29.093 1.00 89.19 295 TRP A O 1
ATOM 2248 N N . ARG A 1 296 ? 25.577 -1.926 -27.740 1.00 91.50 296 ARG A N 1
ATOM 2249 C CA . ARG A 1 296 ? 25.021 -2.640 -26.592 1.00 91.50 296 ARG A CA 1
ATOM 2250 C C . ARG A 1 296 ? 23.868 -1.856 -25.991 1.00 91.50 296 ARG A C 1
ATOM 2252 O O . ARG A 1 296 ? 23.922 -0.631 -25.939 1.00 91.50 296 ARG A O 1
ATOM 2259 N N . ALA A 1 297 ? 22.889 -2.573 -25.455 1.00 92.94 297 ALA A N 1
ATOM 2260 C CA . ALA A 1 297 ? 21.895 -2.005 -24.554 1.00 92.94 297 ALA A CA 1
ATOM 2261 C C . ALA A 1 297 ? 21.944 -2.712 -23.196 1.00 92.94 297 ALA A C 1
ATOM 2263 O O . ALA A 1 297 ? 22.262 -3.899 -23.108 1.00 92.94 297 ALA A O 1
ATOM 2264 N N . ARG A 1 298 ? 21.642 -1.991 -22.122 1.00 94.06 298 ARG A N 1
ATOM 2265 C CA . ARG A 1 298 ? 21.547 -2.520 -20.762 1.00 94.06 298 ARG A CA 1
ATOM 2266 C C . ARG A 1 298 ? 20.300 -1.967 -20.096 1.00 94.06 298 ARG A C 1
ATOM 2268 O O . ARG A 1 298 ? 20.098 -0.761 -20.110 1.00 94.06 298 ARG A O 1
ATOM 2275 N N . PHE A 1 299 ? 19.543 -2.837 -19.440 1.00 93.38 299 PHE A N 1
ATOM 2276 C CA . PHE A 1 299 ? 18.383 -2.489 -18.625 1.00 93.38 299 PHE A CA 1
ATOM 2277 C C . PHE A 1 299 ? 18.579 -3.040 -17.216 1.00 93.38 299 PHE A C 1
ATOM 2279 O O . PHE A 1 299 ? 18.971 -4.193 -17.039 1.00 93.38 299 PHE A O 1
ATOM 2286 N N . THR A 1 300 ? 18.349 -2.219 -16.199 1.00 90.50 300 THR A N 1
ATOM 2287 C CA . THR A 1 300 ? 18.429 -2.648 -14.792 1.00 90.50 300 THR A CA 1
ATOM 2288 C C . THR A 1 300 ? 17.242 -3.527 -14.368 1.00 90.50 300 THR A C 1
ATOM 2290 O O . THR A 1 300 ? 16.206 -3.497 -15.024 1.00 90.50 300 THR A O 1
ATOM 2293 N N . PRO A 1 301 ? 17.331 -4.266 -13.241 1.00 86.69 301 PRO A N 1
ATOM 2294 C CA . PRO A 1 301 ? 16.232 -5.119 -12.769 1.00 86.69 301 PRO A CA 1
ATOM 2295 C C . PRO A 1 301 ? 14.912 -4.376 -12.512 1.00 86.69 301 PRO A C 1
ATOM 2297 O O . PRO A 1 301 ? 13.846 -4.974 -12.603 1.00 86.69 301 PRO A O 1
ATOM 2300 N N . ASN A 1 302 ? 14.991 -3.084 -12.182 1.00 86.56 302 ASN A N 1
ATOM 2301 C CA . ASN A 1 302 ? 13.837 -2.252 -11.842 1.00 86.56 302 ASN A CA 1
ATOM 2302 C C . ASN A 1 302 ? 13.170 -1.604 -13.063 1.00 86.56 302 ASN A C 1
ATOM 2304 O O . ASN A 1 302 ? 12.188 -0.879 -12.902 1.00 86.56 302 ASN A O 1
ATOM 2308 N N . THR A 1 303 ? 13.707 -1.812 -14.269 1.00 88.25 303 THR A N 1
ATOM 2309 C CA . THR A 1 303 ? 13.095 -1.281 -15.487 1.00 88.25 303 THR A CA 1
ATOM 2310 C C . THR A 1 303 ? 11.709 -1.920 -15.664 1.00 88.25 303 THR A C 1
ATOM 2312 O O . THR A 1 303 ? 11.600 -3.141 -15.525 1.00 88.25 303 THR A O 1
ATOM 2315 N N . PRO A 1 304 ? 10.646 -1.137 -15.946 1.00 89.25 304 PRO A N 1
ATOM 2316 C CA . PRO A 1 304 ? 9.321 -1.686 -16.208 1.00 89.25 304 PRO A CA 1
ATOM 2317 C C . PRO A 1 304 ? 9.375 -2.745 -17.310 1.00 89.25 304 PRO A C 1
ATOM 2319 O O . PRO A 1 304 ? 9.885 -2.485 -18.400 1.00 89.25 304 PRO A O 1
ATOM 2322 N N . VAL A 1 305 ? 8.848 -3.933 -17.011 1.00 89.00 305 VAL A N 1
ATOM 2323 C CA . VAL A 1 305 ? 8.911 -5.086 -17.918 1.00 89.00 305 VAL A CA 1
ATOM 2324 C C . VAL A 1 305 ? 8.186 -4.799 -19.230 1.00 89.00 305 VAL A C 1
ATOM 2326 O O . VAL A 1 305 ? 8.651 -5.184 -20.287 1.00 89.00 305 VAL A O 1
ATOM 2329 N N . GLU A 1 306 ? 7.120 -4.002 -19.188 1.00 90.56 306 GLU A N 1
ATOM 2330 C CA . GLU A 1 306 ? 6.354 -3.613 -20.371 1.00 90.56 306 GLU A CA 1
ATOM 2331 C C . GLU A 1 306 ? 7.146 -2.710 -21.327 1.00 90.56 306 GLU A C 1
ATOM 2333 O O . GLU A 1 306 ? 6.859 -2.701 -22.518 1.00 90.56 306 GLU A O 1
ATOM 2338 N N . ILE A 1 307 ? 8.143 -1.969 -20.826 1.00 90.44 307 ILE A N 1
ATOM 2339 C CA . ILE A 1 307 ? 9.050 -1.173 -21.668 1.00 90.44 307 ILE A CA 1
ATOM 2340 C C . ILE A 1 307 ? 10.082 -2.093 -22.319 1.00 90.44 307 ILE A C 1
ATOM 2342 O O . ILE A 1 307 ? 10.374 -1.952 -23.504 1.00 90.44 307 ILE A O 1
ATOM 2346 N N . THR A 1 308 ? 10.644 -3.036 -21.558 1.00 91.38 308 THR A N 1
ATOM 2347 C CA . THR A 1 308 ? 11.645 -3.963 -22.096 1.00 91.38 308 THR A CA 1
ATOM 2348 C C . THR A 1 308 ? 11.041 -4.955 -23.074 1.00 91.38 308 THR A C 1
ATOM 2350 O O . THR A 1 308 ? 11.647 -5.201 -24.109 1.00 91.38 308 THR A O 1
ATOM 2353 N N . ASP A 1 309 ? 9.853 -5.478 -22.780 1.00 90.38 309 ASP A N 1
ATOM 2354 C CA . ASP A 1 309 ? 9.158 -6.442 -23.629 1.00 90.38 309 ASP A CA 1
ATOM 2355 C C . ASP A 1 309 ? 8.765 -5.792 -24.955 1.00 90.38 309 ASP A C 1
ATOM 2357 O O . ASP A 1 309 ? 9.117 -6.328 -25.997 1.00 90.38 309 ASP A O 1
ATOM 2361 N N . ALA A 1 310 ? 8.149 -4.602 -24.937 1.00 89.88 310 ALA A N 1
ATOM 2362 C CA . ALA A 1 310 ? 7.831 -3.879 -26.170 1.00 89.88 310 ALA A CA 1
ATOM 2363 C C . ALA A 1 310 ? 9.102 -3.572 -26.981 1.00 89.88 310 ALA A C 1
ATOM 2365 O O . ALA A 1 310 ? 9.175 -3.850 -28.175 1.00 89.88 310 ALA A O 1
ATOM 2366 N N . TRP A 1 311 ? 10.164 -3.072 -26.336 1.00 93.25 311 TRP A N 1
ATOM 2367 C CA . TRP A 1 311 ? 11.416 -2.763 -27.034 1.00 93.25 311 TRP A CA 1
ATOM 2368 C C . TRP A 1 311 ? 12.081 -3.998 -27.674 1.00 93.25 311 TRP A C 1
ATOM 2370 O O . TRP A 1 311 ? 12.617 -3.913 -28.781 1.00 93.25 311 TRP A O 1
ATOM 2380 N N . LEU A 1 312 ? 12.050 -5.150 -26.997 1.00 91.94 312 LEU A N 1
ATOM 2381 C CA . LEU A 1 312 ? 12.671 -6.392 -27.462 1.00 91.94 312 LEU A CA 1
ATOM 2382 C C . LEU A 1 312 ? 11.808 -7.155 -28.475 1.00 91.94 312 LEU A C 1
ATOM 2384 O O . LEU A 1 312 ? 12.303 -7.543 -29.535 1.00 91.94 312 LEU A O 1
ATOM 2388 N N . GLU A 1 313 ? 10.543 -7.399 -28.147 1.00 87.06 313 GLU A N 1
ATOM 2389 C CA . GLU A 1 313 ? 9.637 -8.228 -28.945 1.00 87.06 313 GLU A CA 1
ATOM 2390 C C . GLU A 1 313 ? 9.105 -7.466 -30.160 1.00 87.06 313 GLU A C 1
ATOM 2392 O O . GLU A 1 313 ? 9.039 -8.055 -31.231 1.00 87.06 313 GLU A O 1
ATOM 2397 N N . ASP A 1 314 ? 8.820 -6.164 -30.047 1.00 85.44 314 ASP A N 1
ATOM 2398 C CA . ASP A 1 314 ? 8.252 -5.416 -31.173 1.00 85.44 314 ASP A CA 1
ATOM 2399 C C . ASP A 1 314 ? 9.353 -4.790 -32.038 1.00 85.44 314 ASP A C 1
ATOM 2401 O O . ASP A 1 314 ? 9.348 -4.929 -33.252 1.00 85.44 314 ASP A O 1
ATOM 2405 N N . PHE A 1 315 ? 10.362 -4.135 -31.454 1.00 87.94 315 PHE A N 1
ATOM 2406 C CA . PHE A 1 315 ? 11.306 -3.343 -32.261 1.00 87.94 315 PHE A CA 1
ATOM 2407 C C . PHE A 1 315 ? 12.601 -4.076 -32.617 1.00 87.94 315 PHE A C 1
ATOM 2409 O O . PHE A 1 315 ? 13.064 -4.028 -33.765 1.00 87.94 315 PHE A O 1
ATOM 2416 N N . LEU A 1 316 ? 13.225 -4.750 -31.647 1.00 88.69 316 LEU A N 1
ATOM 2417 C CA . LEU A 1 316 ? 14.455 -5.497 -31.912 1.00 88.69 316 LEU A CA 1
ATOM 2418 C C . LEU A 1 316 ? 14.173 -6.729 -32.780 1.00 88.69 316 LEU A C 1
ATOM 2420 O O . LEU A 1 316 ? 14.933 -6.998 -33.709 1.00 88.69 316 LEU A O 1
ATOM 2424 N N . THR A 1 317 ? 13.087 -7.453 -32.510 1.00 88.38 317 THR A N 1
ATOM 2425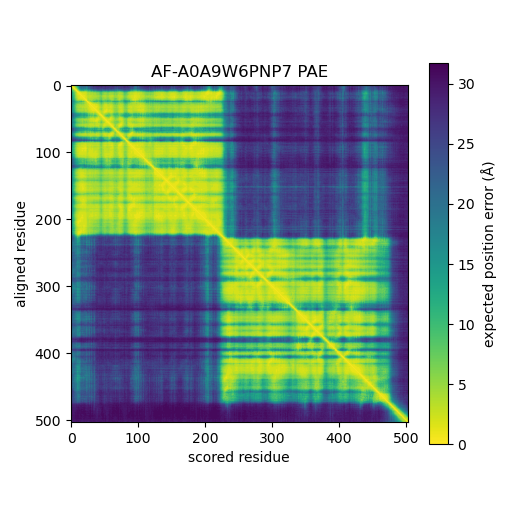 C CA . THR A 1 317 ? 12.707 -8.638 -33.292 1.00 88.38 317 THR A CA 1
ATOM 2426 C C . THR A 1 317 ? 12.299 -8.277 -34.719 1.00 88.38 317 THR A C 1
ATOM 2428 O O . THR A 1 317 ? 12.747 -8.953 -35.644 1.00 88.38 317 THR A O 1
ATOM 2431 N N . ASP A 1 318 ? 11.577 -7.174 -34.931 1.00 87.12 318 ASP A N 1
ATOM 2432 C CA . ASP A 1 318 ? 11.283 -6.679 -36.283 1.00 87.12 318 ASP A CA 1
ATOM 2433 C C . ASP A 1 318 ? 12.561 -6.303 -37.044 1.00 87.12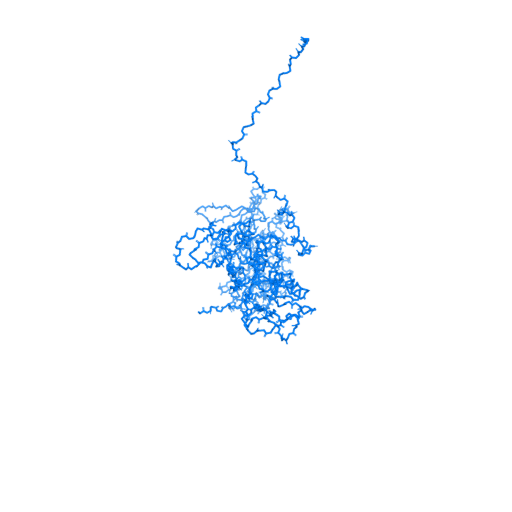 318 ASP A C 1
ATOM 2435 O O . ASP A 1 318 ? 12.691 -6.599 -38.232 1.00 87.12 318 ASP A O 1
ATOM 2439 N N . SER A 1 319 ? 13.556 -5.729 -36.356 1.00 85.25 319 SER A N 1
ATOM 2440 C CA . SER A 1 319 ? 14.869 -5.449 -36.960 1.00 85.25 319 SER A CA 1
ATOM 2441 C C . SER A 1 319 ? 15.599 -6.742 -37.351 1.00 85.25 319 SER A C 1
ATOM 2443 O O . SER A 1 319 ? 16.148 -6.842 -38.447 1.00 85.25 319 SER A O 1
ATOM 2445 N N . VAL A 1 320 ? 15.564 -7.771 -36.489 1.00 84.69 320 VAL A N 1
ATOM 2446 C CA . VAL A 1 320 ? 16.100 -9.109 -36.808 1.00 84.69 320 VAL A CA 1
ATOM 2447 C C . VAL A 1 320 ? 15.414 -9.685 -38.048 1.00 84.69 320 VAL A C 1
ATOM 2449 O O . VAL A 1 320 ? 16.105 -10.194 -38.932 1.00 84.69 320 VAL A O 1
ATOM 2452 N N . ALA A 1 321 ? 14.082 -9.621 -38.109 1.00 84.69 321 ALA A N 1
ATOM 2453 C CA . ALA A 1 321 ? 13.295 -10.153 -39.216 1.00 84.69 321 ALA A CA 1
ATOM 2454 C C . ALA A 1 321 ? 13.611 -9.429 -40.532 1.00 84.69 321 ALA A C 1
ATOM 2456 O O . ALA A 1 321 ? 13.914 -10.078 -41.530 1.00 84.69 321 ALA A O 1
ATOM 2457 N N . ALA A 1 322 ? 13.638 -8.094 -40.513 1.00 82.44 322 ALA A N 1
ATOM 2458 C CA . ALA A 1 322 ? 13.950 -7.282 -41.684 1.00 82.44 322 ALA A CA 1
ATOM 2459 C C . ALA A 1 322 ? 15.352 -7.579 -42.245 1.00 82.44 322 ALA A C 1
ATOM 2461 O O . ALA A 1 322 ? 15.517 -7.743 -43.456 1.00 82.44 322 ALA A O 1
ATOM 2462 N N . ASP A 1 323 ? 16.368 -7.701 -41.385 1.00 78.44 323 ASP A N 1
ATOM 2463 C CA . ASP A 1 323 ? 17.725 -8.043 -41.829 1.00 78.44 323 ASP A CA 1
ATOM 2464 C C . ASP A 1 323 ? 17.826 -9.475 -42.369 1.00 78.44 323 ASP A C 1
ATOM 2466 O O . ASP A 1 323 ? 18.588 -9.718 -43.311 1.00 78.44 323 ASP A O 1
ATOM 2470 N N . LEU A 1 324 ? 17.056 -10.413 -41.804 1.00 79.31 324 LEU A N 1
ATOM 2471 C CA . LEU A 1 324 ? 16.967 -11.788 -42.297 1.00 79.31 324 LEU A CA 1
ATOM 2472 C C . LEU A 1 324 ? 16.357 -11.831 -43.706 1.00 79.31 324 LEU A C 1
ATOM 2474 O O . LEU A 1 324 ? 16.938 -12.453 -44.596 1.00 79.31 324 LEU A O 1
ATOM 2478 N N . ASP A 1 325 ? 15.237 -11.137 -43.914 1.00 77.81 325 ASP A N 1
ATOM 2479 C CA . ASP A 1 325 ? 14.510 -11.094 -45.188 1.00 77.81 325 ASP A CA 1
ATOM 2480 C C . ASP A 1 325 ? 15.321 -10.411 -46.296 1.00 77.81 325 ASP A C 1
ATOM 2482 O O . ASP A 1 325 ? 15.332 -10.856 -47.446 1.00 77.81 325 ASP A O 1
ATOM 2486 N N . LEU A 1 326 ? 16.039 -9.340 -45.952 1.00 75.56 326 LEU A N 1
ATOM 2487 C CA . LEU A 1 326 ? 16.878 -8.601 -46.896 1.00 75.56 326 LEU A CA 1
ATOM 2488 C C . LEU A 1 326 ? 18.248 -9.263 -47.116 1.00 75.56 326 LEU A C 1
ATOM 2490 O O . LEU A 1 326 ? 18.959 -8.902 -48.054 1.00 75.56 326 LEU A O 1
ATOM 2494 N N . GLY A 1 327 ? 18.654 -10.201 -46.252 1.00 68.94 327 GLY A N 1
ATOM 2495 C CA . GLY A 1 327 ? 19.997 -10.784 -46.254 1.00 68.94 327 GLY A CA 1
ATOM 2496 C C . GLY A 1 327 ? 21.109 -9.759 -45.987 1.00 68.94 327 GLY A C 1
ATOM 2497 O O . GLY A 1 327 ? 22.257 -9.973 -46.383 1.00 68.94 327 GLY A O 1
ATOM 2498 N N . THR A 1 328 ? 20.789 -8.631 -45.345 1.00 70.69 328 THR A N 1
ATOM 2499 C CA . THR A 1 328 ? 21.729 -7.518 -45.116 1.00 70.69 328 THR A CA 1
ATOM 2500 C C . THR A 1 328 ? 22.093 -7.363 -43.639 1.00 70.69 328 THR A C 1
ATOM 2502 O O . THR A 1 328 ? 21.712 -8.174 -42.801 1.00 70.69 328 THR A O 1
ATOM 2505 N N . ALA A 1 329 ? 22.945 -6.382 -43.328 1.00 62.97 329 ALA A N 1
ATOM 2506 C CA . ALA A 1 329 ? 23.200 -5.878 -41.972 1.00 62.97 329 ALA A CA 1
ATOM 2507 C C . ALA A 1 329 ? 22.591 -4.485 -41.757 1.00 62.97 329 ALA A C 1
ATOM 2509 O O . ALA A 1 329 ? 23.037 -3.758 -40.870 1.00 62.97 329 ALA A O 1
ATOM 2510 N N . GLY A 1 330 ? 21.687 -4.069 -42.650 1.00 62.41 330 GLY A N 1
ATOM 2511 C CA . GLY A 1 330 ? 21.298 -2.673 -42.806 1.00 62.41 330 GLY A CA 1
ATOM 2512 C C . GLY A 1 330 ? 20.666 -2.094 -41.549 1.00 62.41 330 GLY A C 1
ATOM 2513 O O . GLY A 1 330 ? 20.949 -0.951 -41.219 1.00 62.41 330 GLY A O 1
ATOM 2514 N N . THR A 1 331 ? 19.882 -2.886 -40.812 1.00 66.31 331 THR A N 1
ATOM 2515 C CA . THR A 1 331 ? 19.169 -2.411 -39.616 1.00 66.31 331 THR A CA 1
ATOM 2516 C C . THR A 1 331 ? 19.987 -2.534 -38.325 1.00 66.31 331 THR A C 1
ATOM 2518 O O . THR A 1 331 ? 19.720 -1.804 -37.370 1.00 66.31 331 THR A O 1
ATOM 2521 N N . PHE A 1 332 ? 21.019 -3.392 -38.281 1.00 66.81 332 PHE A N 1
ATOM 2522 C CA . PHE A 1 332 ? 21.976 -3.459 -37.158 1.00 66.81 332 PHE A CA 1
ATOM 2523 C C . PHE A 1 332 ? 23.144 -2.475 -37.279 1.00 66.81 332 PHE A C 1
ATOM 2525 O O . PHE A 1 332 ? 23.881 -2.277 -36.307 1.00 66.81 332 PHE A O 1
ATOM 2532 N N . VAL A 1 333 ? 23.327 -1.875 -38.456 1.00 62.28 333 VAL A N 1
ATOM 2533 C CA . VAL A 1 333 ? 24.369 -0.889 -38.748 1.00 62.28 333 VAL A CA 1
ATOM 2534 C C . VAL A 1 333 ? 23.742 0.501 -38.837 1.00 62.28 333 VAL A C 1
ATOM 2536 O O . VAL A 1 333 ? 22.590 0.670 -39.209 1.00 62.28 333 VAL A O 1
ATOM 2539 N N . ARG A 1 334 ? 24.514 1.512 -38.433 1.00 60.81 334 ARG A N 1
ATOM 2540 C CA . ARG A 1 334 ? 24.111 2.920 -38.384 1.00 60.81 334 ARG A CA 1
ATOM 2541 C C . ARG A 1 334 ? 23.476 3.381 -39.701 1.00 60.81 334 ARG A C 1
ATOM 2543 O O . ARG A 1 334 ? 24.197 3.540 -40.684 1.00 60.81 334 ARG A O 1
ATOM 2550 N N . ASP A 1 335 ? 22.197 3.737 -39.647 1.00 56.62 335 ASP A N 1
ATOM 2551 C CA . ASP A 1 335 ? 21.584 4.605 -40.649 1.00 56.62 335 ASP A CA 1
ATOM 2552 C C . ASP A 1 335 ? 21.826 6.073 -40.259 1.00 56.62 335 ASP A C 1
ATOM 2554 O O . ASP A 1 335 ? 21.689 6.460 -39.091 1.00 56.62 335 ASP A O 1
ATOM 2558 N N . ALA A 1 336 ? 22.330 6.874 -41.197 1.00 54.59 336 ALA A N 1
ATOM 2559 C CA . ALA A 1 336 ? 22.965 8.163 -40.901 1.00 54.59 336 ALA A CA 1
ATOM 2560 C C . ALA A 1 336 ? 22.002 9.363 -40.889 1.00 54.59 336 ALA A C 1
ATOM 2562 O O . ALA A 1 336 ? 22.437 10.464 -40.546 1.00 54.59 336 ALA A O 1
ATOM 2563 N N . ASP A 1 337 ? 20.723 9.151 -41.204 1.00 65.56 337 ASP A N 1
ATOM 2564 C CA . ASP A 1 337 ? 19.864 10.238 -41.686 1.00 65.56 337 ASP A CA 1
ATOM 2565 C C . ASP A 1 337 ? 18.870 10.803 -40.653 1.00 65.56 337 ASP A C 1
ATOM 2567 O O . ASP A 1 337 ? 18.225 11.809 -40.934 1.00 65.56 337 ASP A O 1
ATOM 2571 N N . MET A 1 338 ? 18.758 10.229 -39.445 1.00 72.44 338 MET A N 1
ATOM 2572 C CA . MET A 1 338 ? 17.836 10.751 -38.420 1.00 72.44 338 MET A CA 1
ATOM 2573 C C . MET A 1 338 ? 18.466 11.882 -37.588 1.00 72.44 338 MET A C 1
ATOM 2575 O O . MET A 1 338 ? 19.609 11.792 -37.120 1.00 72.44 338 MET A O 1
ATOM 2579 N N . MET A 1 339 ? 17.701 12.952 -37.372 1.00 77.50 339 MET A N 1
ATOM 2580 C CA . MET A 1 339 ? 18.140 14.121 -36.600 1.00 77.50 339 MET A CA 1
ATOM 2581 C C . MET A 1 339 ? 17.831 13.952 -35.108 1.00 77.50 339 MET A C 1
ATOM 2583 O O . MET A 1 339 ? 16.852 13.302 -34.736 1.00 77.50 339 MET A O 1
ATOM 2587 N N . LEU A 1 340 ? 18.628 14.570 -34.222 1.00 76.19 340 LEU A N 1
ATOM 2588 C CA . LEU A 1 340 ? 18.392 14.476 -32.772 1.00 76.19 340 LEU A CA 1
ATOM 2589 C C . LEU A 1 340 ? 17.000 14.977 -32.374 1.00 76.19 340 LEU A C 1
ATOM 2591 O O . LEU A 1 340 ? 16.335 14.349 -31.555 1.00 76.19 340 LEU A O 1
ATOM 2595 N N . GLY A 1 341 ? 16.554 16.086 -32.969 1.00 79.75 341 GLY A N 1
ATOM 2596 C CA . GLY A 1 341 ? 15.229 16.651 -32.720 1.00 79.75 341 GLY A CA 1
ATOM 2597 C C . GLY A 1 341 ? 14.093 15.663 -32.978 1.00 79.75 341 GLY A C 1
ATOM 2598 O O . GLY A 1 341 ? 13.177 15.582 -32.169 1.00 79.75 341 GLY A O 1
ATOM 2599 N N . GLU A 1 342 ? 14.191 14.858 -34.038 1.00 82.12 342 GLU A N 1
ATOM 2600 C CA . GLU A 1 342 ? 13.187 13.843 -34.390 1.00 82.12 342 GLU A CA 1
ATOM 2601 C C . GLU A 1 342 ? 13.184 12.671 -33.403 1.00 82.12 342 GLU A C 1
ATOM 2603 O O . GLU A 1 342 ? 12.140 12.090 -33.118 1.00 82.12 342 GLU A O 1
ATOM 2608 N N . ALA A 1 343 ? 14.351 12.324 -32.854 1.00 78.56 343 ALA A N 1
ATOM 2609 C CA . ALA A 1 343 ? 14.466 11.261 -31.863 1.00 78.56 343 ALA A CA 1
ATOM 2610 C C . ALA A 1 343 ? 13.804 11.645 -30.532 1.00 78.56 343 ALA A C 1
ATOM 2612 O O . ALA A 1 343 ? 13.181 10.802 -29.889 1.00 78.56 343 ALA A O 1
ATOM 2613 N N . VAL A 1 344 ? 13.951 12.907 -30.111 1.00 84.56 344 VAL A N 1
ATOM 2614 C CA . VAL A 1 344 ? 13.489 13.386 -28.796 1.00 84.56 344 VAL A CA 1
ATOM 2615 C C . VAL A 1 344 ? 12.144 14.098 -28.826 1.00 84.56 344 VAL A C 1
ATOM 2617 O O . VAL A 1 344 ? 11.619 14.402 -27.755 1.00 84.56 344 VAL A O 1
ATOM 2620 N N . GLU A 1 345 ? 11.576 14.337 -30.011 1.00 88.31 345 GLU A N 1
ATOM 2621 C CA . GLU A 1 345 ? 10.237 14.912 -30.180 1.00 88.31 345 GLU A CA 1
ATOM 2622 C C . GLU A 1 345 ? 9.201 14.246 -29.258 1.00 88.31 345 GLU A C 1
ATOM 2624 O O . GLU A 1 345 ? 8.511 14.974 -28.547 1.00 88.31 345 GLU A O 1
ATOM 2629 N N . PRO A 1 346 ? 9.122 12.902 -29.128 1.00 89.38 346 PRO A N 1
ATOM 2630 C CA . PRO A 1 346 ? 8.122 12.304 -28.246 1.00 89.38 346 PRO A CA 1
ATOM 2631 C C . PRO A 1 346 ? 8.279 12.722 -26.775 1.00 89.38 346 PRO A C 1
ATOM 2633 O O . PRO A 1 346 ? 7.281 12.861 -26.070 1.00 89.38 346 PRO A O 1
ATOM 2636 N N . LEU A 1 347 ? 9.511 12.950 -26.298 1.00 88.75 347 LEU A N 1
ATOM 2637 C CA . LEU A 1 347 ? 9.773 13.401 -24.923 1.00 88.75 347 LEU A CA 1
ATOM 2638 C C . LEU A 1 347 ? 9.356 14.857 -24.741 1.00 88.75 347 LEU A C 1
ATOM 2640 O O . LEU A 1 347 ? 8.675 15.184 -23.768 1.00 88.75 347 LEU A O 1
ATOM 2644 N N . THR A 1 348 ? 9.726 15.735 -25.673 1.00 89.44 348 THR A N 1
ATOM 2645 C CA . THR A 1 348 ? 9.362 17.155 -25.589 1.00 89.44 348 THR A CA 1
ATOM 2646 C C . THR A 1 348 ? 7.854 17.355 -25.749 1.00 89.44 348 THR A C 1
ATOM 2648 O O . THR A 1 348 ? 7.266 18.126 -24.991 1.00 89.44 348 THR A O 1
ATOM 2651 N N . SER A 1 349 ? 7.193 16.593 -26.625 1.00 88.44 349 SER A N 1
ATOM 2652 C CA . SER A 1 349 ? 5.728 16.543 -26.741 1.00 88.44 349 SER A CA 1
ATOM 2653 C C . SER A 1 349 ? 5.046 16.018 -25.473 1.00 88.44 349 SER A C 1
ATOM 2655 O O . SER A 1 349 ? 3.951 16.467 -25.141 1.00 88.44 349 SER A O 1
ATOM 2657 N N . ALA A 1 350 ? 5.698 15.125 -24.720 1.00 85.06 350 ALA A N 1
ATOM 2658 C CA . ALA A 1 350 ? 5.250 14.675 -23.398 1.00 85.06 350 ALA A CA 1
ATOM 2659 C C . ALA A 1 350 ? 5.584 15.669 -22.259 1.00 85.06 350 ALA A C 1
ATOM 2661 O O . ALA A 1 350 ? 5.407 15.351 -21.081 1.00 85.06 350 ALA A O 1
ATOM 2662 N N . GLY A 1 351 ? 6.073 16.869 -22.588 1.00 88.12 351 GLY A N 1
ATOM 2663 C CA . GLY A 1 351 ? 6.362 17.946 -21.639 1.00 88.12 351 GLY A CA 1
ATOM 2664 C C . GLY A 1 351 ? 7.755 17.896 -21.007 1.00 88.12 351 GLY A C 1
ATOM 2665 O O . GLY A 1 351 ? 8.013 18.635 -20.057 1.00 88.12 351 GLY A O 1
ATOM 2666 N N . TRP A 1 352 ? 8.664 17.045 -21.492 1.00 91.25 352 TRP A N 1
ATOM 2667 C CA . TRP A 1 352 ? 10.035 17.021 -20.984 1.00 91.25 352 TRP A CA 1
ATOM 2668 C C . TRP A 1 352 ? 10.787 18.286 -21.399 1.00 91.25 352 TRP A C 1
ATOM 2670 O O . TRP A 1 352 ? 10.738 18.722 -22.549 1.00 91.25 352 TRP A O 1
ATOM 2680 N N . SER A 1 353 ? 11.531 18.856 -20.455 1.00 89.81 353 SER A N 1
ATOM 2681 C CA . SER A 1 353 ? 12.363 20.035 -20.692 1.00 89.81 353 SER A CA 1
ATOM 2682 C C . SER A 1 353 ? 13.724 19.618 -21.234 1.00 89.81 353 SER A C 1
ATOM 2684 O O . SER A 1 353 ? 14.445 18.881 -20.563 1.00 89.81 353 SER A O 1
ATOM 2686 N N . ALA A 1 354 ? 14.093 20.109 -22.417 1.00 86.88 354 ALA A N 1
ATOM 2687 C CA . ALA A 1 354 ? 15.390 19.846 -23.034 1.00 86.88 354 ALA A CA 1
ATOM 2688 C C . ALA A 1 354 ? 16.372 21.010 -22.818 1.00 86.88 354 ALA A C 1
ATOM 2690 O O . ALA A 1 354 ? 16.043 22.173 -23.055 1.00 86.88 354 ALA A O 1
ATOM 2691 N N . TYR A 1 355 ? 17.604 20.697 -22.426 1.00 84.94 355 TYR A N 1
ATOM 2692 C CA . TYR A 1 355 ? 18.711 21.648 -22.342 1.00 84.94 355 TYR A CA 1
ATOM 2693 C C . TYR A 1 355 ? 20.011 20.983 -22.794 1.00 84.94 355 TYR A C 1
ATOM 2695 O O . TYR A 1 355 ? 20.271 19.821 -22.490 1.00 84.94 355 TYR A O 1
ATOM 2703 N N . SER A 1 356 ? 20.831 21.707 -23.551 1.00 80.44 356 SER A N 1
ATOM 2704 C CA . SER A 1 356 ? 22.135 21.201 -23.985 1.00 80.44 356 SER A CA 1
ATOM 2705 C C . SER A 1 356 ? 23.232 21.607 -23.006 1.00 80.44 356 SER A C 1
ATOM 2707 O O . SER A 1 356 ? 23.276 22.752 -22.558 1.00 80.44 356 SER A O 1
ATOM 2709 N N . ASP A 1 357 ? 24.153 20.685 -22.732 1.00 76.19 357 ASP A N 1
ATOM 2710 C CA . ASP A 1 357 ? 25.481 20.999 -22.204 1.00 76.19 357 ASP A CA 1
ATOM 2711 C C . ASP A 1 357 ? 26.556 20.825 -23.297 1.00 76.19 357 ASP A C 1
ATOM 2713 O O . ASP A 1 357 ? 26.241 20.614 -24.475 1.00 76.19 357 ASP A O 1
ATOM 2717 N N . ALA A 1 358 ? 27.834 20.969 -22.927 1.00 70.06 358 ALA A N 1
ATOM 2718 C CA . ALA A 1 358 ? 28.963 20.898 -23.857 1.00 70.06 358 ALA A CA 1
ATOM 2719 C C . ALA A 1 358 ? 29.111 19.536 -24.566 1.00 70.06 358 ALA A C 1
ATOM 2721 O O . ALA A 1 358 ? 29.772 19.461 -25.599 1.00 70.06 358 ALA A O 1
ATOM 2722 N N . THR A 1 359 ? 28.517 18.469 -24.027 1.00 73.19 359 THR A N 1
ATOM 2723 C CA . THR A 1 359 ? 28.746 17.082 -24.465 1.00 73.19 359 THR A CA 1
ATOM 2724 C C . THR A 1 359 ? 27.468 16.306 -24.781 1.00 73.19 359 THR A C 1
ATOM 2726 O O . THR A 1 359 ? 27.501 15.384 -25.597 1.00 73.19 359 THR A O 1
ATOM 2729 N N . CYS A 1 360 ? 26.342 16.685 -24.175 1.00 81.31 360 CYS A N 1
ATOM 2730 C CA . CYS A 1 360 ? 25.086 15.951 -24.229 1.00 81.31 360 CYS A CA 1
ATOM 2731 C C . CYS A 1 360 ? 23.882 16.892 -24.331 1.00 81.31 360 CYS A C 1
ATOM 2733 O O . CYS A 1 360 ? 23.875 18.003 -23.798 1.00 81.31 360 CYS A O 1
ATOM 2735 N N . LEU A 1 361 ? 22.819 16.397 -24.958 1.00 84.75 361 LEU A N 1
ATOM 2736 C CA . LEU A 1 361 ? 21.472 16.906 -24.752 1.00 84.75 361 LEU A CA 1
ATOM 2737 C C . LEU A 1 361 ? 20.900 16.221 -23.511 1.00 84.75 361 LEU A C 1
ATOM 2739 O O . LEU A 1 361 ? 20.866 14.992 -23.442 1.00 84.75 361 LEU A O 1
ATOM 2743 N N . ARG A 1 362 ? 20.454 17.006 -22.534 1.00 88.25 362 ARG A N 1
ATOM 2744 C CA . ARG A 1 362 ? 19.777 16.507 -21.339 1.00 88.25 362 ARG A CA 1
ATOM 2745 C C . ARG A 1 362 ? 18.298 16.828 -21.413 1.00 88.25 362 ARG A C 1
ATOM 2747 O O . ARG A 1 362 ? 17.914 17.938 -21.777 1.00 88.25 362 ARG A O 1
ATOM 2754 N N . LEU A 1 363 ? 17.474 15.858 -21.050 1.00 90.31 363 LEU A N 1
ATOM 2755 C CA . LEU A 1 363 ? 16.035 16.012 -20.928 1.00 90.31 363 LEU A CA 1
ATOM 2756 C C . LEU A 1 363 ? 15.617 15.680 -19.501 1.00 90.31 363 LEU A C 1
ATOM 2758 O O . LEU A 1 363 ? 16.087 14.695 -18.935 1.00 90.31 363 LEU A O 1
ATOM 2762 N N . LEU A 1 364 ? 14.732 16.493 -18.931 1.00 88.69 364 LEU A N 1
ATOM 2763 C CA . LEU A 1 364 ? 14.151 16.287 -17.606 1.00 88.69 364 LEU A CA 1
ATOM 2764 C C . LEU A 1 364 ? 12.637 16.168 -17.718 1.00 88.69 364 LEU A C 1
ATOM 2766 O O . LEU A 1 364 ? 11.984 17.013 -18.332 1.00 88.69 364 LEU A O 1
ATOM 2770 N N . ALA A 1 365 ? 12.082 15.132 -17.099 1.00 88.88 365 ALA A N 1
ATOM 2771 C CA . ALA A 1 365 ? 10.644 14.935 -17.042 1.00 88.88 365 ALA A CA 1
ATOM 2772 C C . ALA A 1 365 ? 9.950 16.032 -16.209 1.00 88.88 365 ALA A C 1
ATOM 2774 O O . ALA A 1 365 ? 10.562 16.544 -15.268 1.00 88.88 365 ALA A O 1
ATOM 2775 N N . PRO A 1 366 ? 8.658 16.332 -16.457 1.00 82.56 366 PRO A N 1
ATOM 2776 C CA . PRO A 1 366 ? 7.903 17.362 -15.729 1.00 82.56 366 PRO A CA 1
ATOM 2777 C C . PRO A 1 366 ? 7.954 17.254 -14.196 1.00 82.56 366 PRO A C 1
ATOM 2779 O O . PRO A 1 366 ? 7.940 18.267 -13.505 1.00 82.56 366 PRO A O 1
ATOM 2782 N N . GLY A 1 367 ? 8.024 16.032 -13.656 1.00 78.44 367 GLY A N 1
ATOM 2783 C CA . GLY A 1 367 ? 8.116 15.788 -12.211 1.00 78.44 367 GLY A CA 1
ATOM 2784 C C . GLY A 1 367 ? 9.543 15.779 -11.648 1.00 78.44 367 GLY A C 1
ATOM 2785 O O . GLY A 1 367 ? 9.711 15.636 -10.447 1.00 78.44 367 GLY A O 1
ATOM 2786 N N . GLY A 1 368 ? 10.583 15.864 -12.483 1.00 82.19 368 GLY A N 1
ATOM 2787 C CA . GLY A 1 368 ? 11.986 15.796 -12.047 1.00 82.19 368 GLY A CA 1
ATOM 2788 C C . GLY A 1 368 ? 12.486 14.403 -11.633 1.00 82.19 368 GLY A C 1
ATOM 2789 O O . GLY A 1 368 ? 13.661 14.248 -11.320 1.00 82.19 368 GLY A O 1
ATOM 2790 N N . TYR A 1 369 ? 11.631 13.376 -11.670 1.00 83.44 369 TYR A N 1
ATOM 2791 C CA . TYR A 1 369 ? 11.976 11.998 -11.284 1.00 83.44 369 TYR A CA 1
ATOM 2792 C C . TYR A 1 369 ? 12.597 11.161 -12.406 1.00 83.44 369 TYR A C 1
ATOM 2794 O O . TYR A 1 369 ? 12.974 10.015 -12.177 1.00 83.44 369 TYR A O 1
ATOM 2802 N N . ALA A 1 370 ? 12.696 11.701 -13.619 1.00 87.44 370 ALA A N 1
ATOM 2803 C CA . ALA A 1 370 ? 13.318 11.025 -14.747 1.00 87.44 370 ALA A CA 1
ATOM 2804 C C . ALA A 1 370 ? 14.164 11.999 -15.561 1.00 87.44 370 ALA A C 1
ATOM 2806 O O . ALA A 1 370 ? 13.794 13.163 -15.750 1.00 87.44 370 ALA A O 1
ATOM 2807 N N . SER A 1 371 ? 15.295 11.500 -16.046 1.00 88.38 371 SER A N 1
ATOM 2808 C CA . SER A 1 371 ? 16.207 12.229 -16.910 1.00 88.38 371 SER A CA 1
ATOM 2809 C C . SER A 1 371 ? 16.692 11.349 -18.056 1.00 88.38 371 SER A C 1
ATOM 2811 O O . SER A 1 371 ? 16.827 10.135 -17.904 1.00 88.38 371 SER A O 1
ATOM 2813 N N . ALA A 1 372 ? 16.953 11.968 -19.200 1.00 89.12 372 ALA A N 1
ATOM 2814 C CA . ALA A 1 372 ? 17.609 11.336 -20.333 1.00 89.12 372 ALA A CA 1
ATOM 2815 C C . ALA A 1 372 ? 18.833 12.163 -20.725 1.00 89.12 372 ALA A C 1
ATOM 2817 O O . ALA A 1 372 ? 18.771 13.391 -20.755 1.00 89.12 372 ALA A O 1
ATOM 2818 N N . SER A 1 373 ? 19.949 11.507 -21.016 1.00 86.44 373 SER A N 1
ATOM 2819 C CA . SER A 1 373 ? 21.170 12.131 -21.519 1.00 86.44 373 SER A CA 1
ATOM 2820 C C . SER A 1 373 ? 21.550 11.477 -22.839 1.00 86.44 373 SER A C 1
ATOM 2822 O O . SER A 1 373 ? 21.773 10.270 -22.900 1.00 86.44 373 SER A O 1
ATOM 2824 N N . ILE A 1 374 ? 21.616 12.277 -23.899 1.00 84.62 374 ILE A N 1
ATOM 2825 C CA . ILE A 1 374 ? 21.895 11.809 -25.256 1.00 84.62 374 ILE A CA 1
ATOM 2826 C C . ILE A 1 374 ? 23.152 12.527 -25.765 1.00 84.62 374 ILE A C 1
ATOM 2828 O O . ILE A 1 374 ? 23.121 13.752 -25.934 1.00 84.62 374 ILE A O 1
ATOM 2832 N N . PRO A 1 375 ? 24.275 11.821 -25.982 1.00 77.38 375 PRO A N 1
ATOM 2833 C CA . PRO A 1 375 ? 25.481 12.423 -26.537 1.00 77.38 375 PRO A CA 1
ATOM 2834 C C . PRO A 1 375 ? 25.234 12.904 -27.974 1.00 77.38 375 PRO A C 1
ATOM 2836 O O . PRO A 1 375 ? 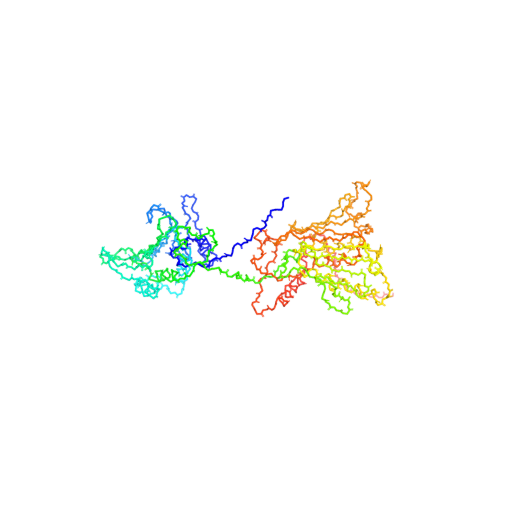24.790 12.149 -28.833 1.00 77.38 375 PRO A O 1
ATOM 2839 N N . HIS A 1 376 ? 25.554 14.167 -28.272 1.00 69.81 376 HIS A N 1
ATOM 2840 C CA . HIS A 1 376 ? 25.439 14.730 -29.634 1.00 69.81 376 HIS A CA 1
ATOM 2841 C C . HIS A 1 376 ? 26.779 14.764 -30.389 1.00 69.81 376 HIS A C 1
ATOM 2843 O O . HIS A 1 376 ? 26.852 15.202 -31.535 1.00 69.81 376 HIS A O 1
ATOM 2849 N N . GLY A 1 377 ? 27.846 14.214 -29.794 1.00 59.62 377 GLY A N 1
ATOM 2850 C CA . GLY A 1 377 ? 29.042 13.791 -30.525 1.00 59.62 377 GLY A CA 1
ATOM 2851 C C . GLY A 1 377 ? 29.977 14.891 -31.029 1.00 59.62 377 GLY A C 1
ATOM 2852 O O . GLY A 1 377 ? 30.859 14.590 -31.843 1.00 59.62 377 GLY A O 1
ATOM 2853 N N . ARG A 1 378 ? 29.814 16.141 -30.575 1.00 58.38 378 ARG A N 1
ATOM 2854 C CA . ARG A 1 378 ? 30.773 17.225 -30.841 1.00 58.38 378 ARG A CA 1
ATOM 2855 C C . ARG A 1 378 ? 32.005 17.086 -29.940 1.00 58.38 378 ARG A C 1
ATOM 2857 O O . ARG A 1 378 ? 31.900 16.734 -28.769 1.00 58.38 378 ARG A O 1
ATOM 2864 N N . ALA A 1 379 ? 33.186 17.369 -30.494 1.00 50.03 379 ALA A N 1
ATOM 2865 C CA . ALA A 1 379 ? 34.416 17.452 -29.709 1.00 50.03 379 ALA A CA 1
ATOM 2866 C C . ALA A 1 379 ? 34.266 18.531 -28.610 1.00 50.03 379 ALA A C 1
ATOM 2868 O O . ALA A 1 379 ? 33.649 19.566 -28.881 1.00 50.03 379 ALA A O 1
ATOM 2869 N N . PRO A 1 380 ? 34.853 18.344 -27.413 1.00 49.56 380 PRO A N 1
ATOM 2870 C CA . PRO A 1 380 ? 34.660 19.188 -26.219 1.00 49.56 380 PRO A CA 1
ATOM 2871 C C . PRO A 1 380 ? 35.161 20.649 -26.331 1.00 49.56 380 PRO A C 1
ATOM 2873 O O . PRO A 1 380 ? 35.351 21.323 -25.323 1.00 49.56 380 PRO A O 1
ATOM 2876 N N . HIS A 1 381 ? 35.392 21.168 -27.538 1.00 45.28 381 HIS A N 1
ATOM 2877 C CA . HIS A 1 381 ? 35.989 22.481 -27.791 1.00 45.28 381 HIS A CA 1
ATOM 2878 C C . HIS A 1 381 ? 35.000 23.577 -28.218 1.00 45.28 381 HIS A C 1
ATOM 2880 O O . HIS A 1 381 ? 35.433 24.707 -28.428 1.00 45.28 381 HIS A O 1
ATOM 2886 N N . HIS A 1 382 ? 33.691 23.303 -28.291 1.00 52.00 382 HIS A N 1
ATOM 2887 C CA . HIS A 1 382 ? 32.672 24.345 -28.491 1.00 52.00 382 HIS A CA 1
ATOM 2888 C C . HIS A 1 382 ? 31.822 24.551 -27.224 1.00 52.00 382 HIS A C 1
ATOM 2890 O O . HIS A 1 382 ? 30.791 23.896 -27.066 1.00 52.00 382 HIS A O 1
ATOM 2896 N N . PRO A 1 383 ? 32.214 25.474 -26.322 1.00 54.09 383 PRO A N 1
ATOM 2897 C CA . PRO A 1 383 ? 31.541 25.712 -25.038 1.00 54.09 383 PRO A CA 1
ATOM 2898 C C . PRO A 1 383 ? 30.156 26.388 -25.141 1.00 54.09 383 PRO A C 1
ATOM 2900 O O . PRO A 1 383 ? 29.649 26.895 -24.146 1.00 54.09 383 PRO A O 1
ATOM 2903 N N . SER A 1 384 ? 29.522 26.412 -26.317 1.00 60.47 384 SER A N 1
ATOM 2904 C CA . SER A 1 384 ? 28.260 27.128 -26.539 1.00 60.47 384 SER A CA 1
ATOM 2905 C C . SER A 1 384 ? 27.353 26.461 -27.578 1.00 60.47 384 SER A C 1
ATOM 2907 O O . SER A 1 384 ? 26.748 27.158 -28.389 1.00 60.47 384 SER A O 1
ATOM 2909 N N . THR A 1 385 ? 27.262 25.127 -27.598 1.00 66.25 385 THR A N 1
ATOM 2910 C CA . THR A 1 385 ? 26.222 24.480 -28.418 1.00 66.25 385 THR A CA 1
ATOM 2911 C C . THR A 1 385 ? 24.869 24.799 -27.786 1.00 66.25 385 THR A C 1
ATOM 2913 O O . THR A 1 385 ? 24.572 24.351 -26.679 1.00 66.25 385 THR A O 1
ATOM 2916 N N . THR A 1 386 ? 24.072 25.626 -28.460 1.00 76.25 386 THR A N 1
ATOM 2917 C CA . THR A 1 386 ? 22.712 25.938 -28.009 1.00 76.25 386 THR A CA 1
ATOM 2918 C C . THR A 1 386 ? 21.823 24.695 -28.111 1.00 76.25 386 THR A C 1
ATOM 2920 O O . THR A 1 386 ? 22.083 23.802 -28.917 1.00 76.25 386 THR A O 1
ATOM 2923 N N . THR A 1 387 ? 20.734 24.623 -27.336 1.00 76.25 387 THR A N 1
ATOM 2924 C CA . THR A 1 387 ? 19.770 23.510 -27.447 1.00 76.25 387 THR A CA 1
ATOM 2925 C C . THR A 1 387 ? 19.246 23.353 -28.879 1.00 76.25 387 THR A C 1
ATOM 2927 O O . THR A 1 387 ? 19.139 22.235 -29.367 1.00 76.25 387 THR A O 1
ATOM 2930 N N . ALA A 1 388 ? 18.995 24.460 -29.586 1.00 77.06 388 ALA A N 1
ATOM 2931 C CA . ALA A 1 388 ? 18.561 24.433 -30.982 1.00 77.06 388 ALA A CA 1
ATOM 2932 C C . ALA A 1 388 ? 19.614 23.803 -31.915 1.00 77.06 388 ALA A C 1
ATOM 2934 O O . ALA A 1 388 ? 19.274 22.988 -32.768 1.00 77.06 388 ALA A O 1
ATOM 2935 N N . GLU A 1 389 ? 20.897 24.120 -31.723 1.00 75.88 389 GLU A N 1
ATOM 2936 C CA . GLU A 1 389 ? 21.990 23.501 -32.483 1.00 75.88 389 GLU A CA 1
ATOM 2937 C C . GLU A 1 389 ? 22.181 22.017 -32.159 1.00 75.88 389 GLU A C 1
ATOM 2939 O O . GLU A 1 389 ? 22.502 21.232 -33.053 1.00 75.88 389 GLU A O 1
ATOM 2944 N N . ALA A 1 390 ? 21.992 21.624 -30.896 1.00 74.00 390 ALA A N 1
ATOM 2945 C CA . ALA A 1 390 ? 22.043 20.223 -30.497 1.00 74.00 390 ALA A CA 1
ATOM 2946 C C . ALA A 1 390 ? 20.926 19.426 -31.190 1.00 74.00 390 ALA A C 1
ATOM 2948 O O . ALA A 1 390 ? 21.198 18.398 -31.802 1.00 74.00 390 ALA A O 1
ATOM 2949 N N . LEU A 1 391 ? 19.690 19.938 -31.176 1.00 76.94 391 LEU A N 1
ATOM 2950 C CA . LEU A 1 391 ? 18.536 19.311 -31.834 1.00 76.94 391 LEU A CA 1
ATOM 2951 C C . LEU A 1 391 ? 18.697 19.214 -33.361 1.00 76.94 391 LEU A C 1
ATOM 2953 O O . LEU A 1 391 ? 18.195 18.271 -33.969 1.00 76.94 391 LEU A O 1
ATOM 2957 N N . ALA A 1 392 ? 19.429 20.150 -33.971 1.00 77.69 392 ALA A N 1
ATOM 2958 C CA . ALA A 1 392 ? 19.749 20.159 -35.397 1.00 77.69 392 ALA A CA 1
ATOM 2959 C C . ALA A 1 392 ? 21.040 19.391 -35.756 1.00 77.69 392 ALA A C 1
ATOM 2961 O O . ALA A 1 392 ? 21.520 19.501 -36.884 1.00 77.69 392 ALA A O 1
ATOM 2962 N N . SER A 1 393 ? 21.644 18.647 -34.822 1.00 69.56 393 SER A N 1
ATOM 2963 C CA . SER A 1 393 ? 22.861 17.872 -35.091 1.00 69.56 393 SER A CA 1
ATOM 2964 C C . SER A 1 393 ? 22.531 16.426 -35.503 1.00 69.56 393 SER A C 1
ATOM 2966 O O . SER A 1 393 ? 21.640 15.812 -34.906 1.00 69.56 393 SER A O 1
ATOM 2968 N N . PRO A 1 394 ? 23.257 15.850 -36.485 1.00 66.25 394 PRO A N 1
ATOM 2969 C CA . PRO A 1 394 ? 23.143 14.433 -36.817 1.00 66.25 394 PRO A CA 1
ATOM 2970 C C . PRO A 1 394 ? 23.658 13.602 -35.642 1.00 66.25 394 PRO A C 1
ATOM 2972 O O . PRO A 1 394 ? 24.729 13.884 -35.092 1.00 66.25 394 PRO A O 1
ATOM 2975 N N . LEU A 1 395 ? 22.901 12.587 -35.229 1.00 63.03 395 LEU A N 1
ATOM 2976 C CA . LEU A 1 395 ? 23.183 11.925 -33.962 1.00 63.03 395 LEU A CA 1
ATOM 2977 C C . LEU A 1 395 ? 24.429 11.030 -33.996 1.00 63.03 395 LEU A C 1
ATOM 2979 O O . LEU A 1 395 ? 24.683 10.289 -34.954 1.00 63.03 395 LEU A O 1
ATOM 2983 N N . ARG A 1 396 ? 25.176 11.034 -32.885 1.00 63.41 396 ARG A N 1
ATOM 2984 C CA . ARG A 1 396 ? 25.956 9.868 -32.458 1.00 63.41 396 ARG A CA 1
ATOM 2985 C C . ARG A 1 396 ? 25.090 9.082 -31.482 1.00 63.41 396 ARG A C 1
ATOM 2987 O O . ARG A 1 396 ? 24.806 9.546 -30.389 1.00 63.41 396 ARG A O 1
ATOM 2994 N N . TRP A 1 397 ? 24.606 7.932 -31.929 1.00 64.88 397 TRP A N 1
ATOM 2995 C CA . TRP A 1 397 ? 23.507 7.238 -31.271 1.00 64.88 397 TRP A CA 1
ATOM 2996 C C . TRP A 1 397 ? 23.939 6.467 -30.034 1.00 64.88 397 TRP A C 1
ATOM 2998 O O . TRP A 1 397 ? 24.351 5.321 -30.151 1.00 64.88 397 TRP A O 1
ATOM 3008 N N . GLY A 1 398 ? 23.806 7.097 -28.875 1.00 62.00 398 GLY A N 1
ATOM 3009 C CA . GLY A 1 398 ? 23.725 6.461 -27.567 1.00 62.00 398 GLY A CA 1
ATOM 3010 C C . GLY A 1 398 ? 22.639 7.161 -26.753 1.00 62.00 398 GLY A C 1
ATOM 3011 O O . GLY A 1 398 ? 22.215 8.262 -27.105 1.00 62.00 398 GLY A O 1
ATOM 3012 N N . ALA A 1 399 ? 22.150 6.538 -25.691 1.00 76.88 399 ALA A N 1
ATOM 3013 C CA . ALA A 1 399 ? 21.186 7.168 -24.800 1.00 76.88 399 ALA A CA 1
ATOM 3014 C C . ALA A 1 399 ? 21.305 6.588 -23.397 1.00 76.88 399 ALA A C 1
ATOM 3016 O O . ALA A 1 399 ? 21.420 5.377 -23.215 1.00 76.88 399 ALA A O 1
ATOM 3017 N N . ASP A 1 400 ? 21.268 7.469 -22.411 1.00 83.81 400 ASP A N 1
ATOM 3018 C CA . ASP A 1 400 ? 21.289 7.112 -21.005 1.00 83.81 400 ASP A CA 1
ATOM 3019 C C . ASP A 1 400 ? 20.008 7.627 -20.354 1.00 83.81 400 ASP A C 1
ATOM 3021 O O . ASP A 1 400 ? 19.748 8.830 -20.354 1.00 83.81 400 ASP A O 1
ATOM 3025 N N . PHE A 1 401 ? 19.184 6.713 -19.857 1.00 83.25 401 PHE A N 1
ATOM 3026 C CA . PHE A 1 401 ? 17.934 7.018 -19.180 1.00 83.25 401 PHE A CA 1
ATOM 3027 C C . PHE A 1 401 ? 18.062 6.648 -17.723 1.00 83.25 401 PHE A C 1
ATOM 3029 O O . PHE A 1 401 ? 18.349 5.500 -17.386 1.00 83.25 401 PHE A O 1
ATOM 3036 N N . ASP A 1 402 ? 17.778 7.616 -16.869 1.00 83.25 402 ASP A N 1
ATOM 3037 C CA . ASP A 1 402 ? 17.850 7.456 -15.435 1.00 83.25 402 ASP A CA 1
ATOM 3038 C C . ASP A 1 402 ? 16.538 7.895 -14.804 1.00 83.25 402 ASP A C 1
ATOM 3040 O O . ASP A 1 402 ? 16.128 9.055 -14.921 1.00 83.25 402 ASP A O 1
ATOM 3044 N N . VAL A 1 403 ? 15.870 6.946 -14.157 1.00 76.25 403 VAL A N 1
ATOM 3045 C CA . VAL A 1 403 ? 14.557 7.150 -13.569 1.00 76.25 403 VAL A CA 1
ATOM 3046 C C . VAL A 1 403 ? 14.570 6.733 -12.112 1.00 76.25 403 VAL A C 1
ATOM 3048 O O . VAL A 1 403 ? 14.877 5.597 -11.752 1.00 76.25 403 VAL A O 1
ATOM 3051 N N . THR A 1 404 ? 14.162 7.659 -11.256 1.00 72.75 404 THR A N 1
ATOM 3052 C CA . THR A 1 404 ? 13.859 7.393 -9.854 1.00 72.75 404 THR A CA 1
ATOM 3053 C C . THR A 1 404 ? 12.405 6.945 -9.766 1.00 72.75 404 THR A C 1
ATOM 3055 O O . THR A 1 404 ? 11.490 7.764 -9.796 1.00 72.75 404 THR A O 1
ATOM 3058 N N . ALA A 1 405 ? 12.196 5.630 -9.718 1.00 59.56 405 ALA A N 1
ATOM 3059 C CA . ALA A 1 405 ? 10.876 5.014 -9.711 1.00 59.56 405 ALA A CA 1
ATOM 3060 C C . ALA A 1 405 ? 10.492 4.487 -8.306 1.00 59.56 405 ALA A C 1
ATOM 3062 O O . ALA A 1 405 ? 11.361 4.328 -7.443 1.00 59.56 405 ALA A O 1
ATOM 3063 N N . PRO A 1 406 ? 9.198 4.185 -8.077 1.00 54.41 406 PRO A N 1
ATOM 3064 C CA . PRO A 1 406 ? 8.628 3.653 -6.837 1.00 54.41 406 PRO A CA 1
ATOM 3065 C C . PRO A 1 406 ? 9.426 2.567 -6.123 1.00 54.41 406 PRO A C 1
ATOM 3067 O O . PRO A 1 406 ? 9.689 2.631 -4.929 1.00 54.41 406 PRO A O 1
ATOM 3070 N N . THR A 1 407 ? 9.853 1.554 -6.850 1.00 57.59 407 THR A N 1
ATOM 3071 C CA . THR A 1 407 ? 10.495 0.377 -6.257 1.00 57.59 407 THR A CA 1
ATOM 3072 C C . THR A 1 407 ? 12.022 0.496 -6.243 1.00 57.59 407 THR A C 1
ATOM 3074 O O . THR A 1 407 ? 12.719 -0.495 -6.032 1.00 57.59 407 THR A O 1
ATOM 3077 N N . GLY A 1 408 ? 12.552 1.676 -6.571 1.00 67.31 408 GLY A N 1
ATOM 3078 C CA . GLY A 1 408 ? 13.974 1.927 -6.745 1.00 67.31 408 GLY A CA 1
ATOM 3079 C C . GLY A 1 408 ? 14.302 2.620 -8.064 1.00 67.31 408 GLY A C 1
ATOM 3080 O O . GLY A 1 408 ? 13.486 2.748 -8.975 1.00 67.31 408 GLY A O 1
ATOM 3081 N N . ARG A 1 409 ? 15.552 3.068 -8.166 1.00 81.25 409 ARG A N 1
ATOM 3082 C CA . ARG A 1 409 ? 16.095 3.656 -9.391 1.00 81.25 409 ARG A CA 1
ATOM 3083 C C . ARG A 1 409 ? 16.210 2.574 -10.462 1.00 81.25 409 ARG A C 1
ATOM 3085 O O . ARG A 1 409 ? 16.691 1.472 -10.172 1.00 81.25 409 ARG A O 1
ATOM 3092 N N . TRP A 1 410 ? 15.780 2.886 -11.676 1.00 86.94 410 TRP A N 1
ATOM 3093 C CA . TRP A 1 410 ? 16.055 2.068 -12.845 1.00 86.94 410 TRP A CA 1
ATOM 3094 C C . TRP A 1 410 ? 16.791 2.889 -13.895 1.00 86.94 410 TRP A C 1
ATOM 3096 O O . TRP A 1 410 ? 16.647 4.107 -13.990 1.00 86.94 410 TRP A O 1
ATOM 3106 N N . HIS A 1 411 ? 17.635 2.195 -14.645 1.00 88.88 411 HIS A N 1
ATOM 3107 C CA . HIS A 1 411 ? 18.510 2.766 -15.650 1.00 88.88 411 HIS A CA 1
ATOM 3108 C C . HIS A 1 411 ? 18.444 1.944 -16.935 1.00 88.88 411 HIS A C 1
ATOM 3110 O O . HIS A 1 411 ? 18.395 0.707 -16.889 1.00 88.88 411 HIS A O 1
ATOM 3116 N N . ALA A 1 412 ? 18.414 2.637 -18.070 1.00 91.50 412 ALA A N 1
ATOM 3117 C CA . ALA A 1 412 ? 18.605 2.041 -19.383 1.00 91.50 412 ALA A CA 1
ATOM 3118 C C . ALA A 1 412 ? 19.737 2.760 -20.112 1.00 91.50 412 ALA A C 1
ATOM 3120 O O . ALA A 1 412 ? 19.733 3.982 -20.226 1.00 91.50 412 ALA A O 1
ATOM 3121 N N . HIS A 1 413 ? 20.694 1.992 -20.619 1.00 92.38 413 HIS A N 1
ATOM 3122 C CA . HIS A 1 413 ? 21.863 2.513 -21.312 1.00 92.38 413 HIS A CA 1
ATOM 3123 C C . HIS A 1 413 ? 21.990 1.878 -22.682 1.00 92.38 413 HIS A C 1
ATOM 3125 O O . HIS A 1 413 ? 22.046 0.657 -22.784 1.00 92.38 413 HIS A O 1
ATOM 3131 N N . LEU A 1 414 ? 22.090 2.704 -23.712 1.00 90.94 414 LEU A N 1
ATOM 3132 C CA . LEU A 1 414 ? 22.320 2.317 -25.091 1.00 90.94 414 LEU A CA 1
ATOM 3133 C C . LEU A 1 414 ? 23.634 2.967 -25.506 1.00 90.94 414 LEU A C 1
ATOM 3135 O O . LEU A 1 414 ? 23.774 4.188 -25.426 1.00 90.94 414 LEU A O 1
ATOM 3139 N N . THR A 1 415 ? 24.620 2.155 -25.880 1.00 87.62 415 THR A N 1
ATOM 3140 C CA . THR A 1 415 ? 25.943 2.663 -26.251 1.00 87.62 415 THR A CA 1
ATOM 3141 C C . THR A 1 415 ? 25.888 3.400 -27.576 1.00 87.62 415 THR A C 1
ATOM 3143 O O . THR A 1 415 ? 24.957 3.212 -28.362 1.00 87.62 415 THR A O 1
ATOM 3146 N N . ASP A 1 416 ? 26.955 4.143 -27.858 1.00 76.81 416 ASP A N 1
ATOM 3147 C CA . ASP A 1 416 ? 27.228 4.703 -29.175 1.00 76.81 416 ASP A CA 1
ATOM 3148 C C . ASP A 1 416 ? 27.019 3.653 -30.286 1.00 76.81 416 ASP A C 1
ATOM 3150 O O . ASP A 1 416 ? 27.318 2.471 -30.099 1.00 76.81 416 ASP A O 1
ATOM 3154 N N . HIS A 1 417 ? 26.526 4.107 -31.442 1.00 77.88 417 HIS A N 1
ATOM 3155 C CA . HIS A 1 417 ? 26.184 3.307 -32.628 1.00 77.88 417 HIS A CA 1
ATOM 3156 C C . HIS A 1 417 ? 24.908 2.459 -32.545 1.00 77.88 417 HIS A C 1
ATOM 3158 O O . HIS A 1 417 ? 24.654 1.680 -33.464 1.00 77.88 417 HIS A O 1
ATOM 3164 N N . THR A 1 418 ? 24.079 2.639 -31.515 1.00 85.31 418 THR A N 1
ATOM 3165 C CA . THR A 1 418 ? 22.742 2.027 -31.490 1.00 85.31 418 THR A CA 1
ATOM 3166 C C . THR A 1 418 ? 21.903 2.532 -32.676 1.00 85.31 418 THR A C 1
ATOM 3168 O O . THR A 1 418 ? 21.902 3.729 -32.943 1.00 85.31 418 THR A O 1
ATOM 3171 N N . PRO A 1 419 ? 21.172 1.678 -33.408 1.00 82.69 419 PRO A N 1
ATOM 3172 C CA . PRO A 1 419 ? 20.340 2.127 -34.512 1.00 82.69 419 PRO A CA 1
ATOM 3173 C C . PRO A 1 419 ? 19.313 3.202 -34.104 1.00 82.69 419 PRO A C 1
ATOM 3175 O O . PRO A 1 419 ? 18.666 3.071 -33.057 1.00 82.69 419 PRO A O 1
ATOM 3178 N N . PRO A 1 420 ? 19.135 4.252 -34.930 1.00 79.12 420 PRO A N 1
ATOM 3179 C CA . PRO A 1 420 ? 18.243 5.371 -34.649 1.00 79.12 420 PRO A CA 1
ATOM 3180 C C . PRO A 1 420 ? 16.832 4.969 -34.220 1.00 79.12 420 PRO A C 1
ATOM 3182 O O . PRO A 1 420 ? 16.302 5.454 -33.215 1.00 79.12 420 PRO A O 1
ATOM 3185 N N . HIS A 1 421 ? 16.232 4.044 -34.965 1.00 80.75 421 HIS A N 1
ATOM 3186 C CA . HIS A 1 421 ? 14.868 3.588 -34.735 1.00 80.75 421 HIS A CA 1
ATOM 3187 C C . HIS A 1 421 ? 14.713 2.871 -33.392 1.00 80.75 421 HIS A C 1
ATOM 3189 O O . HIS A 1 421 ? 13.670 3.021 -32.765 1.00 80.75 421 HIS A O 1
ATOM 3195 N N . LEU A 1 422 ? 15.747 2.181 -32.896 1.00 87.56 422 LEU A N 1
ATOM 3196 C CA . LEU A 1 422 ? 15.718 1.529 -31.581 1.00 87.56 422 LEU A CA 1
ATOM 3197 C C . LEU A 1 422 ? 15.792 2.537 -30.428 1.00 87.56 422 LEU A C 1
ATOM 3199 O O . LEU A 1 422 ? 15.147 2.338 -29.398 1.00 87.56 422 LEU A O 1
ATOM 3203 N N . VAL A 1 423 ? 16.538 3.634 -30.587 1.00 86.38 423 VAL A N 1
ATOM 3204 C CA . VAL A 1 423 ? 16.536 4.728 -29.600 1.00 86.38 423 VAL A CA 1
ATOM 3205 C C . VAL A 1 423 ? 15.160 5.397 -29.568 1.00 86.38 423 VAL A C 1
ATOM 3207 O O . VAL A 1 423 ? 14.590 5.583 -28.493 1.00 86.38 423 VAL A O 1
ATOM 3210 N N . ARG A 1 424 ? 14.585 5.693 -30.741 1.00 85.25 424 ARG A N 1
ATOM 3211 C CA . ARG A 1 424 ? 13.231 6.258 -30.859 1.00 85.25 424 ARG A CA 1
ATOM 3212 C C . ARG A 1 424 ? 12.156 5.329 -30.297 1.00 85.25 424 ARG A C 1
ATOM 3214 O O . ARG A 1 424 ? 11.225 5.814 -29.660 1.00 85.25 424 ARG A O 1
ATOM 3221 N N . ALA A 1 425 ? 12.282 4.022 -30.507 1.00 88.88 425 ALA A N 1
ATOM 3222 C CA . ALA A 1 425 ? 11.379 3.024 -29.947 1.00 88.88 425 ALA A CA 1
ATOM 3223 C C . ALA A 1 425 ? 11.356 3.088 -28.417 1.00 88.88 425 ALA A C 1
ATOM 3225 O O . ALA A 1 425 ? 10.292 3.212 -27.819 1.00 88.88 425 ALA A O 1
ATOM 3226 N N . LEU A 1 426 ? 12.533 3.112 -27.779 1.00 91.06 426 LEU A N 1
ATOM 3227 C CA . LEU A 1 426 ? 12.612 3.232 -26.323 1.00 91.06 426 LEU A CA 1
ATOM 3228 C C . LEU A 1 426 ? 12.015 4.554 -25.826 1.00 91.06 426 LEU A C 1
ATOM 3230 O O . LEU A 1 426 ? 11.267 4.565 -24.855 1.00 91.06 426 LEU A O 1
ATOM 3234 N N . ILE A 1 427 ? 12.317 5.665 -26.502 1.00 90.75 427 ILE A N 1
ATOM 3235 C CA . ILE A 1 427 ? 11.732 6.978 -26.192 1.00 90.75 427 ILE A CA 1
ATOM 3236 C C . ILE A 1 427 ? 10.202 6.918 -26.286 1.00 90.75 427 ILE A C 1
ATOM 3238 O O . ILE A 1 427 ? 9.528 7.424 -25.393 1.00 90.75 427 ILE A O 1
ATOM 3242 N N . SER A 1 428 ? 9.662 6.257 -27.310 1.00 88.88 428 SER A N 1
ATOM 3243 C CA . SER A 1 428 ? 8.216 6.106 -27.507 1.00 88.88 428 SER A CA 1
ATOM 3244 C C . SER A 1 428 ? 7.568 5.284 -26.388 1.00 88.88 428 SER A C 1
ATOM 3246 O O . SER A 1 428 ? 6.516 5.665 -25.886 1.00 88.88 428 SER A O 1
ATOM 3248 N N . GLU A 1 429 ? 8.220 4.216 -25.919 1.00 90.81 429 GLU A N 1
ATOM 3249 C CA . GLU A 1 429 ? 7.733 3.431 -24.774 1.00 90.81 429 GLU A CA 1
ATOM 3250 C C . GLU A 1 429 ? 7.751 4.214 -23.456 1.00 90.81 429 GLU A C 1
ATOM 3252 O O . GLU A 1 429 ? 6.894 4.016 -22.590 1.00 90.81 429 GLU A O 1
ATOM 3257 N N . LEU A 1 430 ? 8.709 5.130 -23.289 1.00 88.56 430 LEU A N 1
ATOM 3258 C CA . LEU A 1 430 ? 8.763 6.004 -22.118 1.00 88.56 430 LEU A CA 1
ATOM 3259 C C . LEU A 1 430 ? 7.659 7.058 -22.132 1.00 88.56 430 LEU A C 1
ATOM 3261 O O . LEU A 1 430 ? 7.190 7.458 -21.067 1.00 88.56 430 LEU A O 1
ATOM 3265 N N . THR A 1 431 ? 7.253 7.518 -23.311 1.00 88.44 431 THR A N 1
ATOM 3266 C CA . THR A 1 431 ? 6.278 8.601 -23.465 1.00 88.44 431 THR A CA 1
ATOM 3267 C C . THR A 1 431 ? 4.870 8.114 -23.778 1.00 88.44 431 THR A C 1
ATOM 3269 O O . THR A 1 431 ? 3.955 8.937 -23.834 1.00 88.44 431 THR A O 1
ATOM 3272 N N . ASP A 1 432 ? 4.663 6.802 -23.924 1.00 85.88 432 ASP A N 1
ATOM 3273 C CA . ASP A 1 432 ? 3.338 6.230 -24.144 1.00 85.88 432 ASP A CA 1
ATOM 3274 C C . ASP A 1 432 ? 2.391 6.591 -22.976 1.00 85.88 432 ASP A C 1
ATOM 3276 O O . ASP A 1 432 ? 2.677 6.288 -21.809 1.00 85.88 432 ASP A O 1
ATOM 3280 N N . PRO A 1 433 ? 1.240 7.235 -23.262 1.00 80.06 433 PRO A N 1
ATOM 3281 C CA . PRO A 1 433 ? 0.263 7.612 -22.246 1.00 80.06 433 PRO A CA 1
ATOM 3282 C C . PRO A 1 433 ? -0.465 6.422 -21.595 1.00 80.06 433 PRO A C 1
ATOM 3284 O O . PRO A 1 433 ? -1.207 6.629 -20.629 1.00 80.06 433 PRO A O 1
ATOM 3287 N N . ALA A 1 434 ? -0.318 5.194 -22.104 1.00 82.56 434 ALA A N 1
ATOM 3288 C CA . ALA A 1 434 ? -0.963 4.004 -21.557 1.00 82.56 434 ALA A CA 1
ATOM 3289 C C . ALA A 1 434 ? -0.557 3.753 -20.097 1.00 82.56 434 ALA A C 1
ATOM 3291 O O . ALA A 1 434 ? 0.593 3.469 -19.804 1.00 82.56 434 ALA A O 1
ATOM 3292 N N . ALA A 1 435 ? -1.500 3.805 -19.158 1.00 84.56 435 ALA A N 1
ATOM 3293 C CA . ALA A 1 435 ? -1.193 3.522 -17.758 1.00 84.56 435 ALA A CA 1
ATOM 3294 C C . ALA A 1 435 ? -0.906 2.024 -17.524 1.00 84.56 435 ALA A C 1
ATOM 3296 O O . ALA A 1 435 ? -1.548 1.163 -18.132 1.00 84.56 435 ALA A O 1
ATOM 3297 N N . LEU A 1 436 ? 0.018 1.714 -16.608 1.00 85.56 436 LEU A N 1
ATOM 3298 C CA . LEU A 1 436 ? 0.421 0.341 -16.287 1.00 85.56 436 LEU A CA 1
ATOM 3299 C C . LEU A 1 436 ? -0.218 -0.154 -14.986 1.00 85.56 436 LEU A C 1
ATOM 3301 O O . LEU A 1 436 ? -0.212 0.574 -13.995 1.00 85.56 436 LEU A O 1
ATOM 3305 N N . PRO A 1 437 ? -0.740 -1.391 -14.941 1.00 84.38 437 PRO A N 1
ATOM 3306 C CA . PRO A 1 437 ? -1.303 -1.949 -13.721 1.00 84.38 437 PRO A CA 1
ATOM 3307 C C . PRO A 1 437 ? -0.199 -2.287 -12.713 1.00 84.38 437 PRO A C 1
ATOM 3309 O O . PRO A 1 437 ? 0.761 -2.988 -13.040 1.00 84.38 437 PRO A O 1
ATOM 3312 N N . ARG A 1 438 ? -0.349 -1.821 -11.475 1.00 85.44 438 ARG A N 1
ATOM 3313 C CA . ARG A 1 438 ? 0.530 -2.107 -10.337 1.00 85.44 438 ARG A CA 1
ATOM 3314 C C . ARG A 1 438 ? -0.292 -2.372 -9.087 1.00 85.44 438 ARG A C 1
ATOM 3316 O O . ARG A 1 438 ? -1.418 -1.899 -8.972 1.00 85.44 438 ARG A O 1
ATOM 3323 N N . ASP A 1 439 ? 0.280 -3.119 -8.158 1.00 80.06 439 ASP A N 1
ATOM 3324 C CA . ASP A 1 439 ? -0.301 -3.271 -6.828 1.00 80.06 439 ASP A CA 1
ATOM 3325 C C . ASP A 1 439 ? -0.019 -1.977 -6.036 1.00 80.06 439 ASP A C 1
ATOM 3327 O O . ASP A 1 439 ? 1.098 -1.449 -6.079 1.00 80.06 439 ASP A O 1
ATOM 3331 N N . SER A 1 440 ? -1.041 -1.395 -5.398 1.00 76.62 440 SER A N 1
ATOM 3332 C CA . SER A 1 440 ? -0.941 -0.058 -4.784 1.00 76.62 440 SER A CA 1
ATOM 3333 C C . SER A 1 440 ? 0.095 0.030 -3.661 1.00 76.62 440 SER A C 1
ATOM 3335 O O . SER A 1 440 ? 0.679 1.086 -3.434 1.00 76.62 440 SER A O 1
ATOM 3337 N N . ASP A 1 441 ? 0.323 -1.079 -2.963 1.00 72.19 441 ASP A N 1
ATOM 3338 C CA . ASP A 1 441 ? 1.312 -1.251 -1.897 1.00 72.19 441 ASP A CA 1
ATOM 3339 C C . ASP A 1 441 ? 2.759 -1.129 -2.401 1.00 72.19 441 ASP A C 1
ATOM 3341 O O . ASP A 1 441 ? 3.665 -0.825 -1.628 1.00 72.19 441 ASP A O 1
ATOM 3345 N N . ARG A 1 442 ? 2.986 -1.278 -3.713 1.00 72.00 442 ARG A N 1
ATOM 3346 C CA . ARG A 1 442 ? 4.303 -1.106 -4.348 1.00 72.00 442 ARG A CA 1
ATOM 3347 C C . ARG A 1 442 ? 4.618 0.341 -4.737 1.00 72.00 442 ARG A C 1
ATOM 3349 O O . ARG A 1 442 ? 5.658 0.589 -5.350 1.00 72.00 442 ARG A O 1
ATOM 3356 N N . ILE A 1 443 ? 3.743 1.294 -4.407 1.00 72.69 443 ILE A N 1
ATOM 3357 C CA . ILE A 1 443 ? 3.885 2.711 -4.764 1.00 72.69 443 ILE A CA 1
ATOM 3358 C C . ILE A 1 443 ? 4.258 3.529 -3.516 1.00 72.69 443 ILE A C 1
ATOM 3360 O O . ILE A 1 443 ? 3.406 3.752 -2.655 1.00 72.69 443 ILE A O 1
ATOM 3364 N N . PRO A 1 444 ? 5.502 4.035 -3.387 1.00 64.56 444 PRO A N 1
ATOM 3365 C CA . PRO A 1 444 ? 5.888 4.887 -2.279 1.00 64.56 444 PRO A CA 1
ATOM 3366 C C . PRO A 1 444 ? 5.073 6.166 -2.235 1.00 64.56 444 PRO A C 1
ATOM 3368 O O . PRO A 1 444 ? 4.868 6.845 -3.246 1.00 64.56 444 PRO A O 1
ATOM 3371 N N . ARG A 1 445 ? 4.744 6.567 -1.007 1.00 65.69 445 ARG A N 1
ATOM 3372 C CA . ARG A 1 445 ? 4.003 7.797 -0.710 1.00 65.69 445 ARG A CA 1
ATOM 3373 C C . ARG A 1 445 ? 4.626 9.049 -1.340 1.00 65.69 445 ARG A C 1
ATOM 3375 O O . ARG A 1 445 ? 3.900 9.936 -1.770 1.00 65.69 445 ARG A O 1
ATOM 3382 N N . GLN A 1 446 ? 5.957 9.096 -1.448 1.00 62.69 446 GLN A N 1
ATOM 3383 C CA . GLN A 1 446 ? 6.711 10.233 -1.999 1.00 62.69 446 GLN A CA 1
ATOM 3384 C C . GLN A 1 446 ? 6.397 10.533 -3.472 1.00 62.69 446 GLN A C 1
ATOM 3386 O O . GLN A 1 446 ? 6.610 11.657 -3.916 1.00 62.69 446 GLN A O 1
ATOM 3391 N N . LEU A 1 447 ? 5.902 9.547 -4.224 1.00 66.50 447 LEU A N 1
ATOM 3392 C CA . LEU A 1 447 ? 5.625 9.687 -5.652 1.00 66.50 447 LEU A CA 1
ATOM 3393 C C . LEU A 1 447 ? 4.141 9.858 -5.963 1.00 66.50 447 LEU A C 1
ATOM 3395 O O . LEU A 1 447 ? 3.819 10.139 -7.111 1.00 66.50 447 LEU A O 1
ATOM 3399 N N . LEU A 1 448 ? 3.244 9.769 -4.972 1.00 70.62 448 LEU A N 1
ATOM 3400 C CA . LEU A 1 448 ? 1.793 9.923 -5.169 1.00 70.62 448 LEU A CA 1
ATOM 3401 C C . LEU A 1 448 ? 1.402 11.280 -5.772 1.00 70.62 448 LEU A C 1
ATOM 3403 O O . LEU A 1 448 ? 0.364 11.391 -6.411 1.00 70.62 448 LEU A O 1
ATOM 3407 N N . THR A 1 449 ? 2.237 12.307 -5.606 1.00 71.56 449 THR A N 1
ATOM 3408 C CA . THR A 1 449 ? 2.047 13.629 -6.226 1.00 71.56 449 THR A CA 1
ATOM 3409 C C . THR A 1 449 ? 2.451 13.671 -7.701 1.00 71.56 449 THR A C 1
ATOM 3411 O O . THR A 1 449 ? 2.073 14.596 -8.415 1.00 71.56 449 THR A O 1
ATOM 3414 N N . SER A 1 450 ? 3.230 12.688 -8.154 1.00 71.25 450 SER A N 1
ATOM 3415 C CA . SER A 1 450 ? 3.866 12.640 -9.479 1.00 71.25 450 SER A CA 1
ATOM 3416 C C . SER A 1 450 ? 3.385 11.477 -10.340 1.00 71.25 450 SER A C 1
ATOM 3418 O O . SER A 1 450 ? 3.610 11.478 -11.550 1.00 71.25 450 SER A O 1
ATOM 3420 N N . VAL A 1 451 ? 2.701 10.505 -9.731 1.00 78.56 451 VAL A N 1
ATOM 3421 C CA . VAL A 1 451 ? 1.971 9.452 -10.429 1.00 78.56 451 VAL A CA 1
ATOM 3422 C C . VAL A 1 451 ? 0.475 9.710 -10.362 1.00 78.56 451 VAL A C 1
ATOM 3424 O O . VAL A 1 451 ? -0.073 10.113 -9.340 1.00 78.56 451 VAL A O 1
ATOM 3427 N N . ARG A 1 452 ? -0.212 9.439 -11.464 1.00 78.75 452 ARG A N 1
ATOM 3428 C CA . ARG A 1 452 ? -1.669 9.361 -11.501 1.00 78.75 452 ARG A CA 1
ATOM 3429 C C . ARG A 1 452 ? -2.069 7.929 -11.202 1.00 78.75 452 ARG A C 1
ATOM 3431 O O . ARG A 1 452 ? -1.649 7.025 -11.924 1.00 78.75 452 ARG A O 1
ATOM 3438 N N . LEU A 1 453 ? -2.875 7.753 -10.158 1.00 80.56 453 LEU A N 1
ATOM 3439 C CA . LEU A 1 453 ? -3.455 6.470 -9.785 1.00 80.56 453 LEU A CA 1
ATOM 3440 C C . LEU A 1 453 ? -4.923 6.432 -10.194 1.00 80.56 453 LEU A C 1
ATOM 3442 O O . LEU A 1 453 ? -5.696 7.314 -9.825 1.00 80.56 453 LEU A O 1
ATOM 3446 N N . ALA A 1 454 ? -5.309 5.400 -10.938 1.00 78.00 454 ALA A N 1
ATOM 3447 C CA . ALA A 1 454 ? -6.710 5.087 -11.188 1.00 78.00 454 ALA A CA 1
ATOM 3448 C C . ALA A 1 454 ? -7.007 3.668 -10.706 1.00 78.00 454 ALA A C 1
ATOM 3450 O O . ALA A 1 454 ? -6.346 2.719 -11.128 1.00 78.00 454 ALA A O 1
ATOM 3451 N N . SER A 1 455 ? -7.996 3.509 -9.828 1.00 75.50 455 SER A N 1
ATOM 3452 C CA . SER A 1 455 ? -8.415 2.188 -9.356 1.00 75.50 455 SER A CA 1
ATOM 3453 C C . SER A 1 455 ? -8.939 1.347 -10.517 1.00 75.50 455 SER A C 1
ATOM 3455 O O . SER A 1 455 ? -9.718 1.833 -11.341 1.00 75.50 455 SER A O 1
ATOM 3457 N N . ILE A 1 456 ? -8.524 0.082 -10.585 1.00 68.81 456 ILE A N 1
ATOM 3458 C CA . ILE A 1 456 ? -9.061 -0.871 -11.559 1.00 68.81 456 ILE A CA 1
ATOM 3459 C C . ILE A 1 456 ? -10.358 -1.444 -10.975 1.00 68.81 456 ILE A C 1
ATOM 3461 O O . ILE A 1 456 ? -10.310 -2.047 -9.903 1.00 68.81 456 ILE A O 1
ATOM 3465 N N . PRO A 1 457 ? -11.522 -1.264 -11.631 1.00 70.25 457 PRO A N 1
ATOM 3466 C CA . PRO A 1 457 ? -12.757 -1.888 -11.170 1.00 70.25 457 PRO A CA 1
ATOM 3467 C C . PRO A 1 457 ? -12.603 -3.416 -11.149 1.00 70.25 457 PRO A C 1
ATOM 3469 O O . PRO A 1 457 ? -12.003 -3.958 -12.080 1.00 70.25 457 PRO A O 1
ATOM 3472 N N . PRO A 1 458 ? -13.157 -4.120 -10.146 1.00 59.91 458 PRO A N 1
ATOM 3473 C CA . PRO A 1 458 ? -12.946 -5.560 -9.969 1.00 59.91 458 PRO A CA 1
ATOM 3474 C C . PRO A 1 458 ? -13.418 -6.395 -11.171 1.00 59.91 458 PRO A C 1
ATOM 3476 O O . PRO A 1 458 ? -12.847 -7.446 -11.451 1.00 59.91 458 PRO A O 1
ATOM 3479 N N . ASP A 1 459 ? -14.399 -5.892 -11.924 1.00 67.88 459 ASP A N 1
ATOM 3480 C CA . ASP A 1 459 ? -15.004 -6.588 -13.065 1.00 67.88 459 ASP A CA 1
ATOM 3481 C C . ASP A 1 459 ? -14.282 -6.323 -14.400 1.00 67.88 459 ASP A C 1
ATOM 3483 O O . ASP A 1 459 ? -14.646 -6.879 -15.438 1.00 67.88 459 ASP A O 1
ATOM 3487 N N . LEU A 1 460 ? -13.277 -5.441 -14.409 1.00 64.19 460 LEU A N 1
ATOM 3488 C CA . LEU A 1 460 ? -12.562 -5.032 -15.615 1.00 64.19 460 LEU A CA 1
ATOM 3489 C C . LEU A 1 460 ? -11.159 -5.629 -15.643 1.00 64.19 460 LEU A C 1
ATOM 3491 O O . LEU A 1 460 ? -10.367 -5.478 -14.714 1.00 64.19 460 LEU A O 1
ATOM 3495 N N . SER A 1 461 ? -10.813 -6.258 -16.768 1.00 70.31 461 SER A N 1
ATOM 3496 C CA . SER A 1 461 ? -9.439 -6.701 -16.985 1.00 70.31 461 SER A CA 1
ATOM 3497 C C . SER A 1 461 ? -8.485 -5.493 -16.985 1.00 70.31 461 SER A C 1
ATOM 3499 O O . SER A 1 461 ? -8.858 -4.412 -17.459 1.00 70.31 461 SER A O 1
ATOM 3501 N N . PRO A 1 462 ? -7.232 -5.648 -16.515 1.00 64.12 462 PRO A N 1
ATOM 3502 C CA . PRO A 1 462 ? -6.253 -4.559 -16.513 1.00 64.12 462 PRO A CA 1
ATOM 3503 C C . PRO A 1 462 ? -6.055 -3.918 -17.893 1.00 64.12 462 PRO A C 1
ATOM 3505 O O . PRO A 1 462 ? -5.957 -2.699 -18.004 1.00 64.12 462 PRO A O 1
ATOM 3508 N N . ALA A 1 463 ? -6.079 -4.730 -18.955 1.00 63.81 463 ALA A N 1
ATOM 3509 C CA . ALA A 1 463 ? -5.986 -4.258 -20.333 1.00 63.81 463 ALA A CA 1
ATOM 3510 C C . ALA A 1 463 ? -7.199 -3.401 -20.744 1.00 63.81 463 ALA A C 1
ATOM 3512 O O . ALA A 1 463 ? -7.031 -2.351 -21.367 1.00 63.81 463 ALA A O 1
ATOM 3513 N N . ALA A 1 464 ? -8.418 -3.800 -20.359 1.00 60.09 464 ALA A N 1
ATOM 3514 C CA . ALA A 1 464 ? -9.629 -3.025 -20.626 1.00 60.09 464 ALA A CA 1
ATOM 3515 C C . ALA A 1 464 ? -9.647 -1.704 -19.839 1.00 60.09 464 ALA A C 1
ATOM 3517 O O . ALA A 1 464 ? -10.013 -0.660 -20.384 1.00 60.09 464 ALA A O 1
ATOM 3518 N N . ALA A 1 465 ? -9.191 -1.723 -18.583 1.00 56.09 465 ALA A N 1
ATOM 3519 C CA . ALA A 1 465 ? -9.065 -0.527 -17.757 1.00 56.09 465 ALA A CA 1
ATOM 3520 C C . ALA A 1 465 ? -8.028 0.457 -18.335 1.00 56.09 465 ALA A C 1
ATOM 3522 O O . ALA A 1 465 ? -8.336 1.637 -18.511 1.00 56.09 465 ALA A O 1
ATOM 3523 N N . ALA A 1 466 ? -6.844 -0.031 -18.726 1.00 60.22 466 ALA A N 1
ATOM 3524 C CA . ALA A 1 466 ? -5.812 0.778 -19.378 1.00 60.22 466 ALA A CA 1
ATOM 3525 C C . ALA A 1 466 ? -6.311 1.381 -20.702 1.00 60.22 466 ALA A C 1
ATOM 3527 O O . ALA A 1 466 ? -6.097 2.563 -20.975 1.00 60.22 466 ALA A O 1
ATOM 3528 N N . SER A 1 467 ? -7.054 0.606 -21.501 1.00 65.69 467 SER A N 1
ATOM 3529 C CA . SER A 1 467 ? -7.662 1.108 -22.735 1.00 65.69 467 SER A CA 1
ATOM 3530 C C . SER A 1 467 ? -8.672 2.228 -22.483 1.00 65.69 467 SER A C 1
ATOM 3532 O O . SER A 1 467 ? -8.690 3.210 -23.220 1.00 65.69 467 SER A O 1
ATOM 3534 N N . ARG A 1 468 ? -9.481 2.125 -21.423 1.00 63.12 468 ARG A N 1
ATOM 3535 C CA . ARG A 1 468 ? -10.450 3.162 -21.047 1.00 63.12 468 ARG A CA 1
ATOM 3536 C C . ARG A 1 468 ? -9.766 4.459 -20.610 1.00 63.12 468 ARG A C 1
ATOM 3538 O O . ARG A 1 468 ? -10.204 5.534 -21.012 1.00 63.12 468 ARG A O 1
ATOM 3545 N N . VAL A 1 469 ? -8.682 4.366 -19.835 1.00 61.78 469 VAL A N 1
ATOM 3546 C CA . VAL A 1 469 ? -7.870 5.532 -19.441 1.00 61.78 469 VAL A CA 1
ATOM 3547 C C . VAL A 1 469 ? -7.248 6.206 -20.668 1.00 61.78 469 VAL A C 1
ATOM 3549 O O . VAL A 1 469 ? -7.320 7.429 -20.785 1.00 61.78 469 VAL A O 1
ATOM 3552 N N . ARG A 1 470 ? -6.738 5.426 -21.635 1.00 62.00 470 ARG A N 1
ATOM 3553 C CA . ARG A 1 470 ? -6.245 5.960 -22.917 1.00 62.00 470 ARG A CA 1
ATOM 3554 C C . ARG A 1 470 ? -7.320 6.737 -23.675 1.00 62.00 470 ARG A C 1
ATOM 3556 O O . ARG A 1 470 ? -7.064 7.856 -24.107 1.00 62.00 470 ARG A O 1
ATOM 3563 N N . SER A 1 471 ? -8.528 6.187 -23.802 1.00 58.34 471 SER A N 1
ATOM 3564 C CA . SER A 1 471 ? -9.633 6.863 -24.498 1.00 58.34 471 SER A CA 1
ATOM 3565 C C . SER A 1 471 ? -10.055 8.170 -23.818 1.00 58.34 471 SER A C 1
ATOM 3567 O O . SER A 1 471 ? -10.394 9.130 -24.505 1.00 58.34 471 SER A O 1
ATOM 3569 N N . LEU A 1 472 ? -9.991 8.240 -22.484 1.00 58.81 472 LEU A N 1
ATOM 3570 C CA . LEU A 1 472 ? -10.265 9.471 -21.735 1.00 58.81 472 LEU A CA 1
ATOM 3571 C C . LEU A 1 472 ? -9.183 10.543 -21.948 1.00 58.81 472 LEU A C 1
ATOM 3573 O O . LEU A 1 472 ? -9.501 11.728 -21.947 1.00 58.81 472 LEU A O 1
ATOM 3577 N N . HIS A 1 473 ? -7.923 10.149 -22.160 1.00 52.91 473 HIS A N 1
ATOM 3578 C CA . HIS A 1 473 ? -6.841 11.080 -22.503 1.00 52.91 473 HIS A CA 1
ATOM 3579 C C . HIS A 1 473 ? -6.858 11.525 -23.966 1.00 52.91 473 HIS A C 1
ATOM 3581 O O . HIS A 1 473 ? -6.584 12.689 -24.235 1.00 52.91 473 HIS A O 1
ATOM 3587 N N . ALA A 1 474 ? -7.252 10.656 -24.896 1.00 52.19 474 ALA A N 1
ATOM 3588 C CA . ALA A 1 474 ? -7.422 11.032 -26.300 1.00 52.19 474 ALA A CA 1
ATOM 3589 C C . ALA A 1 474 ? -8.636 11.958 -26.537 1.00 52.19 474 ALA A C 1
ATOM 3591 O O . ALA A 1 474 ? -8.683 12.665 -27.540 1.00 52.19 474 ALA A O 1
ATOM 3592 N N . GLY A 1 475 ? -9.623 11.949 -25.631 1.00 34.12 475 GLY A N 1
ATOM 3593 C CA . GLY A 1 475 ? -10.879 12.699 -25.755 1.00 34.12 475 GLY A CA 1
ATOM 3594 C C . GLY A 1 475 ? -10.890 14.108 -25.153 1.00 34.12 475 GLY A C 1
ATOM 3595 O O . GLY A 1 475 ? -11.905 14.793 -25.273 1.00 34.12 475 GLY A O 1
ATOM 3596 N N . LEU A 1 476 ? -9.810 14.557 -24.507 1.00 33.66 476 LEU A N 1
ATOM 3597 C CA . LEU A 1 476 ? -9.698 15.932 -24.017 1.00 33.66 476 LEU A CA 1
ATOM 3598 C C . LEU A 1 476 ? -9.041 16.795 -25.104 1.00 33.66 476 LEU A C 1
ATOM 3600 O O . LEU A 1 476 ? -7.836 16.656 -25.322 1.00 33.66 476 LEU A O 1
ATOM 3604 N N . PRO A 1 477 ? -9.776 17.691 -25.793 1.00 30.95 477 PRO A N 1
ATOM 3605 C CA . PRO A 1 477 ? -9.121 18.707 -26.598 1.00 30.95 477 PRO A CA 1
ATOM 3606 C C . PRO A 1 477 ? -8.226 19.528 -25.668 1.00 30.95 477 PRO A C 1
ATOM 3608 O O . PRO A 1 477 ? -8.672 19.980 -24.610 1.00 30.95 477 PRO A O 1
ATOM 3611 N N . LEU A 1 478 ? -6.959 19.692 -26.059 1.00 30.84 478 LEU A N 1
ATOM 3612 C CA . LEU A 1 478 ? -6.064 20.690 -25.482 1.00 30.84 478 LEU A CA 1
ATOM 3613 C C . LEU A 1 478 ? -6.859 21.984 -25.331 1.00 30.84 478 LEU A C 1
ATOM 3615 O O . LEU A 1 478 ? -7.385 22.514 -26.309 1.00 30.84 478 LEU A O 1
ATOM 3619 N N . HIS A 1 479 ? -6.998 22.429 -24.087 1.00 28.42 479 HIS A N 1
ATOM 3620 C CA . HIS A 1 479 ? -7.644 23.677 -23.742 1.00 28.42 479 HIS A CA 1
ATOM 3621 C C . HIS A 1 479 ? -6.899 24.778 -24.506 1.00 28.42 479 HIS A C 1
ATOM 3623 O O . HIS A 1 479 ? -5.788 25.155 -24.140 1.00 28.42 479 HIS A O 1
ATOM 3629 N N . THR A 1 480 ? -7.464 25.238 -25.622 1.00 31.55 480 THR A N 1
ATOM 3630 C CA . THR A 1 480 ? -7.070 26.508 -26.217 1.00 31.55 480 THR A CA 1
ATOM 3631 C C . THR A 1 480 ? -7.370 27.563 -25.171 1.00 31.55 480 THR A C 1
ATOM 3633 O O . THR A 1 480 ? -8.531 27.773 -24.813 1.00 31.55 480 THR A O 1
ATOM 3636 N N . ASP A 1 481 ? -6.300 28.142 -24.646 1.00 25.94 481 ASP A N 1
ATOM 3637 C CA . ASP A 1 481 ? -6.300 29.274 -23.734 1.00 25.94 481 ASP A CA 1
ATOM 3638 C C . ASP A 1 481 ? -7.249 30.372 -24.263 1.00 25.94 481 ASP A C 1
ATOM 3640 O O . ASP A 1 481 ? -7.070 30.834 -25.394 1.00 25.94 481 ASP A O 1
ATOM 3644 N N . PRO A 1 482 ? -8.279 30.798 -23.508 1.00 32.38 482 PRO A N 1
ATOM 3645 C CA . PRO A 1 482 ? -9.156 31.902 -23.893 1.00 32.38 482 PRO A CA 1
ATOM 3646 C C . PRO A 1 482 ? -8.503 33.275 -23.634 1.00 32.38 482 PRO A C 1
ATOM 3648 O O . PRO A 1 482 ? -9.170 34.214 -23.201 1.00 32.38 482 PRO A O 1
ATOM 3651 N N . SER A 1 483 ? -7.208 33.402 -23.933 1.00 34.78 483 SER A N 1
ATOM 3652 C CA . SER A 1 483 ? -6.412 34.615 -23.723 1.00 34.78 483 SER A CA 1
ATOM 3653 C C . SER A 1 483 ? -5.622 35.002 -24.978 1.00 34.78 483 SER A C 1
ATOM 3655 O O . SER A 1 483 ? -4.426 35.258 -24.913 1.00 34.78 483 SER A O 1
ATOM 3657 N N . ASP A 1 484 ? -6.288 35.087 -26.132 1.00 31.61 484 ASP A N 1
ATOM 3658 C CA . ASP A 1 484 ? -5.782 35.868 -27.269 1.00 31.61 484 ASP A CA 1
ATOM 3659 C C . ASP A 1 484 ? -6.755 37.016 -27.590 1.00 31.61 484 ASP A C 1
ATOM 3661 O O . ASP A 1 484 ? -7.735 36.829 -28.319 1.00 31.61 484 ASP A O 1
ATOM 3665 N N . PRO A 1 485 ? -6.534 38.223 -27.038 1.00 35.22 485 PRO A N 1
ATOM 3666 C CA . PRO A 1 485 ? -7.260 39.417 -27.424 1.00 35.22 485 PRO A CA 1
ATOM 3667 C C . PRO A 1 485 ? -6.558 40.142 -28.586 1.00 35.22 485 PRO A C 1
ATOM 3669 O O . PRO A 1 485 ? -6.411 41.357 -28.527 1.00 35.22 485 PRO A O 1
ATOM 3672 N N . GLN A 1 486 ? -6.128 39.461 -29.655 1.00 36.78 486 GLN A N 1
ATOM 3673 C CA . GLN A 1 486 ? -5.796 40.128 -30.922 1.00 36.78 486 GLN A CA 1
ATOM 3674 C C . GLN A 1 486 ? -6.187 39.316 -32.165 1.00 36.78 486 GLN A C 1
ATOM 3676 O O . GLN A 1 486 ? -5.360 38.961 -32.998 1.00 36.78 486 GLN A O 1
ATOM 3681 N N . ARG A 1 487 ? -7.494 39.164 -32.402 1.00 32.38 487 ARG A N 1
ATOM 3682 C CA . ARG A 1 487 ? -8.035 39.098 -33.773 1.00 32.38 487 ARG A CA 1
ATOM 3683 C C . ARG A 1 487 ? -9.422 39.730 -33.828 1.00 32.38 487 ARG A C 1
ATOM 3685 O O . ARG A 1 487 ? -10.438 39.054 -33.715 1.00 32.38 487 ARG A O 1
ATOM 3692 N N . SER A 1 488 ? -9.461 41.046 -34.026 1.00 32.84 488 SER A N 1
ATOM 3693 C CA . SER A 1 488 ? -10.681 41.713 -34.488 1.00 32.84 488 SER A CA 1
ATOM 3694 C C . SER A 1 488 ? -11.010 41.248 -35.912 1.00 32.84 488 SER A C 1
ATOM 3696 O O . SER A 1 488 ? -10.158 41.384 -36.796 1.00 32.84 488 SER A O 1
ATOM 3698 N N . PRO A 1 489 ? -12.224 40.742 -36.180 1.00 35.62 489 PRO A N 1
ATOM 3699 C CA . PRO A 1 489 ? -12.730 40.602 -37.536 1.00 35.62 489 PRO A CA 1
ATOM 3700 C C . PRO A 1 489 ? -13.195 41.972 -38.053 1.00 35.62 489 PRO A C 1
ATOM 3702 O O . PRO A 1 489 ? -13.876 42.722 -37.353 1.00 35.62 489 PRO A O 1
ATOM 3705 N N . ALA A 1 490 ? -12.826 42.308 -39.289 1.00 36.19 490 ALA A N 1
ATOM 3706 C CA . ALA A 1 490 ? -13.373 43.469 -39.983 1.00 36.19 490 ALA A CA 1
ATOM 3707 C C . ALA A 1 490 ? -14.881 43.260 -40.250 1.00 36.19 490 ALA A C 1
ATOM 3709 O O . ALA A 1 490 ? -15.266 42.177 -40.704 1.00 36.19 490 ALA A O 1
ATOM 3710 N N . PRO A 1 491 ? -15.746 44.260 -40.000 1.00 36.66 491 PRO A N 1
ATOM 3711 C CA . PRO A 1 491 ? -17.169 44.137 -40.271 1.00 36.66 491 PRO A CA 1
ATOM 3712 C C . PRO A 1 491 ? -17.433 44.248 -41.775 1.00 36.66 491 PRO A C 1
ATOM 3714 O O . PRO A 1 491 ? -17.059 45.218 -42.432 1.00 36.66 491 PRO A O 1
ATOM 3717 N N . THR A 1 492 ? -18.102 43.230 -42.312 1.00 34.16 492 THR A N 1
ATOM 3718 C CA . THR A 1 492 ? -18.763 43.293 -43.616 1.00 34.16 492 THR A CA 1
ATOM 3719 C C . THR A 1 492 ? -20.154 43.872 -43.388 1.00 34.16 492 THR A C 1
ATOM 3721 O O . THR A 1 492 ? -21.057 43.149 -42.972 1.00 34.16 492 THR A O 1
ATOM 3724 N N . ASP A 1 493 ? -20.323 45.169 -43.637 1.00 34.56 493 ASP A N 1
ATOM 3725 C CA . ASP A 1 493 ? -21.646 45.787 -43.688 1.00 34.56 493 ASP A CA 1
ATOM 3726 C C . ASP A 1 493 ? -22.286 45.539 -45.057 1.00 34.56 493 ASP A C 1
ATOM 3728 O O . ASP A 1 493 ? -21.883 46.070 -46.094 1.00 34.56 493 ASP A O 1
ATOM 3732 N N . LEU A 1 494 ? -23.328 44.712 -45.031 1.00 37.03 494 LEU A N 1
ATOM 3733 C CA . LEU A 1 494 ? -24.353 44.624 -46.058 1.00 37.03 494 LEU A CA 1
ATOM 3734 C C . LEU A 1 494 ? -25.274 45.844 -45.931 1.00 37.03 494 LEU A C 1
ATOM 3736 O O . LEU A 1 494 ? -26.130 45.892 -45.053 1.00 37.03 494 LEU A O 1
ATOM 3740 N N . SER A 1 495 ? -25.166 46.795 -46.857 1.00 36.56 495 SER A N 1
ATOM 3741 C CA . SER A 1 495 ? -26.277 47.692 -47.189 1.00 36.56 495 SER A CA 1
ATOM 3742 C C . SER A 1 495 ? -26.801 47.357 -48.579 1.00 36.56 495 SER A C 1
ATOM 3744 O O . SER A 1 495 ? -26.182 47.640 -49.603 1.00 36.56 495 SER A O 1
ATOM 3746 N N . ALA A 1 496 ? -27.968 46.715 -48.593 1.00 39.31 496 ALA A N 1
ATOM 3747 C CA . ALA A 1 496 ? -28.793 46.518 -49.771 1.00 39.31 496 ALA A CA 1
ATOM 3748 C C . ALA A 1 496 ? -29.452 47.845 -50.181 1.00 39.31 496 ALA A C 1
ATOM 3750 O O . ALA A 1 496 ? -29.997 48.556 -49.340 1.00 39.31 496 ALA A O 1
ATOM 3751 N N . GLY A 1 497 ? -29.454 48.159 -51.481 1.00 30.94 497 GLY A N 1
ATOM 3752 C CA . GLY A 1 497 ? -29.994 49.435 -51.953 1.00 30.94 497 GLY A CA 1
ATOM 3753 C C . GLY A 1 497 ? -30.147 49.603 -53.464 1.00 30.94 497 GLY A C 1
ATOM 3754 O O . GLY A 1 497 ? -29.709 50.602 -54.004 1.00 30.94 497 GLY A O 1
ATOM 3755 N N . ARG A 1 498 ? -30.788 48.634 -54.128 1.00 32.88 498 ARG A N 1
ATOM 3756 C CA . ARG A 1 498 ? -31.785 48.830 -55.205 1.00 32.88 498 ARG A CA 1
ATOM 3757 C C . ARG A 1 498 ? -31.481 49.815 -56.373 1.00 32.88 498 ARG A C 1
ATOM 3759 O O . ARG A 1 498 ? -31.686 51.013 -56.264 1.00 32.88 498 ARG A O 1
ATOM 3766 N N . ALA A 1 499 ? -31.340 49.196 -57.553 1.00 35.28 499 ALA A N 1
ATOM 3767 C CA . ALA A 1 499 ? -32.040 49.494 -58.818 1.00 35.28 499 ALA A CA 1
ATOM 3768 C C . ALA A 1 499 ? -31.495 50.515 -59.849 1.00 35.28 499 ALA A C 1
ATOM 3770 O O . ALA A 1 499 ? -31.422 51.713 -59.618 1.00 35.28 499 ALA A O 1
ATOM 3771 N N . VAL A 1 500 ? -31.435 49.980 -61.082 1.00 34.56 500 VAL A N 1
ATOM 3772 C CA . VAL A 1 500 ? -32.013 50.514 -62.335 1.00 34.56 500 VAL A CA 1
ATOM 3773 C C . VAL A 1 500 ? -31.103 51.285 -63.312 1.00 34.56 500 VAL A C 1
ATOM 3775 O O . VAL A 1 500 ? -30.686 52.409 -63.075 1.00 34.56 500 VAL A O 1
ATOM 3778 N N . ARG A 1 501 ? -31.043 50.666 -64.509 1.00 35.00 501 ARG A N 1
ATOM 3779 C CA . ARG A 1 501 ? -31.021 51.200 -65.890 1.00 35.00 501 ARG A CA 1
ATOM 3780 C C . ARG A 1 501 ? -29.687 51.470 -66.598 1.00 35.00 501 ARG A C 1
ATOM 3782 O O . ARG A 1 501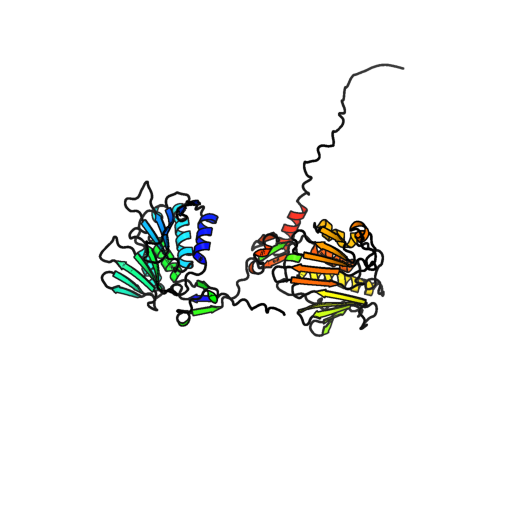 ? -28.982 52.403 -66.261 1.00 35.00 501 ARG A O 1
A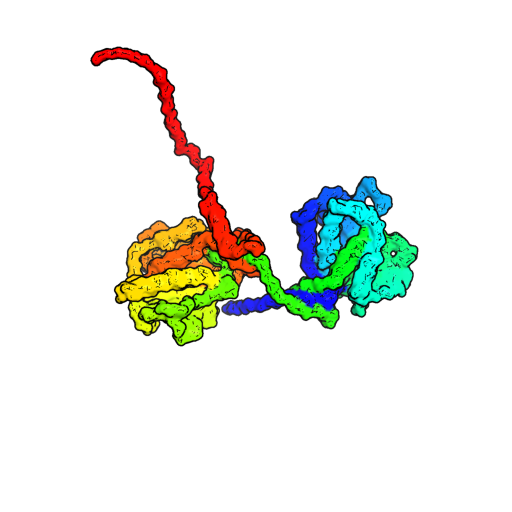TOM 3789 N N . THR A 1 502 ? -29.540 50.714 -67.703 1.00 47.81 502 THR A N 1
ATOM 3790 C CA . THR A 1 502 ? -29.143 51.107 -69.082 1.00 47.81 502 THR A CA 1
ATOM 3791 C C . THR A 1 502 ? -27.857 51.922 -69.233 1.00 47.81 502 THR A C 1
ATOM 3793 O O . THR A 1 502 ? -27.736 52.990 -68.657 1.00 47.81 502 THR A O 1
ATOM 3796 N N . ARG A 1 503 ? -26.922 51.560 -70.105 1.00 47.38 503 ARG A N 1
ATOM 3797 C CA . ARG A 1 503 ? -27.065 51.004 -71.454 1.00 47.38 503 ARG A CA 1
ATOM 3798 C C . ARG A 1 503 ? -25.732 50.403 -71.882 1.00 47.38 503 ARG A C 1
ATOM 3800 O O . ARG A 1 503 ? -24.709 50.919 -71.384 1.00 47.38 503 ARG A O 1
#

Nearest PDB structures (foldseek):
  1bwy-assembly1_A  TM=2.694E-01  e=1.344E+00  Bos taurus
  1o8v-assembly1_A  TM=2.639E-01  e=1.344E+00  Echinococcus granulosus
  3fr4-assembly1_A  TM=2.351E-01  e=1.212E+00  Homo sapiens
  3rzy-assembly1_A  TM=2.198E-01  e=1.569E+00  Homo sapiens
  7e25-assembly1_A  TM=2.398E-01  e=5.142E+00  Homo sapiens

Radius of gyration: 34.3 Å; Cα contacts (8 Å, |Δi|>4): 984; chains: 1; bounding box: 70×72×117 Å

Secondary structure (DSSP, 8-state):
-PPP----PPPEEEESGGGS--TTHHHHHHHHHHHTT--EEE--TTS--EEE-TTSSEEEEEESSSSSSS-EEEEEE--TTT-SS-EEEEEETTS-HHHHHHHHHHHHHHHHH-HHHHHS----HHHHHHHHHHTTPEEEEETTEEEEE-TTSSEEEEEESS-TTSPEEEEEE-SSSEEEEEE-TTS-HHHHHHHHHHHTSPEEE-TTTS-GGGGGGSEEEEPP-PPPPEEEEESGGGS---SS---PPPP-SSEEEEETTEEEETTSSEEEEE-TTSSEEEEE-SSTT-SS-SEEEEE-TTS-HHHHHIIIIIIIHHHHHHHHHHTSSTTTS-----BHHHHHHHHHHTTPEEEE-SSEEEEE-TTSSEEEEEE----TT-TT--HHHHHTSBP---EEEEEEETTEEEEEEE-TT--HHHHHHHHHHHH--PPEEEEGGGS-GGGTTTSEEEEPPTTS-HHHHHHHHHHHHHTS-----S-----PPPP------------

Organism: NCBI:txid2065

Solvent-accessible surface area (backbone atoms only — not comparable to full-atom values): 27295 Å² total; per-residue (Å²): 134,84,80,78,82,73,79,80,74,63,40,24,39,30,32,56,23,59,52,43,35,23,74,73,32,60,66,55,40,53,49,44,38,38,76,75,62,55,26,44,79,46,77,46,101,88,50,69,55,32,36,29,41,75,84,66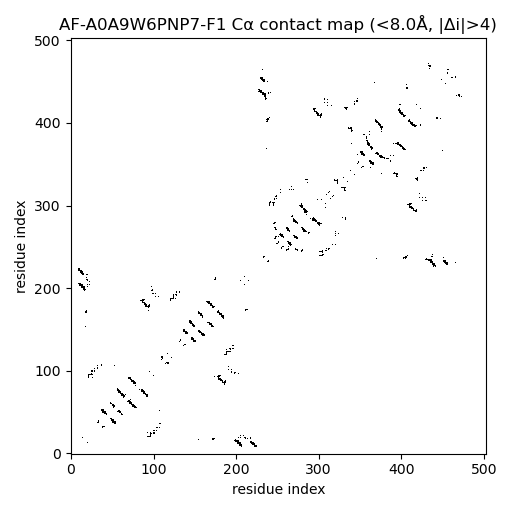,36,37,38,39,33,62,42,56,72,84,80,46,98,45,54,24,40,36,38,45,38,54,48,96,86,76,56,97,68,64,26,33,38,36,35,30,72,48,35,35,14,60,33,52,53,41,30,53,54,54,59,63,51,34,58,79,78,41,45,69,57,67,71,41,64,46,86,19,62,64,60,22,49,51,55,38,40,76,71,56,28,46,81,49,77,56,97,63,22,44,35,35,28,38,83,85,64,51,29,38,40,38,35,52,72,83,40,81,75,44,47,37,39,38,38,22,43,34,83,79,66,63,20,43,38,39,30,36,54,47,31,33,16,63,51,53,28,36,36,43,59,33,49,74,37,73,40,81,35,48,76,88,54,48,31,77,88,46,49,93,77,39,52,76,43,78,40,73,86,72,82,38,67,50,22,29,24,27,54,31,65,54,46,18,39,51,102,47,54,39,72,61,76,72,74,52,93,56,26,40,71,78,50,96,59,27,32,33,31,71,74,37,26,40,36,31,31,57,36,94,86,45,12,36,35,36,38,31,22,72,47,58,74,51,87,68,51,61,23,40,38,38,36,30,39,38,31,33,24,73,48,49,45,46,43,44,60,56,52,48,44,47,41,53,51,52,23,60,77,68,73,51,45,65,62,66,34,70,66,81,82,60,41,36,41,72,49,46,41,52,44,47,76,66,54,27,50,74,46,44,53,60,56,31,42,36,34,34,36,81,78,68,45,33,38,36,42,30,43,51,68,58,70,87,81,49,90,73,51,46,47,70,56,52,34,72,29,61,56,43,33,32,39,39,36,44,28,62,20,50,78,42,68,21,40,37,40,34,36,57,49,38,30,60,67,60,55,32,47,50,43,44,51,50,49,38,78,53,35,38,75,37,45,48,78,61,53,45,78,91,43,59,89,67,39,49,78,41,79,53,57,92,91,49,54,66,68,58,47,26,51,51,54,38,53,58,62,72,67,56,75,79,79,74,74,95,78,73,95,82,76,85,78,82,85,83,81,87,78,88,80,83,87,88,81,88,132